Protein 2VZB (pdb70)

CATH classification: 1.20.1260.10

InterPro domains:
  IPR008331 Ferritin/DPS domain [PF00210] (19-163)
  IPR009040 Ferritin-like diiron domain [PS50905] (12-164)
  IPR009078 Ferritin-like superfamily [SSF47240] (13-162)
  IPR012347 Ferritin-like [G3DSA:1.20.1260.10] (1-170)
  IPR014490 DNA-binding protein from starved cells-like [PIRSF018063] (1-164)
  IPR033921 DPS-like protein, ferritin-like diiron-binding domain [cd01052] (12-157)

Solvent-accessible surface area: 30027 Å² total; per-residue (Å²): 0,123,41,1,9,141,32,0,114,75,75,20,84,6,169,34,0,26,94,33,4,18,11,0,0,0,13,5,1,4,21,1,0,7,3,8,0,0,3,23,9,9,106,55,44,61,104,68,85,0,43,22,32,0,88,104,3,0,73,57,3,24,119,1,0,56,67,1,0,63,2,0,37,24,2,79,12,70,1,3,37,23,0,95,88,1,52,136,63,12,111,18,183,23,47,33,5,117,47,50,63,2,47,34,3,0,72,30,3,31,64,19,3,145,18,16,23,78,14,4,75,78,1,11,112,66,0,96,30,88,0,10,9,1,4,47,30,3,94,89,0,21,62,49,1,87,96,0,53,91,32,0,80,62,28,34,77,60,5,60,176,81,124,131,75,152,141,242,57,155,117,42,10,139,111,17,116,75,114,18,82,6,168,35,0,26,97,28,3,17,11,0,0,0,12,4,1,5,19,1,0,6,2,8,0,0,5,22,10,9,47,2,8,20,24,26,38,0,42,22,31,0,89,103,3,1,75,56,2,27,121,1,0,53,66,0,0,64,15,0,60,78,2,90,11,70,0,3,37,23,0,96,90,0,51,136,61,13,108,17,180,24,48,34,5,117,44,43,34,2,49,34,3,0,72,31,2,32,63,18,3,154,19,16,25,77,15,4,75,74,1,12,112,66,0,100,42,90,1,159,72,0,5,80,31,2,103,87,1,20,61,47,1,90,98,0,56,90,33,0,82,45,6,36,48,2,2,60,77,3,63,132,62,9,159,57,157,119,42,10,138,111,18,115,73,112,21,83,8,167,34,0,25,97,28,3,18,10,0,6,0,13,5,85,10,19,45,112,6,2,118,28,0,5,115,35,9,48,1,8,18,20,24,36,0,42,22,31,0,88,103,3,0,87,57,2,77,119,1,2,78,68,1,20,74,13,0,99,79,2,91,11,97,28,22,148,46,72,156,90,44,121,138,62,12,112,18,180,66,49,62,27,115,42,78,34,2,47,33,2,0,73,32,4,22,63,22,4,101,18,15,0,54,15,4,5,77,1,0,70,66,0,64,44,89,1,156,72,0,4,82,32,2,19,88,0,1,36,47,1,1,80,0,2,14,33,0,18,41,7,35,43,2,1,58,78,4,58,132,58,8,158,56,159,116,43,10,136,111,16,114,74,115,19,82,7,169,35,0,26,95,30,4,18,11,0,8,0,10,3,85,10,20,45,112,6,3,120,30,1,4,114,36,9,44,2,8,19,20,23,36,0,44,22,31,0,87,106,3,1,88,56,2,79,116,1,2,81,66,0,20,74,14,0,98,79,2,91,11,95,28,22,150,46,72,156,88,43,120,140,62,12,100,15,181,65,48,62,27,117,42,76,33,2,46,35,2,0,72,31,4,7,48,19,4,138,26,13,25,92,14,4,79,64,1,12,111,67,0,98,44,90,1,160,72,1,5,81,30,3,104,90,0,21,62,48,0,87,100,0,49,89,30,0,81,44,6,36,48,2,2,59,78,4,60,131,61,8,158

Organism: Bacteroides fragilis (strain ATCC 25285 / DSM 2151 / CCUG 4856 / JCM 11019 / LMG 10263 / NCTC 9343 / Onslow / VPI 2553 / EN-2) (NCBI:txid272559)

Secondary structure (DSSP, 8-state):
-HHHHHHHHTTS-HHHHHHHHHHHHHHHHHHHHHHHHHHHH-BSTTHHHHHHHHHHHHHHHHHHHHHHHHHHHHTT------GGGHHHH-SSPP----S-BHHHHHHHHHHHHHHHHHHHHHHHHHHTTT-HHHHHHHHHHHHHHHHHHHHHHHHHHHHHHHHHHT--/-HHHHHHHHTTS-HHHHHHHHHHHHHHHHHHHHHHHHHHHH-BSTTHHHHHHHHHHHHHHHHHHHHHHHHHHHHTT------GGGHHHH-SSPP----S-BHHHHHHHHHHHHHHHHHHHHHHHHHHTTT-HHHHHHHHHHHHHHHHHHHHHHHHHHHHHHHHHHT-/-HHHHHHHHTTS-HHHHHHHHHHHHHHHHHHHHHHHHHHHH-BSTTHHHHHHHHHHHHHHHHHHHHHHHHHHHHTT------GGGHHHH-SS------S-BHHHHHHHHHHHHHHHHHHHHHHHHHHTTT-HHHHHHHHHHHHHHHHHHHHHHHHHHHHHHHHHHT-/-HHHHHHHHTTS-HHHHHHHHHHHHHHHHHHHHHHHHHHHH-BSTTHHHHHHHHHHHHHHHHHHHHHHHHHHHHTT------GGGHHHH-SSPP----S-BHHHHHHHHHHHHHHHHHHHHHHHHHHTTT-HHHHHHHHHHHHHHHHHHHHHHHHHHHHHHHHHHT-

Structure (mmCIF, N/CA/C/O backbone):
data_2VZB
#
_entry.id   2VZB
#
_cell.length_a   129.695
_cell.length_b   129.695
_cell.length_c   129.695
_cell.angle_alpha   90.00
_cell.angle_beta   90.00
_cell.angle_gamma   90.00
#
_symmetry.space_group_name_H-M   'P 21 3'
#
loop_
_entity.id
_entity.type
_entity.pdbx_description
1 polymer 'PUTATIVE BACTERIOFERRITIN-RELATED PROTEIN'
2 non-polymer 'MAGNESIUM ION'
3 non-polymer BENZAMIDINE
4 non-polymer 'FE (III) ION'
5 water water
#
loop_
_atom_site.group_PDB
_atom_site.id
_atom_site.type_symbol
_atom_site.label_atom_id
_atom_site.label_alt_id
_atom_site.label_comp_id
_atom_site.label_asym_id
_atom_site.label_entity_id
_atom_site.label_seq_id
_atom_site.pdbx_PDB_ins_code
_atom_site.Cartn_x
_atom_site.Cartn_y
_atom_site.Cartn_z
_atom_site.occupancy
_atom_site.B_iso_or_equiv
_atom_site.auth_seq_id
_atom_site.auth_comp_id
_atom_site.auth_asym_id
_atom_site.auth_atom_id
_atom_site.pdbx_PDB_model_num
ATOM 1 N N . ALA A 1 2 ? -25.851 90.631 4.042 1.00 58.57 2 ALA A N 1
ATOM 2 C CA . ALA A 1 2 ? -25.824 91.072 2.629 1.00 58.96 2 ALA A CA 1
ATOM 3 C C . ALA A 1 2 ? -27.077 91.902 2.341 1.00 58.91 2 ALA A C 1
ATOM 4 O O . ALA A 1 2 ? -28.136 91.350 2.085 1.00 58.53 2 ALA A O 1
ATOM 6 N N . LYS A 1 3 ? -26.926 93.225 2.390 1.00 59.13 3 LYS A N 1
ATOM 7 C CA . LYS A 1 3 ? -28.049 94.199 2.336 1.00 59.44 3 LYS A CA 1
ATOM 8 C C . LYS A 1 3 ? -28.898 94.105 1.069 1.00 59.28 3 LYS A C 1
ATOM 9 O O . LYS A 1 3 ? -30.118 94.078 1.129 1.00 58.45 3 LYS A O 1
ATOM 15 N N . GLU A 1 4 ? -28.233 94.051 -0.076 1.00 59.56 4 GLU A N 1
ATOM 16 C CA . GLU A 1 4 ? -28.934 93.978 -1.356 1.00 59.94 4 GLU A CA 1
ATOM 17 C C . GLU A 1 4 ? -29.672 92.667 -1.527 1.00 59.87 4 GLU A C 1
ATOM 18 O O . GLU A 1 4 ? -30.776 92.637 -2.052 1.00 60.01 4 GLU A O 1
ATOM 24 N N . SER A 1 5 ? -29.062 91.586 -1.065 1.00 59.68 5 SER A N 1
ATOM 25 C CA . SER A 1 5 ? -29.694 90.270 -1.096 1.00 59.64 5 SER A CA 1
ATOM 26 C C . SER A 1 5 ? -30.950 90.202 -0.214 1.00 59.46 5 SER A C 1
ATOM 27 O O . SER A 1 5 ? -31.973 89.638 -0.609 1.00 59.27 5 SER A O 1
ATOM 30 N N . VAL A 1 6 ? -30.846 90.770 0.982 1.00 59.40 6 VAL A N 1
ATOM 31 C CA . VAL A 1 6 ? -31.963 90.822 1.941 1.00 59.69 6 VAL A CA 1
ATOM 32 C C . VAL A 1 6 ? -33.122 91.667 1.400 1.00 59.72 6 VAL A C 1
ATOM 33 O O . VAL A 1 6 ? -34.280 91.262 1.481 1.00 59.34 6 VAL A O 1
ATOM 37 N N . LYS A 1 7 ? -32.770 92.827 0.844 1.00 60.17 7 LYS A N 1
ATOM 38 C CA . LYS A 1 7 ? -33.716 93.742 0.185 1.00 60.47 7 LYS A CA 1
ATOM 39 C C . LYS A 1 7 ? -34.587 92.958 -0.798 1.00 60.22 7 LYS A C 1
ATOM 40 O O . LYS A 1 7 ? -35.813 93.040 -0.748 1.00 59.96 7 LYS A O 1
ATOM 46 N N . ILE A 1 8 ? -33.931 92.172 -1.645 1.00 60.09 8 ILE A N 1
ATOM 47 C CA . ILE A 1 8 ? -34.600 91.310 -2.626 1.00 60.21 8 ILE A CA 1
ATOM 48 C C . ILE A 1 8 ? -35.460 90.246 -1.943 1.00 60.19 8 ILE A C 1
ATOM 49 O O . ILE A 1 8 ? -36.593 90.005 -2.361 1.00 60.41 8 ILE A O 1
ATOM 54 N N . LEU A 1 9 ? -34.922 89.620 -0.897 1.00 59.94 9 LEU A N 1
ATOM 55 C CA . LEU A 1 9 ? -35.626 88.521 -0.198 1.00 59.74 9 LEU A CA 1
ATOM 56 C C . LEU A 1 9 ? -36.833 88.999 0.613 1.00 59.41 9 LEU A C 1
ATOM 57 O O . LEU A 1 9 ? -37.819 88.280 0.737 1.00 59.02 9 LEU A O 1
ATOM 62 N N . GLN A 1 10 ? -36.741 90.209 1.163 1.00 59.28 10 GLN A N 1
ATOM 63 C CA . GLN A 1 10 ? -37.860 90.822 1.902 1.00 59.37 10 GLN A CA 1
ATOM 64 C C . GLN A 1 10 ? -39.134 90.983 1.040 1.00 59.12 10 GLN A C 1
ATOM 65 O O . GLN A 1 10 ? -40.221 91.037 1.569 1.00 59.02 10 GLN A O 1
ATOM 71 N N . GLY A 1 11 ? -38.983 91.052 -0.280 1.00 58.83 11 GLY A N 1
ATOM 72 C CA . GLY A 1 11 ? -40.126 91.022 -1.205 1.00 58.77 11 GLY A CA 1
ATOM 73 C C . GLY A 1 11 ? -40.815 89.671 -1.348 1.00 58.77 11 GLY A C 1
ATOM 74 O O . GLY A 1 11 ? -41.976 89.604 -1.772 1.00 58.99 11 GLY A O 1
ATOM 75 N N . LYS A 1 12 ? -40.114 88.599 -0.972 1.00 58.23 12 LYS A N 1
ATOM 76 C CA . LYS A 1 12 ? -40.598 87.227 -1.165 1.00 57.79 12 LYS A CA 1
ATOM 77 C C . LYS A 1 12 ? -41.070 86.532 0.121 1.00 57.21 12 LYS A C 1
ATOM 78 O O . LYS A 1 12 ? -41.964 85.677 0.080 1.00 57.33 12 LYS A O 1
ATOM 84 N N . LEU A 1 13 ? -40.471 86.883 1.258 1.00 56.26 13 LEU A N 1
ATOM 85 C CA . LEU A 1 13 ? -40.845 86.260 2.538 1.00 55.35 13 LEU A CA 1
ATOM 86 C C . LEU A 1 13 ? -40.516 87.138 3.740 1.00 54.59 13 LEU A C 1
ATOM 87 O O . LEU A 1 13 ? -39.812 88.155 3.622 1.00 54.19 13 LEU A O 1
ATOM 92 N N . ASP A 1 14 ? -41.031 86.720 4.893 1.00 53.70 14 ASP A N 1
ATOM 93 C CA . ASP A 1 14 ? -40.767 87.390 6.165 1.00 53.22 14 ASP A CA 1
ATOM 94 C C . ASP A 1 14 ? -39.389 86.984 6.703 1.00 52.60 14 ASP A C 1
ATOM 95 O O . ASP A 1 14 ? -39.237 85.992 7.411 1.00 52.22 14 ASP A O 1
ATOM 100 N N . VAL A 1 15 ? -38.396 87.791 6.364 1.00 52.20 15 VAL A N 1
ATOM 101 C CA . VAL A 1 15 ? -36.997 87.556 6.740 1.00 51.89 15 VAL A CA 1
ATOM 102 C C . VAL A 1 15 ? -36.777 87.635 8.250 1.00 51.77 15 VAL A C 1
ATOM 103 O O . VAL A 1 15 ? -35.984 86.873 8.815 1.00 51.89 15 VAL A O 1
ATOM 107 N N . LYS A 1 16 ? -37.470 88.573 8.890 1.00 51.35 16 LYS A N 1
ATOM 108 C CA . LYS A 1 16 ? -37.412 88.739 10.347 1.00 50.97 16 LYS A CA 1
ATOM 109 C C . LYS A 1 16 ? -37.811 87.444 11.066 1.00 49.54 16 LYS A C 1
ATOM 110 O O . LYS A 1 16 ? -37.148 86.991 11.978 1.00 49.47 16 LYS A O 1
ATOM 116 N N . SER A 1 17 ? -38.905 86.856 10.620 1.00 48.16 17 SER A N 1
ATOM 117 C CA . SER A 1 17 ? -39.354 85.579 11.147 1.00 47.31 17 SER A CA 1
ATOM 118 C C . SER A 1 17 ? -38.342 84.451 10.857 1.00 46.49 17 SER A C 1
ATOM 119 O O . SER A 1 17 ? -38.081 83.612 11.718 1.00 46.55 17 SER A O 1
ATOM 122 N N . LEU A 1 18 ? -37.803 84.434 9.638 1.00 45.22 18 LEU A N 1
ATOM 123 C CA . LEU A 1 18 ? -36.793 83.460 9.238 1.00 44.38 18 LEU A CA 1
ATOM 124 C C . LEU A 1 18 ? -35.629 83.511 10.206 1.00 43.53 18 LEU A C 1
ATOM 125 O O . LEU A 1 18 ? -35.212 82.475 10.718 1.00 42.95 18 LEU A O 1
ATOM 130 N N . ILE A 1 19 ? -35.136 84.718 10.484 1.00 42.82 19 ILE A N 1
ATOM 131 C CA . ILE A 1 19 ? -34.003 84.896 11.411 1.00 42.60 19 ILE A CA 1
ATOM 132 C C . ILE A 1 19 ? -34.318 84.294 12.781 1.00 42.58 19 ILE A C 1
ATOM 133 O O . ILE A 1 19 ? -33.497 83.574 13.347 1.00 42.26 19 ILE A O 1
ATOM 138 N N . ASP A 1 20 ? -35.521 84.574 13.299 1.00 42.34 20 ASP A N 1
ATOM 139 C CA . ASP A 1 20 ? -35.947 84.004 14.588 1.00 42.18 20 ASP A CA 1
ATOM 140 C C . ASP A 1 20 ? -35.933 82.470 14.573 1.00 41.12 20 ASP A C 1
ATOM 141 O O . ASP A 1 20 ? -35.506 81.840 15.521 1.00 40.85 20 ASP A O 1
ATOM 146 N N . GLN A 1 21 ? -36.457 81.886 13.508 1.00 40.30 21 GLN A N 1
ATOM 147 C CA . GLN A 1 21 ? -36.414 80.431 13.333 1.00 40.12 21 GLN A CA 1
ATOM 148 C C . GLN A 1 21 ? -34.975 79.883 13.300 1.00 39.51 21 GLN A C 1
ATOM 149 O O . GLN A 1 21 ? -34.690 78.839 13.883 1.00 39.53 21 GLN A O 1
ATOM 155 N N . LEU A 1 22 ? -34.097 80.597 12.598 1.00 38.69 22 LEU A N 1
ATOM 156 C CA . LEU A 1 22 ? -32.682 80.250 12.507 1.00 38.30 22 LEU A CA 1
ATOM 157 C C . LEU A 1 22 ? -31.979 80.336 13.875 1.00 37.70 22 LEU A C 1
ATOM 158 O O . LEU A 1 22 ? -31.152 79.488 14.214 1.00 37.44 22 LEU A O 1
ATOM 163 N N . ASN A 1 23 ? -32.306 81.359 14.657 1.00 37.27 23 ASN A N 1
ATOM 164 C CA . ASN A 1 23 ? -31.723 81.489 16.006 1.00 37.19 23 ASN A CA 1
ATOM 165 C C . ASN A 1 23 ? -32.228 80.445 17.005 1.00 36.81 23 ASN A C 1
ATOM 166 O O . ASN A 1 23 ? -31.530 80.084 17.942 1.00 36.61 23 ASN A O 1
ATOM 171 N N . ALA A 1 24 ? -33.456 79.985 16.801 1.00 36.75 24 ALA A N 1
ATOM 172 C CA . ALA A 1 24 ? -34.003 78.865 17.562 1.00 36.91 24 ALA A CA 1
ATOM 173 C C . ALA A 1 24 ? -33.264 77.598 17.120 1.00 36.85 24 ALA A C 1
ATOM 174 O O . ALA A 1 24 ? -32.775 76.823 17.949 1.00 37.68 24 ALA A O 1
ATOM 176 N N . ALA A 1 25 ? -33.130 77.417 15.811 1.00 36.69 25 ALA A N 1
ATOM 177 C CA . ALA A 1 25 ? -32.315 76.300 15.261 1.00 36.46 25 ALA A CA 1
ATOM 178 C C . ALA A 1 25 ? -30.867 76.309 15.796 1.00 36.23 25 ALA A C 1
ATOM 179 O O . ALA A 1 25 ? -30.337 75.279 16.220 1.00 35.96 25 ALA A O 1
ATOM 181 N N . LEU A 1 26 ? -30.251 77.483 15.784 1.00 36.08 26 LEU A N 1
ATOM 182 C CA . LEU A 1 26 ? -28.865 77.650 16.246 1.00 36.37 26 LEU A CA 1
ATOM 183 C C . LEU A 1 26 ? -28.715 77.211 17.703 1.00 36.27 26 LEU A C 1
ATOM 184 O O . LEU A 1 26 ? -27.832 76.421 18.068 1.00 36.14 26 LEU A O 1
ATOM 189 N N . SER A 1 27 ? -29.611 77.727 18.528 1.00 36.46 27 SER A N 1
ATOM 190 C CA . SER A 1 27 ? -29.683 77.347 19.945 1.00 36.18 27 SER A CA 1
ATOM 191 C C . SER A 1 27 ? -29.791 75.834 20.079 1.00 35.86 27 SER A C 1
ATOM 192 O O . SER A 1 27 ? -29.099 75.216 20.863 1.00 35.62 27 SER A O 1
ATOM 195 N N . GLU A 1 28 ? -30.683 75.248 19.303 1.00 36.09 28 GLU A N 1
ATOM 196 C CA . GLU A 1 28 ? -30.894 73.794 19.321 1.00 36.54 28 GLU A CA 1
ATOM 197 C C . GLU A 1 28 ? -29.653 72.994 18.917 1.00 36.36 28 GLU A C 1
ATOM 198 O O . GLU A 1 28 ? -29.379 71.942 19.494 1.00 36.59 28 GLU A O 1
ATOM 204 N N . GLU A 1 29 ? -28.924 73.493 17.917 1.00 36.21 29 GLU A N 1
ATOM 205 C CA . GLU A 1 29 ? -27.692 72.838 17.442 1.00 35.91 29 GLU A CA 1
ATOM 206 C C . GLU A 1 29 ? -26.649 72.779 18.557 1.00 35.63 29 GLU A C 1
ATOM 207 O O . GLU A 1 29 ? -26.052 71.752 18.795 1.00 35.35 29 GLU A O 1
ATOM 213 N N . TRP A 1 30 ? -26.450 73.890 19.249 1.00 35.89 30 TRP A N 1
ATOM 214 C CA . TRP A 1 30 ? -25.464 73.947 20.322 1.00 35.67 30 TRP A CA 1
ATOM 215 C C . TRP A 1 30 ? -25.809 73.009 21.458 1.00 36.03 30 TRP A C 1
ATOM 216 O O . TRP A 1 30 ? -24.913 72.393 22.066 1.00 36.23 30 TRP A O 1
ATOM 227 N N . LEU A 1 31 ? -27.105 72.886 21.733 1.00 36.03 31 LEU A N 1
ATOM 228 C CA . LEU A 1 31 ? -27.583 71.964 22.786 1.00 35.82 31 LEU A CA 1
ATOM 229 C C . LEU A 1 31 ? -27.414 70.493 22.346 1.00 35.23 31 LEU A C 1
ATOM 230 O O . LEU A 1 31 ? -26.906 69.667 23.102 1.00 34.85 31 LEU A O 1
ATOM 235 N N . ALA A 1 32 ? -27.809 70.205 21.112 1.00 34.72 32 ALA A N 1
ATOM 236 C CA . ALA A 1 32 ? -27.610 68.880 20.506 1.00 34.73 32 ALA A CA 1
ATOM 237 C C . ALA A 1 32 ? -26.129 68.493 20.442 1.00 34.54 32 ALA A C 1
ATOM 238 O O . ALA A 1 32 ? -25.749 67.370 20.762 1.00 34.73 32 ALA A O 1
ATOM 240 N N . TYR A 1 33 ? -25.306 69.459 20.069 1.00 34.63 33 TYR A N 1
ATOM 241 C CA . TYR A 1 33 ? -23.844 69.323 20.041 1.00 34.86 33 TYR A CA 1
ATOM 242 C C . TYR A 1 33 ? -23.297 68.898 21.399 1.00 34.79 33 TYR A C 1
ATOM 243 O O . TYR A 1 33 ? -22.612 67.880 21.518 1.00 34.94 33 TYR A O 1
ATOM 252 N N . TYR A 1 34 ? -23.599 69.673 22.427 1.00 35.06 34 TYR A N 1
ATOM 253 C CA . TYR A 1 34 ? -23.130 69.357 23.771 1.00 35.28 34 TYR A CA 1
ATOM 254 C C . TYR A 1 34 ? -23.672 68.034 24.266 1.00 35.46 34 TYR A C 1
ATOM 255 O O . TYR A 1 34 ? -22.941 67.238 24.880 1.00 35.42 34 TYR A O 1
ATOM 264 N N . GLN A 1 35 ? -24.952 67.800 23.990 1.00 35.49 35 GLN A N 1
ATOM 265 C CA . GLN A 1 35 ? -25.612 66.552 24.412 1.00 35.45 35 GLN A CA 1
ATOM 266 C C . GLN A 1 35 ? -24.857 65.323 23.893 1.00 35.36 35 GLN A C 1
ATOM 267 O O . GLN A 1 35 ? -24.518 64.397 24.646 1.00 35.64 35 GLN A O 1
ATOM 273 N N . TYR A 1 36 ? -24.566 65.326 22.599 1.00 35.02 36 TYR A N 1
ATOM 274 C CA . TYR A 1 36 ? -23.756 64.245 22.003 1.00 34.71 36 TYR A CA 1
ATOM 275 C C . TYR A 1 36 ? -22.347 64.160 22.602 1.00 35.10 36 TYR A C 1
ATOM 276 O O . TYR A 1 36 ? -21.822 63.075 22.865 1.00 34.90 36 TYR A O 1
ATOM 285 N N . TRP A 1 37 ? -21.738 65.328 22.794 1.00 35.78 37 TRP A N 1
ATOM 286 C CA . TRP A 1 37 ? -20.340 65.437 23.243 1.00 35.96 37 TRP A CA 1
ATOM 287 C C . TRP A 1 37 ? -20.148 64.847 24.648 1.00 36.10 37 TRP A C 1
ATOM 288 O O . TRP A 1 37 ? -19.188 64.134 24.918 1.00 35.91 37 TRP A O 1
ATOM 299 N N . VAL A 1 38 ? -21.053 65.188 25.549 1.00 36.47 38 VAL A N 1
ATOM 300 C CA . VAL A 1 38 ? -21.004 64.674 26.921 1.00 36.32 38 VAL A CA 1
ATOM 301 C C . VAL A 1 38 ? -21.508 63.224 26.960 1.00 36.05 38 VAL A C 1
ATOM 302 O O . VAL A 1 38 ? -20.965 62.376 27.682 1.00 36.21 38 VAL A O 1
ATOM 306 N N . GLY A 1 39 ? -22.498 62.921 26.130 1.00 36.16 39 GLY A N 1
ATOM 307 C CA . GLY A 1 39 ? -22.974 61.544 25.971 1.00 36.26 39 GLY A CA 1
ATOM 308 C C . GLY A 1 39 ? -21.848 60.597 25.598 1.00 36.54 39 GLY A C 1
ATOM 309 O O . GLY A 1 39 ? -21.705 59.501 26.144 1.00 36.77 39 GLY A O 1
ATOM 310 N N . ALA A 1 40 ? -21.025 61.043 24.661 1.00 36.40 40 ALA A N 1
ATOM 311 C CA . ALA A 1 40 ? -19.866 60.284 24.232 1.00 36.39 40 ALA A CA 1
ATOM 312 C C . ALA A 1 40 ? -18.930 60.015 25.411 1.00 36.15 40 ALA A C 1
ATOM 313 O O . ALA A 1 40 ? -18.352 58.937 25.533 1.00 35.85 40 ALA A O 1
ATOM 315 N N . LEU A 1 41 ? -18.777 61.016 26.259 1.00 36.10 41 LEU A N 1
ATOM 316 C CA . LEU A 1 41 ? -17.875 60.925 27.408 1.00 36.66 41 LEU A CA 1
ATOM 317 C C . LEU A 1 41 ? -18.339 59.924 28.478 1.00 36.96 41 LEU A C 1
ATOM 318 O O . LEU A 1 41 ? -17.511 59.383 29.207 1.00 37.37 41 LEU A O 1
ATOM 323 N N . VAL A 1 42 ? -19.649 59.683 28.577 1.00 37.42 42 VAL A N 1
ATOM 324 C CA . VAL A 1 42 ? -20.209 58.869 29.690 1.00 37.59 42 VAL A CA 1
ATOM 325 C C . VAL A 1 42 ? -20.858 57.549 29.275 1.00 37.91 42 VAL A C 1
ATOM 326 O O . VAL A 1 42 ? -21.058 56.682 30.122 1.00 38.32 42 VAL A O 1
ATOM 330 N N . VAL A 1 43 ? -21.138 57.368 27.988 1.00 37.92 43 VAL A N 1
ATOM 331 C CA . VAL A 1 43 ? -21.818 56.146 27.512 1.00 37.91 43 VAL A CA 1
ATOM 332 C C . VAL A 1 43 ? -21.112 54.857 27.937 1.00 38.20 43 VAL A C 1
ATOM 333 O O . VAL A 1 43 ? -19.904 54.771 27.921 1.00 38.77 43 VAL A O 1
ATOM 337 N N . GLU A 1 44 ? -21.902 53.872 28.327 1.00 38.67 44 GLU A N 1
ATOM 338 C CA . GLU A 1 44 ? -21.415 52.565 28.762 1.00 39.10 44 GLU A CA 1
ATOM 339 C C . GLU A 1 44 ? -22.340 51.472 28.263 1.00 38.81 44 GLU A C 1
ATOM 340 O O . GLU A 1 44 ? -23.531 51.707 28.040 1.00 39.03 44 GLU A O 1
ATOM 346 N N . GLY A 1 45 ? -21.806 50.267 28.145 1.00 38.60 45 GLY A N 1
ATOM 347 C CA . GLY A 1 45 ? -22.624 49.095 27.889 1.00 38.71 45 GLY A CA 1
ATOM 348 C C . GLY A 1 45 ? -22.546 48.556 26.474 1.00 38.79 45 GLY A C 1
ATOM 349 O O . GLY A 1 45 ? -21.481 48.565 25.839 1.00 38.41 45 GLY A O 1
ATOM 350 N N . ALA A 1 46 ? -23.690 48.073 26.001 1.00 38.52 46 ALA A N 1
ATOM 351 C CA . ALA A 1 46 ? -23.787 47.373 24.714 1.00 38.78 46 ALA A CA 1
ATOM 352 C C . ALA A 1 46 ? -23.311 48.272 23.569 1.00 38.70 46 ALA A C 1
ATOM 353 O O . ALA A 1 46 ? -23.749 49.418 23.435 1.00 38.56 46 ALA A O 1
ATOM 355 N N . MET A 1 47 ? -22.391 47.728 22.779 1.00 38.74 47 MET A N 1
ATOM 356 C CA . MET A 1 47 ? -21.867 48.389 21.592 1.00 38.41 47 MET A CA 1
ATOM 357 C C . MET A 1 47 ? -21.285 49.755 21.889 1.00 37.78 47 MET A C 1
ATOM 358 O O . MET A 1 47 ? -21.388 50.665 21.080 1.00 38.17 47 MET A O 1
ATOM 363 N N . ARG A 1 48 ? -20.678 49.905 23.056 1.00 36.98 48 ARG A N 1
ATOM 364 C CA . ARG A 1 48 ? -20.280 51.232 23.540 1.00 36.41 48 ARG A CA 1
ATOM 365 C C . ARG A 1 48 ? -19.310 51.939 22.571 1.00 36.03 48 ARG A C 1
ATOM 366 O O . ARG A 1 48 ? -19.514 53.105 22.217 1.00 35.63 48 ARG A O 1
ATOM 374 N N . ALA A 1 49 ? -18.263 51.239 22.149 1.00 35.22 49 ALA A N 1
ATOM 375 C CA . ALA A 1 49 ? -17.236 51.856 21.293 1.00 35.50 49 ALA A CA 1
ATOM 376 C C . ALA A 1 49 ? -17.841 52.438 20.000 1.00 35.08 49 ALA A C 1
ATOM 377 O O . ALA A 1 49 ? -17.581 53.569 19.654 1.00 35.24 49 ALA A O 1
ATOM 379 N N . ASP A 1 50 ? -18.687 51.668 19.332 1.00 35.36 50 ASP A N 1
ATOM 380 C CA . ASP A 1 50 ? -19.444 52.140 18.180 1.00 35.26 50 ASP A CA 1
ATOM 381 C C . ASP A 1 50 ? -20.384 53.300 18.469 1.00 35.17 50 ASP A C 1
ATOM 382 O O . ASP A 1 50 ? -20.438 54.259 17.685 1.00 34.85 50 ASP A O 1
ATOM 387 N N . VAL A 1 51 ? -21.160 53.182 19.551 1.00 34.81 51 VAL A N 1
ATOM 388 C CA . VAL A 1 51 ? -22.134 54.218 19.931 1.00 34.64 51 VAL A CA 1
ATOM 389 C C . VAL A 1 51 ? -21.401 55.495 20.325 1.00 34.40 51 VAL A C 1
ATOM 390 O O . VAL A 1 51 ? -21.814 56.580 19.962 1.00 34.67 51 VAL A O 1
ATOM 394 N N . GLN A 1 52 ? -20.330 55.351 21.094 1.00 34.56 52 GLN A N 1
ATOM 395 C CA . GLN A 1 52 ? -19.497 56.490 21.516 1.00 34.44 52 GLN A CA 1
ATOM 396 C C . GLN A 1 52 ? -18.919 57.211 20.293 1.00 34.70 52 GLN A C 1
ATOM 397 O O . GLN A 1 52 ? -18.924 58.435 20.216 1.00 34.41 52 GLN A O 1
ATOM 403 N N . GLY A 1 53 ? -18.403 56.412 19.364 1.00 34.37 53 GLY A N 1
ATOM 404 C CA . GLY A 1 53 ? -17.912 56.896 18.086 1.00 34.57 53 GLY A CA 1
ATOM 405 C C . GLY A 1 53 ? -18.937 57.712 17.321 1.00 34.69 53 GLY A C 1
ATOM 406 O O . GLY A 1 53 ? -18.611 58.785 16.818 1.00 34.77 53 GLY A O 1
ATOM 407 N N . GLU A 1 54 ? -20.172 57.216 17.228 1.00 35.06 54 GLU A N 1
ATOM 408 C CA . GLU A 1 54 ? -21.246 57.964 16.544 1.00 35.25 54 GLU A CA 1
ATOM 409 C C . GLU A 1 54 ? -21.555 59.246 17.237 1.00 34.72 54 GLU A C 1
ATOM 410 O O . GLU A 1 54 ? -21.799 60.249 16.583 1.00 34.68 54 GLU A O 1
ATOM 416 N N . PHE A 1 55 ? -21.610 59.195 18.566 1.00 34.60 55 PHE A N 1
ATOM 417 C CA . PHE A 1 55 ? -21.882 60.425 19.354 1.00 34.76 55 PHE A CA 1
ATOM 418 C C . PHE A 1 55 ? -20.826 61.496 19.064 1.00 34.09 55 PHE A C 1
ATOM 419 O O . PHE A 1 55 ? -21.144 62.672 18.914 1.00 33.70 55 PHE A O 1
ATOM 427 N N . GLU A 1 56 ? -19.569 61.063 19.027 1.00 33.88 56 GLU A N 1
ATOM 428 C CA . GLU A 1 56 ? -18.449 61.952 18.707 1.00 34.01 56 GLU A CA 1
ATOM 429 C C . GLU A 1 56 ? -18.586 62.527 17.286 1.00 33.64 56 GLU A C 1
ATOM 430 O O . GLU A 1 56 ? -18.411 63.715 17.068 1.00 33.63 56 GLU A O 1
ATOM 436 N N . GLU A 1 57 ? -18.926 61.671 16.337 1.00 33.33 57 GLU A N 1
ATOM 437 C CA . GLU A 1 57 ? -19.100 62.098 14.952 1.00 33.73 57 GLU A CA 1
ATOM 438 C C . GLU A 1 57 ? -20.280 63.057 14.808 1.00 33.61 57 GLU A C 1
ATOM 439 O O . GLU A 1 57 ? -20.184 64.085 14.160 1.00 33.47 57 GLU A O 1
ATOM 445 N N . HIS A 1 58 ? -21.381 62.717 15.456 1.00 33.43 58 HIS A N 1
ATOM 446 C CA . HIS A 1 58 ? -22.591 63.544 15.427 1.00 33.15 58 HIS A CA 1
ATOM 447 C C . HIS A 1 58 ? -22.402 64.889 16.125 1.00 33.16 58 HIS A C 1
ATOM 448 O O . HIS A 1 58 ? -22.872 65.917 15.628 1.00 33.06 58 HIS A O 1
ATOM 455 N N . ALA A 1 59 ? -21.703 64.889 17.250 1.00 32.89 59 ALA A N 1
ATOM 456 C CA . ALA A 1 59 ? -21.305 66.137 17.901 1.00 33.50 59 ALA A CA 1
ATOM 457 C C . ALA A 1 59 ? -20.621 67.082 16.891 1.00 33.94 59 ALA A C 1
ATOM 458 O O . ALA A 1 59 ? -20.968 68.253 16.773 1.00 34.28 59 ALA A O 1
ATOM 460 N N . GLU A 1 60 ? -19.660 66.561 16.149 1.00 34.42 60 GLU A N 1
ATOM 461 C CA . GLU A 1 60 ? -18.955 67.371 15.141 1.00 35.18 60 GLU A CA 1
ATOM 462 C C . GLU A 1 60 ? -19.888 67.822 14.008 1.00 34.37 60 GLU A C 1
ATOM 463 O O . GLU A 1 60 ? -19.816 68.937 13.559 1.00 33.80 60 GLU A O 1
ATOM 469 N N . GLU A 1 61 ? -20.796 66.959 13.593 1.00 34.14 61 GLU A N 1
ATOM 470 C CA . GLU A 1 61 ? -21.759 67.327 12.536 1.00 34.47 61 GLU A CA 1
ATOM 471 C C . GLU A 1 61 ? -22.754 68.419 12.965 1.00 33.88 61 GLU A C 1
ATOM 472 O O . GLU A 1 61 ? -23.043 69.320 12.187 1.00 33.73 61 GLU A O 1
ATOM 478 N N . GLU A 1 62 ? -23.233 68.364 14.202 1.00 33.59 62 GLU A N 1
ATOM 479 C CA . GLU A 1 62 ? -24.114 69.439 14.722 1.00 33.74 62 GLU A CA 1
ATOM 480 C C . GLU A 1 62 ? -23.342 70.733 14.850 1.00 33.55 62 GLU A C 1
ATOM 481 O O . GLU A 1 62 ? -23.862 71.793 14.584 1.00 33.50 62 GLU A O 1
ATOM 487 N N . ARG A 1 63 ? -22.108 70.631 15.320 1.00 34.51 63 ARG A N 1
ATOM 488 C CA . ARG A 1 63 ? -21.201 71.775 15.372 1.00 34.86 63 ARG A CA 1
ATOM 489 C C . ARG A 1 63 ? -21.112 72.501 14.032 1.00 34.35 63 ARG A C 1
ATOM 490 O O . ARG A 1 63 ? -21.161 73.727 14.006 1.00 34.58 63 ARG A O 1
ATOM 498 N N . HIS A 1 64 ? -21.016 71.749 12.931 1.00 33.73 64 HIS A N 1
ATOM 499 C CA A HIS A 1 64 ? -20.945 72.331 11.594 0.50 33.97 64 HIS A CA 1
ATOM 500 C CA B HIS A 1 64 ? -20.946 72.368 11.598 0.50 33.55 64 HIS A CA 1
ATOM 501 C C . HIS A 1 64 ? -22.312 72.931 11.178 1.00 33.74 64 HIS A C 1
ATOM 502 O O . HIS A 1 64 ? -22.383 73.972 10.528 1.00 33.98 64 HIS A O 1
ATOM 515 N N . HIS A 1 65 ? -23.394 72.265 11.561 1.00 33.38 65 HIS A N 1
ATOM 516 C CA . HIS A 1 65 ? -24.748 72.803 11.318 1.00 33.31 65 HIS A CA 1
ATOM 517 C C . HIS A 1 65 ? -24.893 74.195 11.912 1.00 33.28 65 HIS A C 1
ATOM 518 O O . HIS A 1 65 ? -25.390 75.107 11.266 1.00 33.41 65 HIS A O 1
ATOM 525 N N . ALA A 1 66 ? -24.437 74.340 13.153 1.00 33.51 66 ALA A N 1
ATOM 526 C CA . ALA A 1 66 ? -24.430 75.633 13.856 1.00 33.66 66 ALA A CA 1
ATOM 527 C C . ALA A 1 66 ? -23.751 76.739 13.041 1.00 34.25 66 ALA A C 1
ATOM 528 O O . ALA A 1 66 ? -24.260 77.871 12.962 1.00 34.62 66 ALA A O 1
ATOM 530 N N . GLN A 1 67 ? -22.605 76.411 12.448 1.00 34.41 67 GLN A N 1
ATOM 531 C CA . GLN A 1 67 ? -21.838 77.381 11.665 1.00 34.59 67 GLN A CA 1
ATOM 532 C C . GLN A 1 67 ? -22.587 77.764 10.402 1.00 34.53 67 GLN A C 1
ATOM 533 O O . GLN A 1 67 ? -22.642 78.928 10.057 1.00 34.77 67 GLN A O 1
ATOM 539 N N . LEU A 1 68 ? -23.151 76.777 9.714 1.00 34.75 68 LEU A N 1
ATOM 540 C CA . LEU A 1 68 ? -23.945 77.041 8.498 1.00 35.02 68 LEU A CA 1
ATOM 541 C C . LEU A 1 68 ? -25.082 78.014 8.828 1.00 34.90 68 LEU A C 1
ATOM 542 O O . LEU A 1 68 ? -25.332 78.969 8.118 1.00 34.63 68 LEU A O 1
ATOM 547 N N . ILE A 1 69 ? -25.753 77.762 9.941 1.00 35.24 69 ILE A N 1
ATOM 548 C CA . ILE A 1 69 ? -26.905 78.559 10.351 1.00 35.09 69 ILE A CA 1
ATOM 549 C C . ILE A 1 69 ? -26.457 79.962 10.746 1.00 35.35 69 ILE A C 1
ATOM 550 O O . ILE A 1 69 ? -26.983 80.950 10.261 1.00 35.60 69 ILE A O 1
ATOM 555 N N . ALA A 1 70 ? -25.470 80.041 11.616 1.00 35.50 70 ALA A N 1
ATOM 556 C CA . ALA A 1 70 ? -24.985 81.349 12.092 1.00 35.59 70 ALA A CA 1
ATOM 557 C C . ALA A 1 70 ? -24.487 82.229 10.952 1.00 36.25 70 ALA A C 1
ATOM 558 O O . ALA A 1 70 ? -24.778 83.435 10.920 1.00 36.30 70 ALA A O 1
ATOM 560 N N . ASP A 1 71 ? -23.713 81.638 10.032 1.00 36.45 71 ASP A N 1
ATOM 561 C CA . ASP A 1 71 ? -23.198 82.383 8.887 1.00 36.94 71 ASP A CA 1
ATOM 562 C C . ASP A 1 71 ? -24.359 82.965 8.068 1.00 36.74 71 ASP A C 1
ATOM 563 O O . ASP A 1 71 ? -24.281 84.102 7.586 1.00 36.35 71 ASP A O 1
ATOM 568 N N . ARG A 1 72 ? -25.407 82.172 7.899 1.00 36.75 72 ARG A N 1
ATOM 569 C CA . ARG A 1 72 ? -26.573 82.592 7.095 1.00 37.13 72 ARG A CA 1
ATOM 570 C C . ARG A 1 72 ? -27.399 83.701 7.789 1.00 37.23 72 ARG A C 1
ATOM 571 O O . ARG A 1 72 ? -27.912 84.628 7.157 1.00 36.64 72 ARG A O 1
ATOM 579 N N . ILE A 1 73 ? -27.504 83.604 9.103 1.00 37.30 73 ILE A N 1
ATOM 580 C CA . ILE A 1 73 ? -28.114 84.680 9.904 1.00 37.62 73 ILE A CA 1
ATOM 581 C C . ILE A 1 73 ? -27.403 86.026 9.620 1.00 38.26 73 ILE A C 1
ATOM 582 O O . ILE A 1 73 ? -28.034 87.056 9.336 1.00 38.31 73 ILE A O 1
ATOM 587 N N . ILE A 1 74 ? -26.078 86.000 9.677 1.00 38.56 74 ILE A N 1
ATOM 588 C CA . ILE A 1 74 ? -25.285 87.189 9.364 1.00 38.86 74 ILE A CA 1
ATOM 589 C C . ILE A 1 74 ? -25.589 87.703 7.946 1.00 39.49 74 ILE A C 1
ATOM 590 O O . ILE A 1 74 ? -25.732 88.903 7.727 1.00 39.94 74 ILE A O 1
ATOM 595 N N . GLU A 1 75 ? -25.724 86.791 6.992 1.00 40.12 75 GLU A N 1
ATOM 596 C CA . GLU A 1 75 ? -26.048 87.167 5.604 1.00 40.52 75 GLU A CA 1
ATOM 597 C C . GLU A 1 75 ? -27.455 87.748 5.448 1.00 40.75 75 GLU A C 1
ATOM 598 O O . GLU A 1 75 ? -27.716 88.521 4.537 1.00 40.89 75 GLU A O 1
ATOM 604 N N . LEU A 1 76 ? -28.346 87.368 6.347 1.00 41.26 76 LEU A N 1
ATOM 605 C CA . LEU A 1 76 ? -29.707 87.887 6.374 1.00 41.72 76 LEU A CA 1
ATOM 606 C C . LEU A 1 76 ? -29.808 89.157 7.239 1.00 42.29 76 LEU A C 1
ATOM 607 O O . LEU A 1 76 ? -30.894 89.578 7.608 1.00 42.61 76 LEU A O 1
ATOM 612 N N . GLU A 1 77 ? -28.659 89.757 7.548 1.00 42.83 77 GLU A N 1
ATOM 613 C CA . GLU A 1 77 ? -28.572 90.964 8.382 1.00 43.39 77 GLU A CA 1
ATOM 614 C C . GLU A 1 77 ? -29.122 90.774 9.805 1.00 43.37 77 GLU A C 1
ATOM 615 O O . GLU A 1 77 ? -29.575 91.730 10.434 1.00 43.25 77 GLU A O 1
ATOM 621 N N . GLY A 1 78 ? -29.072 89.535 10.296 1.00 43.23 78 GLY A N 1
ATOM 622 C CA . GLY A 1 78 ? -29.495 89.209 11.651 1.00 42.92 78 GLY A CA 1
ATOM 623 C C . GLY A 1 78 ? -28.298 89.140 12.588 1.00 43.07 78 GLY A C 1
ATOM 624 O O . GLY A 1 78 ? -27.141 89.266 12.161 1.00 42.86 78 GLY A O 1
ATOM 625 N N . VAL A 1 79 ? -28.589 88.959 13.876 1.00 42.93 79 VAL A N 1
ATOM 626 C CA . VAL A 1 79 ? -27.560 88.750 14.891 1.00 43.04 79 VAL A CA 1
ATOM 627 C C . VAL A 1 79 ? -27.787 87.378 15.519 1.00 43.43 79 VAL A C 1
ATOM 628 O O . VAL A 1 79 ? -28.887 87.093 16.000 1.00 43.32 79 VAL A O 1
ATOM 632 N N . PRO A 1 80 ? -26.762 86.505 15.488 1.00 43.91 80 PRO A N 1
ATOM 633 C CA . PRO A 1 80 ? -26.964 85.214 16.143 1.00 43.87 80 PRO A CA 1
ATOM 634 C C . PRO A 1 80 ? -27.008 85.383 17.658 1.00 43.73 80 PRO A C 1
ATOM 635 O O . PRO A 1 80 ? -26.452 86.344 18.189 1.00 43.46 80 PRO A O 1
ATOM 639 N N . VAL A 1 81 ? -27.648 84.432 18.329 1.00 43.70 81 VAL A N 1
ATOM 640 C CA . VAL A 1 81 ? -27.749 84.460 19.774 1.00 44.06 81 VAL A CA 1
ATOM 641 C C . VAL A 1 81 ? -26.359 84.626 20.392 1.00 44.28 81 VAL A C 1
ATOM 642 O O . VAL A 1 81 ? -25.438 83.852 20.126 1.00 44.15 81 VAL A O 1
ATOM 646 N N . LEU A 1 82 ? -26.235 85.652 21.221 1.00 44.48 82 LEU A N 1
ATOM 647 C CA . LEU A 1 82 ? -24.950 86.113 21.734 1.00 44.81 82 LEU A CA 1
ATOM 648 C C . LEU A 1 82 ? -24.576 85.538 23.082 1.00 45.25 82 LEU A C 1
ATOM 649 O O . LEU A 1 82 ? -23.475 85.764 23.564 1.00 45.45 82 LEU A O 1
ATOM 654 N N . ASP A 1 83 ? -25.500 84.811 23.694 1.00 45.99 83 ASP A N 1
ATOM 655 C CA . ASP A 1 83 ? -25.344 84.352 25.075 1.00 46.35 83 ASP A CA 1
ATOM 656 C C . ASP A 1 83 ? -25.960 82.961 25.223 1.00 46.22 83 ASP A C 1
ATOM 657 O O . ASP A 1 83 ? -27.140 82.773 24.939 1.00 46.15 83 ASP A O 1
ATOM 662 N N . PRO A 1 84 ? -25.159 81.975 25.646 1.00 46.33 84 PRO A N 1
ATOM 663 C CA . PRO A 1 84 ? -25.685 80.631 25.800 1.00 46.71 84 PRO A CA 1
ATOM 664 C C . PRO A 1 84 ? -26.878 80.505 26.749 1.00 47.11 84 PRO A C 1
ATOM 665 O O . PRO A 1 84 ? -27.707 79.614 26.565 1.00 46.64 84 PRO A O 1
ATOM 669 N N . LYS A 1 85 ? -26.948 81.376 27.755 1.00 47.97 85 LYS A N 1
ATOM 670 C CA . LYS A 1 85 ? -28.108 81.439 28.673 1.00 48.83 85 LYS A CA 1
ATOM 671 C C . LYS A 1 85 ? -29.440 81.553 27.907 1.00 48.94 85 LYS A C 1
ATOM 672 O O . LYS A 1 85 ? -30.452 81.005 28.324 1.00 49.36 85 LYS A O 1
ATOM 678 N N . LYS A 1 86 ? -29.430 82.249 26.776 1.00 48.91 86 LYS A N 1
ATOM 679 C CA . LYS A 1 86 ? -30.623 82.353 25.926 1.00 49.04 86 LYS A CA 1
ATOM 680 C C . LYS A 1 86 ? -30.967 81.105 25.108 1.00 48.50 86 LYS A C 1
ATOM 681 O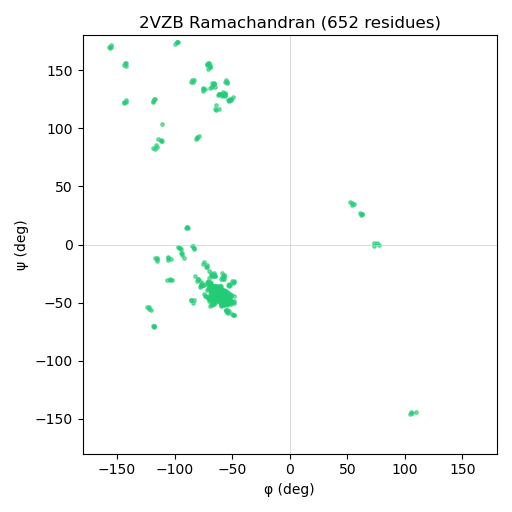 O . LYS A 1 86 ? -32.059 81.026 24.562 1.00 48.23 86 LYS A O 1
ATOM 687 N N . TRP A 1 87 ? -30.042 80.152 24.974 1.00 48.21 87 TRP A N 1
ATOM 688 C CA . TRP A 1 87 ? -30.320 78.954 24.154 1.00 47.85 87 TRP A CA 1
ATOM 689 C C . TRP A 1 87 ? -31.617 78.291 24.622 1.00 48.14 87 TRP A C 1
ATOM 690 O O . TRP A 1 87 ? -32.488 77.929 23.829 1.00 48.12 87 TRP A O 1
ATOM 701 N N . PHE A 1 88 ? -31.717 78.150 25.934 1.00 48.68 88 PHE A N 1
ATOM 702 C CA . PHE A 1 88 ? -32.791 77.396 26.573 1.00 49.49 88 PHE A CA 1
ATOM 703 C C . PHE A 1 88 ? -34.150 78.048 26.335 1.00 49.96 88 PHE A C 1
ATOM 704 O O . PHE A 1 88 ? -35.134 77.357 26.128 1.00 50.32 88 PHE A O 1
ATOM 712 N N . GLU A 1 89 ? -34.186 79.371 26.333 1.00 50.48 89 GLU A N 1
ATOM 713 C CA . GLU A 1 89 ? -35.417 80.117 26.013 1.00 51.39 89 GLU A CA 1
ATOM 714 C C . GLU A 1 89 ? -35.838 79.921 24.571 1.00 51.13 89 GLU A C 1
ATOM 715 O O . GLU A 1 89 ? -37.006 79.690 24.273 1.00 51.14 89 GLU A O 1
ATOM 721 N N . LEU A 1 90 ? -34.865 80.039 23.676 1.00 51.00 90 LEU A N 1
ATOM 722 C CA . LEU A 1 90 ? -35.123 80.015 22.230 1.00 50.85 90 LEU A CA 1
ATOM 723 C C . LEU A 1 90 ? -35.410 78.631 21.686 1.00 50.64 90 LEU A C 1
ATOM 724 O O . LEU A 1 90 ? -36.208 78.487 20.768 1.00 50.17 90 LEU A O 1
ATOM 729 N N . ALA A 1 91 ? -34.753 77.625 22.254 1.00 51.06 91 ALA A N 1
ATOM 730 C CA . ALA A 1 91 ? -34.857 76.256 21.759 1.00 51.48 91 ALA A CA 1
ATOM 731 C C . ALA A 1 91 ? -36.257 75.703 21.980 1.00 51.90 91 ALA A C 1
ATOM 732 O O . ALA A 1 91 ? -36.828 75.886 23.047 1.00 52.01 91 ALA A O 1
ATOM 734 N N . ARG A 1 92 ? -36.792 75.033 20.965 1.00 52.54 92 ARG A N 1
ATOM 735 C CA . ARG A 1 92 ? -38.004 74.227 21.094 1.00 53.05 92 ARG A CA 1
ATOM 736 C C . ARG A 1 92 ? -37.632 72.834 21.584 1.00 53.67 92 ARG A C 1
ATOM 737 O O . ARG A 1 92 ? -38.265 72.295 22.500 1.00 53.80 92 ARG A O 1
ATOM 745 N N . CYS A 1 93 ? -36.618 72.245 20.948 1.00 54.22 93 CYS A N 1
ATOM 746 C CA . CYS A 1 93 ? -36.001 71.014 21.442 1.00 54.54 93 CYS A CA 1
ATOM 747 C C . CYS A 1 93 ? -35.358 71.322 22.784 1.00 55.14 93 CYS A C 1
ATOM 748 O O . CYS A 1 93 ? -34.479 72.178 22.884 1.00 55.71 93 CYS A O 1
ATOM 751 N N . LYS A 1 94 ? -35.806 70.635 23.823 1.00 55.65 94 LYS A N 1
ATOM 752 C CA . LYS A 1 94 ? -35.246 70.839 25.150 1.00 56.02 94 LYS A CA 1
ATOM 753 C C . LYS A 1 94 ? -34.007 69.965 25.350 1.00 55.47 94 LYS A C 1
ATOM 754 O O . LYS A 1 94 ? -33.975 68.825 24.916 1.00 55.41 94 LYS A O 1
ATOM 760 N N . TYR A 1 95 ? -32.987 70.531 25.997 1.00 54.78 95 TYR A N 1
ATOM 761 C CA . TYR A 1 95 ? -31.782 69.785 26.333 1.00 54.32 95 TYR A CA 1
ATOM 762 C C . TYR A 1 95 ? -32.199 68.606 27.181 1.00 54.04 95 TYR A C 1
ATOM 763 O O . TYR A 1 95 ? -32.929 68.755 28.150 1.00 53.81 95 TYR A O 1
ATOM 772 N N . ASP A 1 96 ? -31.702 67.441 26.795 1.00 54.01 96 ASP A N 1
ATOM 773 C CA . ASP A 1 96 ? -32.027 66.164 27.418 1.00 53.59 96 ASP A CA 1
ATOM 774 C C . ASP A 1 96 ? -30.780 65.624 28.133 1.00 53.04 96 ASP A C 1
ATOM 775 O O . ASP A 1 96 ? -29.991 64.876 27.559 1.00 53.27 96 ASP A O 1
ATOM 780 N N . SER A 1 97 ? -30.620 66.006 29.389 1.00 52.34 97 SER A N 1
ATOM 781 C CA . SER A 1 97 ? -29.412 65.684 30.152 1.00 52.16 97 SER A CA 1
ATOM 782 C C . SER A 1 97 ? -29.263 64.181 30.394 1.00 51.81 97 SER A C 1
ATOM 783 O O . SER A 1 97 ? -30.255 63.493 30.632 1.00 52.00 97 SER A O 1
ATOM 786 N N . PRO A 1 98 ? -28.028 63.653 30.279 1.00 51.28 98 PRO A N 1
ATOM 787 C CA . PRO A 1 98 ? -27.780 62.272 30.679 1.00 50.58 98 PRO A CA 1
ATOM 788 C C . PRO A 1 98 ? -28.076 62.045 32.161 1.00 50.10 98 PRO A C 1
ATOM 789 O O . PRO A 1 98 ? -27.650 62.820 33.031 1.00 50.35 98 PRO A O 1
ATOM 793 N N . THR A 1 99 ? -28.854 61.006 32.424 1.00 49.25 99 THR A N 1
ATOM 794 C CA . THR A 1 99 ? -29.078 60.521 33.783 1.00 48.53 99 THR A CA 1
ATOM 795 C C . THR A 1 99 ? -28.519 59.083 33.809 1.00 47.58 99 THR A C 1
ATOM 796 O O . THR A 1 99 ? -27.448 58.820 34.366 1.00 47.50 99 THR A O 1
ATOM 800 N N . ALA A 1 100 ? -29.219 58.180 33.139 1.00 46.30 100 ALA A N 1
ATOM 801 C CA . ALA A 1 100 ? -28.703 56.838 32.897 1.00 45.53 100 ALA A CA 1
ATOM 802 C C . ALA A 1 100 ? -27.601 56.907 31.805 1.00 44.78 100 ALA A C 1
ATOM 803 O O . ALA A 1 100 ? -27.766 57.564 30.764 1.00 44.30 100 ALA A O 1
ATOM 805 N N . PHE A 1 101 ? -26.485 56.236 32.060 1.00 43.67 101 PHE A N 1
ATOM 806 C CA . PHE A 1 101 ? -25.323 56.253 31.156 1.00 42.90 101 PHE A CA 1
ATOM 807 C C . PHE A 1 101 ? -25.256 55.064 30.177 1.00 42.35 101 PHE A C 1
ATOM 808 O O . PHE A 1 101 ? -24.358 54.998 29.334 1.00 41.62 101 PHE A O 1
ATOM 816 N N . ASP A 1 102 ? -26.203 54.136 30.288 1.00 41.88 102 ASP A N 1
ATOM 817 C CA . ASP A 1 102 ? -26.237 52.977 29.401 1.00 41.50 102 ASP A CA 1
ATOM 818 C C . ASP A 1 102 ? -26.611 53.438 28.003 1.00 41.18 102 ASP A C 1
ATOM 819 O O . ASP A 1 102 ? -27.300 54.459 27.819 1.00 40.82 102 ASP A O 1
ATOM 824 N N . SER A 1 103 ? -26.158 52.672 27.025 1.00 40.72 103 SER A N 1
ATOM 825 C CA . SER A 1 103 ? -26.235 53.101 25.651 1.00 41.05 103 SER A CA 1
ATOM 826 C C . SER A 1 103 ? -27.671 53.244 25.126 1.00 40.64 103 SER A C 1
ATOM 827 O O . SER A 1 103 ? -27.949 54.181 24.390 1.00 40.25 103 SER A O 1
ATOM 830 N N . VAL A 1 104 ? -28.577 52.342 25.520 1.00 40.84 104 VAL A N 1
ATOM 831 C CA . VAL A 1 104 ? -30.002 52.411 25.111 1.00 40.20 104 VAL A CA 1
ATOM 832 C C . VAL A 1 104 ? -30.637 53.712 25.604 1.00 40.19 104 VAL A C 1
ATOM 833 O O . VAL A 1 104 ? -31.316 54.410 24.856 1.00 40.15 104 VAL A O 1
ATOM 837 N N . SER A 1 105 ? -30.400 54.048 26.860 1.00 40.19 105 SER A N 1
ATOM 838 C CA . SER A 1 105 ? -30.936 55.296 27.416 1.00 40.55 105 SER A CA 1
ATOM 839 C C . SER A 1 105 ? -30.451 56.511 26.598 1.00 40.66 105 SER A C 1
ATOM 840 O O . SER A 1 105 ? -31.246 57.363 26.174 1.00 41.17 105 SER A O 1
ATOM 843 N N . LEU A 1 106 ? -29.145 56.589 26.398 1.00 40.15 106 LEU A N 1
ATOM 844 C CA . LEU A 1 106 ? -28.547 57.717 25.675 1.00 40.01 106 LEU A CA 1
ATOM 845 C C . LEU A 1 106 ? -28.990 57.745 24.210 1.00 39.45 106 LEU A C 1
ATOM 846 O O . LEU A 1 106 ? -29.309 58.802 23.673 1.00 39.07 106 LEU A O 1
ATOM 851 N N . LEU A 1 107 ? -29.050 56.571 23.591 1.00 39.17 107 LEU A N 1
ATOM 852 C CA . LEU A 1 107 ? -29.566 56.438 22.216 1.00 39.38 107 LEU A CA 1
ATOM 853 C C . LEU A 1 107 ? -30.992 56.982 22.081 1.00 39.59 107 LEU A C 1
ATOM 854 O O . LEU A 1 107 ? -31.313 57.708 21.122 1.00 39.80 107 LEU A O 1
ATOM 859 N N . ASN A 1 108 ? -31.851 56.635 23.034 1.00 39.88 108 ASN A N 1
ATOM 860 C CA . ASN A 1 108 ? -33.252 57.083 22.995 1.00 39.92 108 ASN A CA 1
ATOM 861 C C . ASN A 1 108 ? -33.371 58.591 23.144 1.00 39.60 108 ASN A C 1
ATOM 862 O O . ASN A 1 108 ? -34.175 59.231 22.476 1.00 39.42 108 ASN A O 1
ATOM 867 N N . GLN A 1 109 ? -32.587 59.147 24.058 1.00 39.79 109 GLN A N 1
ATOM 868 C CA . GLN A 1 109 ? -32.565 60.599 24.262 1.00 40.01 109 GLN A CA 1
ATOM 869 C C . GLN A 1 109 ? -32.166 61.325 22.978 1.00 39.80 109 GLN A C 1
ATOM 870 O O . GLN A 1 109 ? -32.827 62.283 22.544 1.00 39.59 109 GLN A O 1
ATOM 876 N N . ASN A 1 110 ? -31.101 60.840 22.348 1.00 39.52 110 ASN A N 1
ATOM 877 C CA . ASN A 1 110 ? -30.579 61.494 21.140 1.00 38.97 110 ASN A CA 1
ATOM 878 C C . ASN A 1 110 ? -31.510 61.302 19.934 1.00 38.81 110 ASN A C 1
ATOM 879 O O . ASN A 1 110 ? -31.661 62.209 19.120 1.00 38.18 110 ASN A O 1
ATOM 884 N N . VAL A 1 111 ? -32.190 60.158 19.861 1.00 39.19 111 VAL A N 1
ATOM 885 C CA . VAL A 1 111 ? -33.217 59.963 18.828 1.00 39.64 111 VAL A CA 1
ATOM 886 C C . VAL A 1 111 ? -34.358 60.999 18.915 1.00 40.09 111 VAL A C 1
ATOM 887 O O . VAL A 1 111 ? -34.843 61.459 17.881 1.00 40.20 111 VAL A O 1
ATOM 891 N N . SER A 1 112 ? -34.785 61.370 20.128 1.00 40.19 112 SER A N 1
ATOM 892 C CA . SER A 1 112 ? -35.796 62.420 20.295 1.00 40.47 112 SER A CA 1
ATOM 893 C C . SER A 1 112 ? -35.300 63.758 19.826 1.00 39.70 112 SER A C 1
ATOM 894 O O . SER A 1 112 ? -36.016 64.522 19.196 1.00 39.26 112 SER A O 1
ATOM 897 N N . SER A 1 113 ? -34.082 64.076 20.224 1.00 40.18 113 SER A N 1
ATOM 898 C CA . SER A 1 113 ? -33.481 65.327 19.825 1.00 40.38 113 SER A CA 1
ATOM 899 C C . SER A 1 113 ? -33.416 65.406 18.309 1.00 39.95 113 SER A C 1
ATOM 900 O O . SER A 1 113 ? -33.712 66.447 17.744 1.00 39.49 113 SER A O 1
ATOM 903 N N . GLU A 1 114 ? -33.044 64.290 17.674 1.00 40.00 114 GLU A N 1
ATOM 904 C CA . GLU A 1 114 ? -33.012 64.186 16.212 1.00 40.19 114 GLU A CA 1
ATOM 905 C C . GLU A 1 114 ? -34.354 64.435 15.553 1.00 40.58 114 GLU A C 1
ATOM 906 O O . GLU A 1 114 ? -34.435 65.185 14.594 1.00 39.27 114 GLU A O 1
ATOM 912 N N . ARG A 1 115 ? -35.388 63.755 16.040 1.00 42.18 115 ARG A N 1
ATOM 913 C CA . ARG A 1 115 ? -36.737 63.874 15.464 1.00 43.19 115 ARG A CA 1
ATOM 914 C C . ARG A 1 115 ? -37.198 65.335 15.524 1.00 43.22 115 ARG A C 1
ATOM 915 O O . ARG A 1 115 ? -37.806 65.849 14.580 1.00 43.11 115 ARG A O 1
ATOM 923 N N . CYS A 1 116 ? -36.876 65.992 16.634 1.00 43.22 116 CYS A N 1
ATOM 924 C CA . CYS A 1 116 ? -37.165 67.410 16.833 1.00 43.38 116 CYS A CA 1
ATOM 925 C C . CYS A 1 116 ? -36.379 68.307 15.850 1.00 42.48 116 CYS A C 1
ATOM 926 O O . CYS A 1 116 ? -36.901 69.304 15.334 1.00 42.26 116 CYS A O 1
ATOM 929 N N . ALA A 1 117 ? -35.129 67.934 15.582 1.00 41.36 117 ALA A N 1
ATOM 930 C CA . ALA A 1 117 ? -34.301 68.614 14.573 1.00 40.44 117 ALA A CA 1
ATOM 931 C C . ALA A 1 117 ? -34.873 68.445 13.164 1.00 39.54 117 ALA A C 1
ATOM 932 O O . ALA A 1 117 ? -34.931 69.386 12.387 1.00 39.15 117 ALA A O 1
ATOM 934 N N . ILE A 1 118 ? -35.319 67.252 12.838 1.00 39.35 118 ILE A N 1
ATOM 935 C CA . ILE A 1 118 ? -35.881 67.010 11.531 1.00 39.45 118 ILE A CA 1
ATOM 936 C C . ILE A 1 118 ? -37.059 67.945 11.318 1.00 39.90 118 ILE A C 1
ATOM 937 O O . ILE A 1 118 ? -37.204 68.547 10.272 1.00 39.56 118 ILE A O 1
ATOM 942 N N . LEU A 1 119 ? -37.903 68.059 12.339 1.00 40.94 119 LEU A N 1
ATOM 943 C CA . LEU A 1 119 ? -39.102 68.903 12.274 1.00 40.89 119 LEU A CA 1
ATOM 944 C C . LEU A 1 119 ? -38.727 70.363 12.032 1.00 40.16 119 LEU A C 1
ATOM 945 O O . LEU A 1 119 ? -39.343 71.029 11.212 1.00 40.46 119 LEU A O 1
ATOM 950 N N . ARG A 1 120 ? -37.717 70.839 12.751 1.00 39.59 120 ARG A N 1
ATOM 951 C CA . ARG A 1 120 ? -37.188 72.200 12.584 1.00 39.48 120 ARG A CA 1
ATOM 952 C C . ARG A 1 120 ? -36.790 72.527 11.154 1.00 39.21 120 ARG A C 1
ATOM 953 O O . ARG A 1 120 ? -37.128 73.593 10.651 1.00 38.77 120 ARG A O 1
ATOM 961 N N . TYR A 1 121 ? -36.051 71.624 10.517 1.00 39.00 121 TYR A N 1
ATOM 962 C CA . TYR A 1 121 ? -35.493 71.905 9.186 1.00 39.25 121 TYR A CA 1
ATOM 963 C C . TYR A 1 121 ? -36.521 71.710 8.094 1.00 39.80 121 TYR A C 1
ATOM 964 O O . TYR A 1 121 ? -36.493 72.418 7.079 1.00 39.46 121 TYR A O 1
ATOM 973 N N . GLN A 1 122 ? -37.445 70.787 8.303 1.00 40.71 122 GLN A N 1
ATOM 974 C CA . GLN A 1 122 ? -38.612 70.706 7.413 1.00 42.37 122 GLN A CA 1
ATOM 975 C C . GLN A 1 122 ? -39.412 72.009 7.437 1.00 42.37 122 GLN A C 1
ATOM 976 O O . GLN A 1 122 ? -39.808 72.526 6.386 1.00 42.33 122 GLN A O 1
ATOM 982 N N . GLU A 1 123 ? -39.623 72.555 8.632 1.00 42.44 123 GLU A N 1
ATOM 983 C CA . GLU A 1 123 ? -40.298 73.850 8.753 1.00 42.85 123 GLU A CA 1
ATOM 984 C C . GLU A 1 123 ? -39.576 74.947 7.977 1.00 42.19 123 GLU A C 1
ATOM 985 O O . GLU A 1 123 ? -40.185 75.670 7.203 1.00 42.18 123 GLU A O 1
ATOM 991 N N . ILE A 1 124 ? -38.275 75.064 8.210 1.00 41.56 124 ILE A N 1
ATOM 992 C CA . ILE A 1 124 ? -37.469 76.119 7.588 1.00 40.99 124 ILE A CA 1
ATOM 993 C C . ILE A 1 124 ? -37.422 75.922 6.085 1.00 40.67 124 ILE A C 1
ATOM 994 O O . ILE A 1 124 ? -37.571 76.882 5.327 1.00 40.29 124 ILE A O 1
ATOM 999 N N . ALA A 1 125 ? -37.253 74.671 5.657 1.00 40.49 125 ALA A N 1
ATOM 1000 C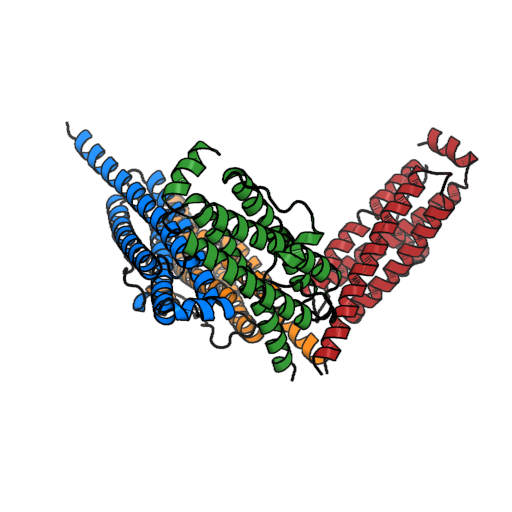 CA . ALA A 1 125 ? -37.298 74.329 4.223 1.00 40.64 125 ALA A CA 1
ATOM 1001 C C . ALA A 1 125 ? -38.652 74.744 3.601 1.00 40.60 125 ALA A C 1
ATOM 1002 O O . ALA A 1 125 ? -38.706 75.409 2.569 1.00 40.24 125 ALA A O 1
ATOM 1004 N N . ASN A 1 126 ? -39.734 74.345 4.252 1.00 41.01 126 ASN A N 1
ATOM 1005 C CA . ASN A 1 126 ? -41.097 74.717 3.822 1.00 41.42 126 ASN A CA 1
ATOM 1006 C C . ASN A 1 126 ? -41.297 76.233 3.776 1.00 41.30 126 ASN A C 1
ATOM 1007 O O . ASN A 1 126 ? -41.852 76.772 2.826 1.00 41.40 126 ASN A O 1
ATOM 1012 N N . PHE A 1 127 ? -40.822 76.903 4.812 1.00 41.55 127 PHE A N 1
ATOM 1013 C CA . PHE A 1 127 ? -40.924 78.363 4.912 1.00 41.67 127 PHE A CA 1
ATOM 1014 C C . PHE A 1 127 ? -40.200 79.095 3.765 1.00 41.76 127 PHE A C 1
ATOM 1015 O O . PHE A 1 127 ? -40.687 80.129 3.246 1.00 41.56 127 PHE A O 1
ATOM 1023 N N . THR A 1 128 ? -39.058 78.545 3.352 1.00 41.33 128 THR A N 1
ATOM 1024 C CA . THR A 1 128 ? -38.160 79.205 2.386 1.00 41.14 128 THR A CA 1
ATOM 1025 C C . THR A 1 128 ? -38.225 78.638 0.961 1.00 41.30 128 THR A C 1
ATOM 1026 O O . THR A 1 128 ? -37.718 79.238 0.023 1.00 41.26 128 THR A O 1
ATOM 1030 N N . ASN A 1 129 ? -38.853 77.489 0.802 1.00 41.60 129 ASN A N 1
ATOM 1031 C CA . ASN A 1 129 ? -38.923 76.835 -0.496 1.00 42.13 129 ASN A CA 1
ATOM 1032 C C . ASN A 1 129 ? -39.415 77.792 -1.595 1.00 42.72 129 ASN A C 1
ATOM 1033 O O . ASN A 1 129 ? -40.459 78.421 -1.462 1.00 42.86 129 ASN A O 1
ATOM 1038 N N . GLY A 1 130 ? -38.618 77.925 -2.655 1.00 42.92 130 GLY A N 1
ATOM 1039 C CA . GLY A 1 130 ? -38.969 78.749 -3.800 1.00 42.82 130 GLY A CA 1
ATOM 1040 C C . GLY A 1 130 ? -38.830 80.235 -3.563 1.00 43.02 130 GLY A C 1
ATOM 1041 O O . GLY A 1 130 ? -39.108 81.028 -4.461 1.00 43.52 130 GLY A O 1
ATOM 1042 N N . LYS A 1 131 ? -38.384 80.622 -2.376 1.00 42.88 131 LYS A N 1
ATOM 1043 C CA . LYS A 1 131 ? -38.358 82.038 -1.989 1.00 42.99 131 LYS A CA 1
ATOM 1044 C C . LYS A 1 131 ? -36.979 82.508 -1.578 1.00 42.69 131 LYS A C 1
ATOM 1045 O O . LYS A 1 131 ? -36.486 83.519 -2.082 1.00 43.01 131 LYS A O 1
ATOM 1051 N N . ASP A 1 132 ? -36.387 81.788 -0.626 1.00 41.78 132 ASP A N 1
ATOM 1052 C CA . ASP A 1 132 ? -34.992 81.998 -0.230 1.00 41.12 132 ASP A CA 1
ATOM 1053 C C . ASP A 1 132 ? -34.241 80.714 -0.558 1.00 40.42 132 ASP A C 1
ATOM 1054 O O . ASP A 1 132 ? -34.080 79.836 0.293 1.00 40.15 132 ASP A O 1
ATOM 1059 N N . TYR A 1 133 ? -33.851 80.593 -1.820 1.00 39.49 133 TYR A N 1
ATOM 1060 C CA . TYR A 1 133 ? -33.203 79.381 -2.354 1.00 39.10 133 TYR A CA 1
ATOM 1061 C C . TYR A 1 133 ? -31.993 78.961 -1.519 1.00 38.68 133 TYR A C 1
ATOM 1062 O O . TYR A 1 133 ? -31.835 77.787 -1.194 1.00 38.38 133 TYR A O 1
ATOM 1071 N N . THR A 1 134 ? -31.172 79.947 -1.154 1.00 38.06 134 THR A N 1
ATOM 1072 C CA . THR A 1 134 ? -29.947 79.716 -0.409 1.00 37.77 134 THR A CA 1
ATOM 1073 C C . THR A 1 134 ? -30.214 79.139 0.989 1.00 37.61 134 THR A C 1
ATOM 1074 O O . THR A 1 134 ? -29.593 78.149 1.368 1.00 36.98 134 THR A O 1
ATOM 1078 N N . THR A 1 135 ? -31.125 79.767 1.743 1.00 37.46 135 THR A N 1
ATOM 1079 C CA . THR A 1 135 ? -31.484 79.275 3.088 1.00 37.20 135 THR A CA 1
ATOM 1080 C C . THR A 1 135 ? -32.185 77.937 3.007 1.00 37.01 135 THR A C 1
ATOM 1081 O O . THR A 1 135 ? -31.971 77.058 3.832 1.00 36.74 135 THR A O 1
ATOM 1085 N N . CYS A 1 136 ? -33.013 77.778 1.991 1.00 37.02 136 CYS A N 1
ATOM 1086 C CA . CYS A 1 136 ? -33.712 76.529 1.801 1.00 37.00 136 CYS A CA 1
ATOM 1087 C C . CYS A 1 136 ? -32.733 75.356 1.650 1.00 37.18 136 CYS A C 1
ATOM 1088 O O . CYS A 1 136 ? -32.899 74.323 2.306 1.00 37.49 136 CYS A O 1
ATOM 1091 N N . ASP A 1 137 ? -31.719 75.527 0.798 1.00 37.06 137 ASP A N 1
ATOM 1092 C CA . ASP A 1 137 ? -30.721 74.482 0.540 1.00 37.34 137 ASP A CA 1
ATOM 1093 C C . ASP A 1 137 ? -29.913 74.155 1.785 1.00 36.95 137 ASP A C 1
ATOM 1094 O O . ASP A 1 137 ? -29.550 73.012 1.993 1.00 37.27 137 ASP A O 1
ATOM 1099 N N . ILE A 1 138 ? -29.627 75.167 2.598 1.00 36.35 138 ILE A N 1
ATOM 1100 C CA . ILE A 1 138 ? -29.002 74.960 3.899 1.00 36.49 138 ILE A CA 1
ATOM 1101 C C . ILE A 1 138 ? -29.864 74.095 4.809 1.00 36.48 138 ILE A C 1
ATOM 1102 O O . ILE A 1 138 ? -29.376 73.130 5.427 1.00 36.49 138 ILE A O 1
ATOM 1107 N N . ALA A 1 139 ? -31.148 74.414 4.890 1.00 36.30 139 ALA A N 1
ATOM 1108 C CA . ALA A 1 139 ? -32.065 73.629 5.731 1.00 36.04 139 ALA A CA 1
ATOM 1109 C C . ALA A 1 139 ? -32.165 72.179 5.227 1.00 35.73 139 ALA A C 1
ATOM 1110 O O . ALA A 1 139 ? -32.131 71.222 6.002 1.00 35.19 139 ALA A O 1
ATOM 1112 N N . LYS A 1 140 ? -32.279 72.027 3.917 1.00 35.88 140 LYS A N 1
ATOM 1113 C CA . LYS A 1 140 ? -32.351 70.692 3.294 1.00 36.22 140 LYS A CA 1
ATOM 1114 C C . LYS A 1 140 ? -31.081 69.874 3.525 1.00 35.68 140 LYS A C 1
ATOM 1115 O O . LYS A 1 140 ? -31.142 68.685 3.790 1.00 35.79 140 LYS A O 1
ATOM 1121 N N . HIS A 1 141 ? -29.943 70.533 3.438 1.00 35.30 141 HIS A N 1
ATOM 1122 C CA . HIS A 1 141 ? -28.658 69.890 3.721 1.00 35.38 141 HIS A CA 1
ATOM 1123 C C . HIS A 1 141 ? -28.595 69.347 5.170 1.00 34.57 141 HIS A C 1
ATOM 1124 O O . HIS A 1 141 ? -28.280 68.182 5.403 1.00 34.20 141 HIS A O 1
ATOM 1131 N N . ILE A 1 142 ? -28.894 70.222 6.124 1.00 34.02 142 ILE A N 1
ATOM 1132 C CA . ILE A 1 142 ? -28.917 69.858 7.543 1.00 33.56 142 ILE A CA 1
ATOM 1133 C C . ILE A 1 142 ? -29.954 68.758 7.768 1.00 33.70 142 ILE A C 1
ATOM 1134 O O . ILE A 1 142 ? -29.663 67.742 8.368 1.00 33.95 142 ILE A O 1
ATOM 1139 N N . LEU A 1 143 ? -31.153 68.951 7.225 1.00 33.80 143 LEU A N 1
ATOM 1140 C CA . LEU A 1 143 ? -32.228 67.968 7.306 1.00 33.26 143 LEU A CA 1
ATOM 1141 C C . LEU A 1 143 ? -31.774 66.579 6.914 1.00 32.97 143 LEU A C 1
ATOM 1142 O O . LEU A 1 143 ? -32.084 65.617 7.623 1.00 32.30 143 LEU A O 1
ATOM 1147 N N . ALA A 1 144 ? -31.099 66.471 5.767 1.00 32.79 144 ALA A N 1
ATOM 1148 C CA . ALA A 1 144 ? -30.622 65.160 5.256 1.00 33.03 144 ALA A CA 1
ATOM 1149 C C . ALA A 1 144 ? -29.685 64.495 6.260 1.00 33.12 144 ALA A C 1
ATOM 1150 O O . ALA A 1 144 ? -29.764 63.280 6.468 1.00 33.63 144 ALA A O 1
ATOM 1152 N N . GLU A 1 145 ? -28.828 65.289 6.889 1.00 33.02 145 GLU A N 1
ATOM 1153 C CA . GLU A 1 145 ? -27.944 64.787 7.939 1.00 34.07 145 GLU A CA 1
ATOM 1154 C C . GLU A 1 145 ? -28.699 64.341 9.195 1.00 34.11 145 GLU A C 1
ATOM 1155 O O . GLU A 1 145 ? -28.353 63.325 9.801 1.00 34.08 145 GLU A O 1
ATOM 1161 N N . GLU A 1 146 ? -29.723 65.091 9.586 1.00 34.40 146 GLU A N 1
ATOM 1162 C CA . GLU A 1 146 ? -30.504 64.739 10.799 1.00 34.68 146 GLU A CA 1
ATOM 1163 C C . GLU A 1 146 ? -31.253 63.421 10.603 1.00 35.07 146 GLU A C 1
ATOM 1164 O O . GLU A 1 146 ? -31.329 62.606 11.524 1.00 34.74 146 GLU A O 1
ATOM 1170 N N . GLU A 1 147 ? -31.782 63.212 9.401 1.00 35.47 147 GLU A N 1
ATOM 1171 C CA . GLU A 1 147 ? -32.423 61.944 9.051 1.00 36.00 147 GLU A CA 1
ATOM 1172 C C . GLU A 1 147 ? -31.430 60.777 9.113 1.00 36.46 147 GLU A C 1
ATOM 1173 O O . GLU A 1 147 ? -31.786 59.667 9.525 1.00 36.33 147 GLU A O 1
ATOM 1179 N N . GLU A 1 148 ? -30.197 61.023 8.671 1.00 36.84 148 GLU A N 1
ATOM 1180 C CA . GLU A 1 148 ? -29.132 59.998 8.746 1.00 37.05 148 GLU A CA 1
ATOM 1181 C C . GLU A 1 148 ? -28.778 59.707 10.201 1.00 36.66 148 GLU A C 1
ATOM 1182 O O . GLU A 1 148 ? -28.598 58.554 10.577 1.00 36.33 148 GLU A O 1
ATOM 1188 N N . HIS A 1 149 ? -28.649 60.764 11.003 1.00 36.79 149 HIS A N 1
ATOM 1189 C CA . HIS A 1 149 ? -28.392 60.623 12.440 1.00 36.94 149 HIS A CA 1
ATOM 1190 C C . HIS A 1 149 ? -29.448 59.758 13.105 1.00 37.37 149 HIS A C 1
ATOM 1191 O O . HIS A 1 149 ? -29.123 58.879 13.902 1.00 36.91 149 HIS A O 1
ATOM 1198 N N . GLU A 1 150 ? -30.711 60.047 12.808 1.00 37.72 150 GLU A N 1
ATOM 1199 C CA . GLU A 1 150 ? -31.820 59.246 13.348 1.00 38.41 150 GLU A CA 1
ATOM 1200 C C . GLU A 1 150 ? -31.635 57.785 12.998 1.00 38.06 150 GLU A C 1
ATOM 1201 O O . GLU A 1 150 ? -31.695 56.923 13.880 1.00 37.71 150 GLU A O 1
ATOM 1207 N N . GLN A 1 151 ? -31.408 57.526 11.714 1.00 38.19 151 GLN A N 1
ATOM 1208 C CA . GLN A 1 151 ? -31.184 56.156 11.209 1.00 38.40 151 GLN A CA 1
ATOM 1209 C C . GLN A 1 151 ? -30.033 55.461 11.907 1.00 38.48 151 GLN A C 1
ATOM 1210 O O . GLN A 1 151 ? -30.138 54.297 12.260 1.00 38.70 151 GLN A O 1
ATOM 1216 N N . ASP A 1 152 ? -28.922 56.175 12.070 1.00 38.56 152 ASP A N 1
ATOM 1217 C CA . ASP A 1 152 ? -27.725 55.622 12.716 1.00 38.55 152 ASP A CA 1
ATOM 1218 C C . ASP A 1 152 ? -28.047 55.150 14.138 1.00 38.60 152 ASP A C 1
ATOM 1219 O O . ASP A 1 152 ? -27.602 54.095 14.579 1.00 37.84 152 ASP A O 1
ATOM 1224 N N . LEU A 1 153 ? -28.796 55.977 14.856 1.00 38.82 153 LEU A N 1
ATOM 1225 C CA . LEU A 1 153 ? -29.094 55.711 16.258 1.00 39.48 153 LEU A CA 1
ATOM 1226 C C . LEU A 1 153 ? -30.112 54.565 16.372 1.00 39.70 153 LEU A C 1
ATOM 1227 O O . LEU A 1 153 ? -29.957 53.653 17.152 1.00 39.17 153 LEU A O 1
ATOM 1232 N N . GLN A 1 154 ? -31.135 54.625 15.546 1.00 40.57 154 GLN A N 1
ATOM 1233 C CA . GLN A 1 154 ? -32.139 53.580 15.505 1.00 41.05 154 GLN A CA 1
ATOM 1234 C C . GLN A 1 154 ? -31.512 52.202 15.234 1.00 41.35 154 GLN A C 1
ATOM 1235 O O . GLN A 1 154 ? -31.909 51.191 15.833 1.00 41.38 154 GLN A O 1
ATOM 1241 N N . ASP A 1 155 ? -30.533 52.165 14.337 1.00 41.36 155 ASP A N 1
ATOM 1242 C CA . ASP A 1 155 ? -29.860 50.915 14.006 1.00 40.89 155 ASP A CA 1
ATOM 1243 C C . ASP A 1 155 ? -29.277 50.280 15.255 1.00 40.56 155 ASP A C 1
ATOM 1244 O O . ASP A 1 155 ? -29.425 49.085 15.443 1.00 40.25 155 ASP A O 1
ATOM 1249 N N . TYR A 1 156 ? -28.610 51.063 16.103 1.00 40.20 156 TYR A N 1
ATOM 1250 C CA . TYR A 1 156 ? -28.043 50.506 17.338 1.00 40.17 156 TYR A CA 1
ATOM 1251 C C . TYR A 1 156 ? -29.132 49.971 18.278 1.00 40.19 156 TYR A C 1
ATOM 1252 O O . TYR A 1 156 ? -28.979 48.897 18.858 1.00 40.01 156 TYR A O 1
ATOM 1261 N N . LEU A 1 157 ? -30.205 50.737 18.444 1.00 40.34 157 LEU A N 1
ATOM 1262 C CA . LEU A 1 157 ? -31.362 50.304 19.251 1.00 40.82 157 LEU A CA 1
ATOM 1263 C C . LEU A 1 157 ? -31.877 48.976 18.724 1.00 41.06 157 LEU A C 1
ATOM 1264 O O . LEU A 1 157 ? -32.064 48.043 19.472 1.00 40.81 157 LEU A O 1
ATOM 1269 N N . THR A 1 158 ? -32.063 48.904 17.415 1.00 41.74 158 THR A N 1
ATOM 1270 C CA . THR A 1 158 ? -32.496 47.680 16.760 1.00 42.30 158 THR A CA 1
ATOM 1271 C C . THR A 1 158 ? -31.539 46.517 17.022 1.00 43.19 158 THR A C 1
ATOM 1272 O O . THR A 1 158 ? -31.967 45.408 17.314 1.00 43.61 158 THR A O 1
ATOM 1276 N N . ASP A 1 159 ? -30.241 46.779 16.921 1.00 43.71 159 ASP A N 1
ATOM 1277 C CA . ASP A 1 159 ? -29.245 45.724 17.076 1.00 44.07 159 ASP A CA 1
ATOM 1278 C C . ASP A 1 159 ? -29.215 45.174 18.496 1.00 44.32 159 ASP A C 1
ATOM 1279 O O . ASP A 1 159 ? -29.047 43.969 18.698 1.00 43.40 159 ASP A O 1
ATOM 1284 N N . ILE A 1 160 ? -29.289 46.083 19.459 1.00 45.24 160 ILE A N 1
ATOM 1285 C CA . ILE A 1 160 ? -29.212 45.723 20.877 1.00 46.40 160 ILE A CA 1
ATOM 1286 C C . ILE A 1 160 ? -30.465 44.929 21.294 1.00 47.38 160 ILE A C 1
ATOM 1287 O O . ILE A 1 160 ? -30.349 43.885 21.905 1.00 46.83 160 ILE A O 1
ATOM 1292 N N . ALA A 1 161 ? -31.640 45.434 20.929 1.00 48.92 161 ALA A N 1
ATOM 1293 C CA . ALA A 1 161 ? -32.911 44.715 21.100 1.00 50.67 161 ALA A CA 1
ATOM 1294 C C . ALA A 1 161 ? -32.839 43.317 20.501 1.00 52.00 161 ALA A C 1
ATOM 1295 O O . ALA A 1 161 ? -33.229 42.342 21.135 1.00 52.46 161 ALA A O 1
ATOM 1297 N N . ARG A 1 162 ? -32.319 43.229 19.286 1.00 53.80 162 ARG A N 1
ATOM 1298 C CA . ARG A 1 162 ? -32.174 41.944 18.585 1.00 55.18 162 ARG A CA 1
ATOM 1299 C C . ARG A 1 162 ? -31.175 40.985 19.245 1.00 56.35 162 ARG A C 1
ATOM 1300 O O . ARG A 1 162 ? -31.421 39.776 19.302 1.00 56.49 162 ARG A O 1
ATOM 1308 N N . MET A 1 163 ? -30.062 41.520 19.736 1.00 57.72 163 MET A N 1
ATOM 1309 C CA . MET A 1 163 ? -29.099 40.725 20.514 1.00 59.03 163 MET A CA 1
ATOM 1310 C C . MET A 1 163 ? -29.753 40.110 21.741 1.00 60.01 163 MET A C 1
ATOM 1311 O O . MET A 1 163 ? -29.537 38.940 22.053 1.00 59.94 163 MET A O 1
ATOM 1316 N N . LYS A 1 164 ? -30.502 40.954 22.450 1.00 61.26 164 LYS A N 1
ATOM 1317 C CA . LYS A 1 164 ? -31.172 40.596 23.697 1.00 62.41 164 LYS A CA 1
ATOM 1318 C C . LYS A 1 164 ? -32.051 39.357 23.459 1.00 63.27 164 LYS A C 1
ATOM 1319 O O . LYS A 1 164 ? -31.855 38.320 24.092 1.00 63.72 164 LYS A O 1
ATOM 1325 N N . GLU A 1 165 ? -32.984 39.466 22.514 1.00 64.02 165 GLU A N 1
ATOM 1326 C CA . GLU A 1 165 ? -33.818 38.330 22.099 1.00 64.76 165 GLU A CA 1
ATOM 1327 C C . GLU A 1 165 ? -32.954 37.108 21.839 1.00 64.93 165 GLU A C 1
ATOM 1328 O O . GLU A 1 165 ? -33.096 36.070 22.477 1.00 65.13 165 GLU A O 1
ATOM 1334 N N . SER A 1 166 ? -32.050 37.273 20.885 1.00 65.27 166 SER A N 1
ATOM 1335 C CA . SER A 1 166 ? -31.168 36.212 20.393 1.00 65.54 166 SER A CA 1
ATOM 1336 C C . SER A 1 166 ? -30.451 35.433 21.510 1.00 65.70 166 SER A C 1
ATOM 1337 O O . SER A 1 166 ? -30.194 34.233 21.375 1.00 65.97 166 SER A O 1
ATOM 1340 N N . PHE A 1 167 ? -30.140 36.119 22.605 1.00 65.84 167 PHE A N 1
ATOM 1341 C CA . PHE A 1 167 ? -29.381 35.521 23.719 1.00 66.09 167 PHE A CA 1
ATOM 1342 C C . PHE A 1 167 ? -30.254 34.725 24.705 1.00 66.61 167 PHE A C 1
ATOM 1343 O O . PHE A 1 167 ? -29.733 34.115 25.647 1.00 67.02 167 PHE A O 1
ATOM 1351 N N . LEU A 1 168 ? -31.569 34.727 24.486 1.00 66.95 168 LEU A N 1
ATOM 1352 C CA . LEU A 1 168 ? -32.511 33.983 25.334 1.00 67.11 168 LEU A CA 1
ATOM 1353 C C . LEU A 1 168 ? -33.066 32.827 24.500 1.00 67.74 168 LEU A C 1
ATOM 1354 O O . LEU A 1 168 ? -33.893 33.040 23.602 1.00 67.97 168 LEU A O 1
ATOM 1359 N N . LYS A 1 169 ? -32.555 31.623 24.773 1.00 68.91 169 LYS A N 1
ATOM 1360 C CA . LYS A 1 169 ? -32.722 30.445 23.905 1.00 69.37 169 LYS A CA 1
ATOM 1361 C C . LYS A 1 169 ? -31.509 29.540 24.120 1.00 69.63 169 LYS A C 1
ATOM 1362 O O . LYS A 1 169 ? -30.377 30.026 24.244 1.00 69.50 169 LYS A O 1
ATOM 1368 N N . ALA B 1 2 ? -9.677 55.685 35.400 1.00 58.74 2 ALA B N 1
ATOM 1369 C CA . ALA B 1 2 ? -8.606 54.666 35.578 1.00 59.13 2 ALA B CA 1
ATOM 1370 C C . ALA B 1 2 ? -8.427 54.386 37.077 1.00 59.13 2 ALA B C 1
ATOM 1371 O O . ALA B 1 2 ? -7.729 55.123 37.776 1.00 58.89 2 ALA B O 1
ATOM 1373 N N . LYS B 1 3 ? -9.069 53.315 37.549 1.00 59.38 3 LYS B N 1
ATOM 1374 C CA . LYS B 1 3 ? -9.218 53.013 38.999 1.00 59.58 3 LYS B CA 1
ATOM 1375 C C . LYS B 1 3 ? -7.897 52.853 39.734 1.00 59.42 3 LYS B C 1
ATOM 1376 O O . LYS B 1 3 ? -7.700 53.412 40.811 1.00 59.03 3 LYS B O 1
ATOM 1382 N N . GLU B 1 4 ? -6.997 52.079 39.153 1.00 59.64 4 GLU B N 1
ATOM 1383 C CA . GLU B 1 4 ? -5.694 51.840 39.781 1.00 60.06 4 GLU B CA 1
ATOM 1384 C C . GLU B 1 4 ? -4.837 53.112 39.829 1.00 60.07 4 GLU B C 1
ATOM 1385 O O . GLU B 1 4 ? -4.123 53.358 40.809 1.00 60.10 4 GLU B O 1
ATOM 1391 N N . SER B 1 5 ? -4.918 53.907 38.763 1.00 59.83 5 SER B N 1
ATOM 1392 C CA . SER B 1 5 ? -4.203 55.172 38.700 1.00 59.73 5 SER B CA 1
ATOM 1393 C C . SER B 1 5 ? -4.707 56.127 39.788 1.00 59.60 5 SER B C 1
ATOM 1394 O O . SER B 1 5 ? -3.918 56.768 40.470 1.00 59.53 5 SER B O 1
ATOM 1397 N N . VAL B 1 6 ? -6.025 56.212 39.928 1.00 59.54 6 VAL B N 1
ATOM 1398 C CA . VAL B 1 6 ? -6.668 57.108 40.914 1.00 59.74 6 VAL B CA 1
ATOM 1399 C C . VAL B 1 6 ? -6.338 56.686 42.350 1.00 59.82 6 VAL B C 1
ATOM 1400 O O . VAL B 1 6 ? -6.096 57.515 43.229 1.00 59.49 6 VAL B O 1
ATOM 1404 N N . LYS B 1 7 ? -6.356 55.379 42.566 1.00 60.23 7 LYS B N 1
ATOM 1405 C CA . LYS B 1 7 ? -5.968 54.773 43.842 1.00 60.53 7 LYS B CA 1
ATOM 1406 C C . LYS B 1 7 ? -4.580 55.278 44.285 1.00 60.40 7 LYS B C 1
ATOM 1407 O O . LYS B 1 7 ? -4.397 55.735 45.420 1.00 60.08 7 LYS B O 1
ATOM 1413 N N . ILE B 1 8 ? -3.630 55.205 43.354 1.00 60.29 8 ILE B N 1
ATOM 1414 C CA . ILE B 1 8 ? -2.269 55.715 43.564 1.00 60.26 8 ILE B CA 1
ATOM 1415 C C . ILE B 1 8 ? -2.277 57.226 43.829 1.00 60.21 8 ILE B C 1
ATOM 1416 O O . ILE B 1 8 ? -1.636 57.692 44.773 1.00 60.56 8 ILE B O 1
ATOM 1421 N N . LEU B 1 9 ? -3.025 57.974 43.017 1.00 60.02 9 LEU B N 1
ATOM 1422 C CA . LEU B 1 9 ? -3.050 59.454 43.101 1.00 59.83 9 LEU B CA 1
ATOM 1423 C C . LEU B 1 9 ? -3.712 59.960 44.380 1.00 59.55 9 LEU B C 1
ATOM 1424 O O . LEU B 1 9 ? -3.297 60.986 44.935 1.00 59.24 9 LEU B O 1
ATOM 1429 N N . GLN B 1 10 ? -4.731 59.239 44.847 1.00 59.41 10 GLN B N 1
ATOM 1430 C CA . GLN B 1 10 ? -5.426 59.592 46.111 1.00 59.48 10 GLN B CA 1
ATOM 1431 C C . GLN B 1 10 ? -4.475 59.665 47.325 1.00 59.21 10 GLN B C 1
ATOM 1432 O O . GLN B 1 10 ? -4.718 60.402 48.268 1.00 59.19 10 GLN B O 1
ATOM 1438 N N . GLY B 1 11 ? -3.382 58.912 47.269 1.00 59.07 11 GLY B N 1
ATOM 1439 C CA . GLY B 1 11 ? -2.326 58.987 48.281 1.00 58.87 11 GLY B CA 1
ATOM 1440 C C . GLY B 1 11 ? -1.519 60.276 48.258 1.00 58.84 11 GLY B C 1
ATOM 1441 O O . GLY B 1 11 ? -0.933 60.659 49.271 1.00 59.15 11 GLY B O 1
ATOM 1442 N N . LYS B 1 12 ? -1.501 60.953 47.111 1.00 58.40 12 LYS B N 1
ATOM 1443 C CA . LYS B 1 12 ? -0.641 62.132 46.892 1.00 57.90 12 LYS B CA 1
ATOM 1444 C C . LYS B 1 12 ? -1.398 63.473 46.953 1.00 57.31 12 LYS B C 1
ATOM 1445 O O . LYS B 1 12 ? -0.827 64.504 47.335 1.00 57.54 12 LYS B O 1
ATOM 1451 N N . LEU B 1 13 ? -2.671 63.472 46.570 1.00 56.24 13 LEU B N 1
ATOM 1452 C CA . LEU B 1 13 ? -3.465 64.711 46.580 1.00 55.40 13 LEU B CA 1
ATOM 1453 C C . LEU B 1 13 ? -4.975 64.446 46.697 1.00 54.58 13 LEU B C 1
ATOM 1454 O O . LEU B 1 13 ? -5.443 63.308 46.591 1.00 54.20 13 LEU B O 1
ATOM 1459 N N . ASP B 1 14 ? -5.713 65.527 46.915 1.00 53.69 14 ASP B N 1
ATOM 1460 C CA . ASP B 1 14 ? -7.174 65.490 46.976 1.00 53.27 14 ASP B CA 1
ATOM 1461 C C . ASP B 1 14 ? -7.773 65.472 45.560 1.00 52.73 14 ASP B C 1
ATOM 1462 O O . ASP B 1 14 ? -8.035 66.521 44.967 1.00 52.31 14 ASP B O 1
ATOM 1467 N N . VAL B 1 15 ? -8.000 64.262 45.057 1.00 52.24 15 VAL B N 1
ATOM 1468 C CA . VAL B 1 15 ? -8.526 64.028 43.703 1.00 51.95 15 VAL B CA 1
ATOM 1469 C C . VAL B 1 15 ? -9.931 64.606 43.511 1.00 51.68 15 VAL B C 1
ATOM 1470 O O . VAL B 1 15 ? -10.256 65.164 42.468 1.00 51.76 15 VAL B O 1
ATOM 1474 N N . LYS B 1 16 ? -10.749 64.465 44.537 1.00 51.32 16 LYS B N 1
ATOM 1475 C CA . LYS B 1 16 ? -12.118 64.975 44.538 1.00 50.96 16 LYS B CA 1
ATOM 1476 C C . LYS B 1 16 ? -12.136 66.477 44.280 1.00 49.76 16 LYS B C 1
ATOM 1477 O O . LYS B 1 16 ? -12.910 66.972 43.450 1.00 49.71 16 LYS B O 1
ATOM 1483 N N . SER B 1 17 ? -11.278 67.193 44.999 1.00 48.30 17 SER B N 1
ATOM 1484 C CA . SER B 1 17 ? -11.107 68.630 44.779 1.00 47.38 17 SER B CA 1
ATOM 1485 C C . SER B 1 17 ? -10.579 68.929 43.369 1.00 46.47 17 SER B C 1
ATOM 1486 O O . SER B 1 17 ? -11.064 69.840 42.716 1.00 46.53 17 SER B O 1
ATOM 1489 N N . LEU B 1 18 ? -9.589 68.154 42.925 1.00 45.23 18 LEU B N 1
ATOM 1490 C CA . LEU B 1 18 ? -9.047 68.282 41.562 1.00 44.62 18 LEU B CA 1
ATOM 1491 C C . LEU B 1 18 ? -10.183 68.191 40.528 1.00 43.46 18 LEU B C 1
ATOM 1492 O O . LEU B 1 18 ? -10.321 69.049 39.680 1.00 43.18 18 LEU B O 1
ATOM 1497 N N . ILE B 1 19 ? -11.017 67.177 40.647 1.00 42.87 19 ILE B N 1
ATOM 1498 C CA . ILE B 1 19 ? -12.158 67.003 39.725 1.00 42.72 19 ILE B CA 1
ATOM 1499 C C . ILE B 1 19 ? -13.084 68.229 39.690 1.00 42.54 19 ILE B C 1
ATOM 1500 O O . ILE B 1 19 ? -13.484 68.682 38.618 1.00 42.32 19 ILE B O 1
ATOM 1505 N N . ASP B 1 20 ? -13.400 68.779 40.861 1.00 42.30 20 ASP B N 1
ATOM 1506 C CA . ASP B 1 20 ? -14.201 70.012 40.936 1.00 42.12 20 ASP B CA 1
ATOM 1507 C C . ASP B 1 20 ? -13.545 71.182 40.192 1.00 41.16 20 ASP B C 1
ATOM 1508 O O . ASP B 1 20 ? -14.213 71.944 39.502 1.00 40.53 20 ASP B O 1
ATOM 1513 N N . GLN B 1 21 ? -12.241 71.339 40.385 1.00 40.44 21 GLN B N 1
ATOM 1514 C CA . GLN B 1 21 ? -11.476 72.388 39.690 1.00 40.19 21 GLN B CA 1
ATOM 1515 C C . GLN B 1 21 ? -11.519 72.174 38.179 1.00 39.55 21 GLN B C 1
ATOM 1516 O O . GLN B 1 21 ? -11.725 73.119 37.402 1.00 39.67 21 GLN B O 1
ATOM 1522 N N . LEU B 1 22 ? -11.347 70.922 37.776 1.00 38.77 22 LEU B N 1
ATOM 1523 C CA . LEU B 1 22 ? -11.405 70.551 36.356 1.00 38.41 22 LEU B CA 1
ATOM 1524 C C . LEU B 1 22 ? -12.776 70.835 35.752 1.00 37.85 22 LEU B C 1
ATOM 1525 O O . LEU B 1 22 ? -12.861 71.338 34.628 1.00 37.67 22 LEU B O 1
ATOM 1530 N N . ASN B 1 23 ? -13.841 70.540 36.498 1.00 37.34 23 ASN B N 1
ATOM 1531 C CA . ASN B 1 23 ? -15.216 70.821 36.012 1.00 37.22 23 ASN B CA 1
ATOM 1532 C C . ASN B 1 23 ? -15.560 72.307 35.933 1.00 36.89 23 ASN B C 1
ATOM 1533 O O . ASN B 1 23 ? -16.333 72.723 35.072 1.00 36.60 23 ASN B O 1
ATOM 1538 N N . ALA B 1 24 ? -14.996 73.087 36.853 1.00 36.69 24 ALA B N 1
ATOM 1539 C CA . ALA B 1 24 ? -15.050 74.546 36.776 1.00 36.84 24 ALA B CA 1
ATOM 1540 C C . ALA B 1 24 ? -14.267 75.024 35.520 1.00 36.75 24 ALA B C 1
ATOM 1541 O O . ALA B 1 24 ? -14.753 75.854 34.754 1.00 37.45 24 ALA B O 1
ATOM 1543 N N . ALA B 1 25 ? -13.067 74.490 35.322 1.00 36.51 25 ALA B N 1
ATOM 1544 C CA . ALA B 1 25 ? -12.276 74.759 34.098 1.00 36.51 25 ALA B CA 1
ATOM 1545 C C . ALA B 1 25 ? -13.039 74.380 32.820 1.00 36.24 25 ALA B C 1
ATOM 1546 O O . ALA B 1 25 ? -13.079 75.142 31.873 1.00 35.91 25 ALA B O 1
ATOM 1548 N N . LEU B 1 26 ? -13.674 73.214 32.835 1.00 36.24 26 LEU B N 1
ATOM 1549 C CA . LEU B 1 26 ? -14.430 72.720 31.675 1.00 36.33 26 LEU B CA 1
ATOM 1550 C C . LEU B 1 26 ? -15.554 73.690 31.305 1.00 36.43 26 LEU B C 1
ATOM 1551 O O . LEU B 1 26 ? -15.721 74.097 30.141 1.00 36.29 26 LEU B O 1
ATOM 1556 N N . SER B 1 27 ? -16.302 74.081 32.324 1.00 36.39 27 SER B N 1
ATOM 1557 C CA . SER B 1 27 ? -17.376 75.046 32.182 1.00 36.02 27 SER B CA 1
ATOM 1558 C C . SER B 1 27 ? -16.872 76.330 31.550 1.00 35.81 27 SER B C 1
ATOM 1559 O O . SER B 1 27 ? -17.466 76.868 30.630 1.00 35.21 27 SER B O 1
ATOM 1562 N N . GLU B 1 28 ? -15.751 76.802 32.065 1.00 36.09 28 GLU B N 1
ATOM 1563 C CA . GLU B 1 28 ? -15.109 78.010 31.591 1.00 36.37 28 GLU B CA 1
ATOM 1564 C C . GLU B 1 28 ? -14.649 77.911 30.126 1.00 36.38 28 GLU B C 1
ATOM 1565 O O . GLU B 1 28 ? -14.777 78.868 29.355 1.00 36.66 28 GLU B O 1
ATOM 1571 N N . GLU B 1 29 ? -14.094 76.763 29.753 1.00 36.27 29 GLU B N 1
ATOM 1572 C CA . GLU B 1 29 ? -13.675 76.517 28.359 1.00 36.04 29 GLU B CA 1
ATOM 1573 C C . GLU B 1 29 ? -14.853 76.607 27.384 1.00 35.56 29 GLU B C 1
ATOM 1574 O O . GLU B 1 29 ? -14.745 77.228 26.344 1.00 35.50 29 GLU B O 1
ATOM 1580 N N . TRP B 1 30 ? -15.971 75.990 27.724 1.00 35.64 30 TRP B N 1
ATOM 1581 C CA . TRP B 1 30 ? -17.163 76.050 26.866 1.00 35.69 30 TRP B CA 1
ATOM 1582 C C . TRP B 1 30 ? -17.704 77.466 26.701 1.00 36.03 30 TRP B C 1
ATOM 1583 O O . TRP B 1 30 ? -18.144 77.850 25.603 1.00 36.83 30 TRP B O 1
ATOM 1594 N N . LEU B 1 31 ? -17.639 78.248 27.769 1.00 35.97 31 LEU B N 1
ATOM 1595 C CA . LEU B 1 31 ? -18.076 79.629 27.724 1.00 35.77 31 LEU B CA 1
ATOM 1596 C C . LEU B 1 31 ? -17.108 80.468 26.879 1.00 35.25 31 LEU B C 1
ATOM 1597 O O . LEU B 1 31 ? -17.527 81.256 26.027 1.00 34.65 31 LEU B O 1
ATOM 1602 N N . ALA B 1 32 ? -15.817 80.293 27.128 1.00 34.71 32 ALA B N 1
ATOM 1603 C CA . ALA B 1 32 ? -14.775 80.991 26.361 1.00 34.69 32 ALA B CA 1
ATOM 1604 C C . ALA B 1 32 ? -14.843 80.624 24.868 1.00 34.63 32 ALA B C 1
ATOM 1605 O O . ALA B 1 32 ? -14.702 81.479 23.999 1.00 34.76 32 ALA B O 1
ATOM 1607 N N . TYR B 1 33 ? -15.078 79.341 24.603 1.00 34.72 33 TYR B N 1
ATOM 1608 C CA . TYR B 1 33 ? -15.295 78.807 23.257 1.00 34.90 33 TYR B CA 1
ATOM 1609 C C . TYR B 1 33 ? -16.423 79.574 22.551 1.00 34.80 33 TYR B C 1
ATOM 1610 O O . TYR B 1 33 ? -16.213 80.197 21.513 1.00 35.09 33 TYR B O 1
ATOM 1619 N N . TYR B 1 34 ? -17.604 79.570 23.136 1.00 35.19 34 TYR B N 1
ATOM 1620 C CA . TYR B 1 34 ? -18.751 80.265 22.542 1.00 35.33 34 TYR B CA 1
ATOM 1621 C C . TYR B 1 34 ? -18.522 81.769 22.399 1.00 35.46 34 TYR B C 1
ATOM 1622 O O . TYR B 1 34 ? -18.901 82.392 21.403 1.00 35.11 34 TYR B O 1
ATOM 1631 N N . GLN B 1 35 ? -17.905 82.344 23.419 1.00 35.57 35 GLN B N 1
ATOM 1632 C CA . GLN B 1 35 ? -17.641 83.766 23.430 1.00 35.53 35 GLN B CA 1
ATOM 1633 C C . GLN B 1 35 ? -16.824 84.168 22.194 1.00 35.36 35 GLN B C 1
ATOM 1634 O O . GLN B 1 35 ? -17.152 85.132 21.485 1.00 35.41 35 GLN B O 1
ATOM 1640 N N . TYR B 1 36 ? -15.756 83.421 21.948 1.00 34.96 36 TYR B N 1
ATOM 1641 C CA . TYR B 1 36 ? -14.924 83.656 20.760 1.00 34.75 36 TYR B CA 1
ATOM 1642 C C . TYR B 1 36 ? -15.713 83.385 19.469 1.00 35.07 36 TYR B C 1
ATOM 1643 O O . TYR B 1 36 ? -15.641 84.128 18.504 1.00 35.27 36 TYR B O 1
ATOM 1652 N N . TRP B 1 37 ? -16.482 82.317 19.475 1.00 35.65 37 TRP B N 1
ATOM 1653 C CA . TRP B 1 37 ? -17.212 81.873 18.295 1.00 35.85 37 TRP B CA 1
ATOM 1654 C C . TRP B 1 37 ? -18.215 82.925 17.817 1.00 36.22 37 TRP B C 1
ATOM 1655 O O . TRP B 1 37 ? -18.322 83.230 16.611 1.00 35.67 37 TRP B O 1
ATOM 1666 N N . VAL B 1 38 ? -18.974 83.463 18.771 1.00 36.48 38 VAL B N 1
ATOM 1667 C CA . VAL B 1 38 ? -20.001 84.448 18.455 1.00 36.23 38 VAL B CA 1
ATOM 1668 C C . VAL B 1 38 ? -19.355 85.796 18.221 1.00 36.06 38 VAL B C 1
ATOM 1669 O O . VAL B 1 38 ? -19.780 86.538 17.351 1.00 35.97 38 VAL B O 1
ATOM 1673 N N . GLY B 1 39 ? -18.301 86.091 18.983 1.00 36.26 39 GLY B N 1
ATOM 1674 C CA . GLY B 1 39 ? -17.487 87.301 18.758 1.00 36.25 39 GLY B CA 1
ATOM 1675 C C . GLY B 1 39 ? -16.961 87.394 17.331 1.00 36.60 39 GLY B C 1
ATOM 1676 O O . GLY B 1 39 ? -17.015 88.458 16.695 1.00 37.07 39 GLY B O 1
ATOM 1677 N N . ALA B 1 40 ? -16.466 86.268 16.825 1.00 36.44 40 ALA B N 1
ATOM 1678 C CA . ALA B 1 40 ? -16.007 86.166 15.446 1.00 36.42 40 ALA B CA 1
ATOM 1679 C C . ALA B 1 40 ? -17.152 86.503 14.491 1.00 36.11 40 ALA B C 1
ATOM 1680 O O . ALA B 1 40 ? -16.963 87.188 13.496 1.00 36.25 40 ALA B O 1
ATOM 1682 N N . LEU B 1 41 ? -18.338 86.025 14.801 1.00 35.99 41 LEU B N 1
ATOM 1683 C CA . LEU B 1 41 ? -19.511 86.264 13.945 1.00 36.78 41 LEU B CA 1
ATOM 1684 C C . LEU B 1 41 ? -19.972 87.735 13.856 1.00 36.72 41 LEU B C 1
ATOM 1685 O O . LEU B 1 41 ? -20.580 88.132 12.886 1.00 37.17 41 LEU B O 1
ATOM 1690 N N . VAL B 1 42 ? -19.684 88.529 14.875 1.00 37.33 42 VAL B N 1
ATOM 1691 C CA . VAL B 1 42 ? -20.189 89.909 14.957 1.00 37.66 42 VAL B CA 1
ATOM 1692 C C . VAL B 1 42 ? -19.123 91.021 14.940 1.00 37.93 42 VAL B C 1
ATOM 1693 O O . VAL B 1 42 ? -19.468 92.193 14.806 1.00 38.35 42 VAL B O 1
ATOM 1697 N N . VAL B 1 43 ? -17.848 90.672 15.095 1.00 37.85 43 VAL B N 1
ATOM 1698 C CA . VAL B 1 43 ? -16.796 91.693 15.145 1.00 37.88 43 VAL B CA 1
ATOM 1699 C C . VAL B 1 43 ? -16.794 92.597 13.898 1.00 38.26 43 VAL B C 1
ATOM 1700 O O . VAL B 1 43 ? -17.004 92.153 12.786 1.00 38.60 43 VAL B O 1
ATOM 1704 N N . GLU B 1 44 ? -16.564 93.884 14.131 1.00 38.90 44 GLU B N 1
ATOM 1705 C CA . GLU B 1 44 ? -16.488 94.909 13.082 1.00 39.16 44 GLU B CA 1
ATOM 1706 C C . GLU B 1 44 ? -15.410 95.918 13.434 1.00 38.87 44 GLU B C 1
ATOM 1707 O O . GLU B 1 44 ? -15.100 96.135 14.613 1.00 38.75 44 GLU B O 1
ATOM 1713 N N . GLY B 1 45 ? -14.872 96.543 12.398 1.00 38.75 45 GLY B N 1
ATOM 1714 C CA . GLY B 1 45 ? -13.983 97.688 12.554 1.00 38.75 45 GLY B CA 1
ATOM 1715 C C . GLY B 1 45 ? -12.532 97.441 12.221 1.00 38.72 45 GLY B C 1
ATOM 1716 O O . GLY B 1 45 ? -12.197 96.681 11.307 1.00 38.22 45 GLY B O 1
ATOM 1717 N N . ALA B 1 46 ? -11.676 98.106 12.996 1.00 38.62 46 ALA B N 1
ATOM 1718 C CA . ALA B 1 46 ? -10.232 98.080 12.797 1.00 38.70 46 ALA B CA 1
ATOM 1719 C C . ALA B 1 46 ? -9.696 96.652 12.825 1.00 38.73 46 ALA B C 1
ATOM 1720 O O . ALA B 1 46 ? -10.007 95.886 13.735 1.00 38.89 46 ALA B O 1
ATOM 1722 N N . MET B 1 47 ? -8.914 96.316 11.797 1.00 38.59 47 MET B N 1
ATOM 1723 C CA . MET B 1 47 ? -8.271 95.028 11.675 1.00 38.23 47 MET B CA 1
ATOM 1724 C C . MET B 1 47 ? -9.244 93.862 11.831 1.00 37.69 47 MET B C 1
ATOM 1725 O O . MET B 1 47 ? -8.877 92.818 12.398 1.00 37.85 47 MET B O 1
ATOM 1730 N N . ARG B 1 48 ? -10.470 94.030 11.327 1.00 36.79 48 ARG B N 1
ATOM 1731 C CA . ARG B 1 48 ? -11.538 93.036 11.554 1.00 36.35 48 ARG B CA 1
ATOM 1732 C C . ARG B 1 48 ? -11.162 91.634 11.049 1.00 35.90 48 ARG B C 1
ATOM 1733 O O . ARG B 1 48 ? -11.311 90.664 11.780 1.00 35.43 48 ARG B O 1
ATOM 1741 N N . ALA B 1 49 ? -10.685 91.533 9.812 1.00 35.23 49 ALA B N 1
ATOM 1742 C CA . ALA B 1 49 ? -10.400 90.220 9.210 1.00 35.52 49 ALA B CA 1
ATOM 1743 C C . ALA B 1 49 ? -9.387 89.438 10.042 1.00 35.20 49 ALA B C 1
ATOM 1744 O O . ALA B 1 49 ? -9.591 88.274 10.347 1.00 35.23 49 ALA B O 1
ATOM 1746 N N . ASP B 1 50 ? -8.326 90.101 10.453 1.00 35.18 50 ASP B N 1
ATOM 1747 C CA . ASP B 1 50 ? -7.351 89.487 11.371 1.00 35.46 50 ASP B CA 1
ATOM 1748 C C . ASP B 1 50 ? -7.930 89.092 12.732 1.00 35.18 50 ASP B C 1
ATOM 1749 O O . ASP B 1 50 ? -7.645 87.992 13.226 1.00 34.83 50 ASP B O 1
ATOM 1754 N N . VAL B 1 51 ? -8.679 90.012 13.347 1.00 34.76 51 VAL B N 1
ATOM 1755 C CA . VAL B 1 51 ? -9.241 89.799 14.683 1.00 34.46 51 VAL B CA 1
ATOM 1756 C C . VAL B 1 51 ? -10.298 88.694 14.620 1.00 34.38 51 VAL B C 1
ATOM 1757 O O . VAL B 1 51 ? -10.367 87.831 15.490 1.00 34.33 51 VAL B O 1
ATOM 1761 N N . GLN B 1 52 ? -11.122 88.734 13.586 1.00 34.25 52 GLN B N 1
ATOM 1762 C CA . GLN B 1 52 ? -12.107 87.697 13.371 1.00 34.52 52 GLN B CA 1
ATOM 1763 C C . GLN B 1 52 ? -11.448 86.320 13.252 1.00 34.75 52 GLN B C 1
ATOM 1764 O O . GLN B 1 52 ? -11.921 85.350 13.837 1.00 34.50 52 GLN B O 1
ATOM 1770 N N . GLY B 1 53 ? -10.384 86.266 12.457 1.00 34.79 53 GLY B N 1
ATOM 1771 C CA . GLY B 1 53 ? -9.566 85.072 12.267 1.00 34.47 53 GLY B CA 1
ATOM 1772 C C . GLY B 1 53 ? -9.021 84.537 13.563 1.00 34.57 53 GLY B C 1
ATOM 1773 O O . GLY B 1 53 ? -9.084 83.334 13.788 1.00 34.87 53 GLY B O 1
ATOM 1774 N N . GLU B 1 54 ? -8.475 85.405 14.420 1.00 34.77 54 GLU B N 1
ATOM 1775 C CA . GLU B 1 54 ? -7.965 84.949 15.715 1.00 35.16 54 GLU B CA 1
ATOM 1776 C C . GLU B 1 54 ? -9.049 84.387 16.589 1.00 34.90 54 GLU B C 1
ATOM 1777 O O . GLU B 1 54 ? -8.831 83.379 17.269 1.00 35.32 54 GLU B O 1
ATOM 1783 N N . PHE B 1 55 ? -10.190 85.063 16.611 1.00 34.64 55 PHE B N 1
ATOM 1784 C CA . PHE B 1 55 ? -11.334 84.599 17.390 1.00 34.78 55 PHE B CA 1
ATOM 1785 C C . PHE B 1 55 ? -11.750 83.210 16.940 1.00 34.19 55 PHE B C 1
ATOM 1786 O O . PHE B 1 55 ? -12.022 82.339 17.768 1.00 34.12 55 PHE B O 1
ATOM 1794 N N . GLU B 1 56 ? -11.805 83.009 15.631 1.00 33.89 56 GLU B N 1
ATOM 1795 C CA . GLU B 1 56 ? -12.115 81.665 15.066 1.00 34.08 56 GLU B CA 1
ATOM 1796 C C . GLU B 1 56 ? -11.084 80.598 15.499 1.00 33.76 56 GLU B C 1
ATOM 1797 O O . GLU B 1 56 ? -11.442 79.495 15.908 1.00 33.64 56 GLU B O 1
ATOM 1803 N N . GLU B 1 57 ? -9.814 80.954 15.422 1.00 33.30 57 GLU B N 1
ATOM 1804 C CA . GLU B 1 57 ? -8.750 80.046 15.793 1.00 33.62 57 GLU B CA 1
ATOM 1805 C C . GLU B 1 57 ? -8.811 79.721 17.277 1.00 33.79 57 GLU B C 1
ATOM 1806 O O . GLU B 1 57 ? -8.731 78.543 17.678 1.00 33.68 57 GLU B O 1
ATOM 1812 N N . HIS B 1 58 ? -8.982 80.773 18.082 1.00 33.58 58 HIS B N 1
ATOM 1813 C CA . HIS B 1 58 ? -9.063 80.645 19.537 1.00 33.25 58 HIS B CA 1
ATOM 1814 C C . HIS B 1 58 ? -10.282 79.849 19.969 1.00 33.20 58 HIS B C 1
ATOM 1815 O O . HIS B 1 58 ? -10.184 79.008 20.843 1.00 32.99 58 HIS B O 1
ATOM 1822 N N . ALA B 1 59 ? -11.420 80.085 19.335 1.00 33.13 59 ALA B N 1
ATOM 1823 C CA . ALA B 1 59 ? -12.601 79.240 19.559 1.00 33.66 59 ALA B CA 1
ATOM 1824 C C . ALA B 1 59 ? -12.222 77.748 19.453 1.00 34.18 59 ALA B C 1
ATOM 1825 O O . ALA B 1 59 ? -12.572 76.924 20.328 1.00 34.28 59 ALA B O 1
ATOM 1827 N N . GLU B 1 60 ? -11.513 77.403 18.380 1.00 34.40 60 GLU B N 1
ATOM 1828 C CA . GLU B 1 60 ? -11.143 76.015 18.150 1.00 35.03 60 GLU B CA 1
ATOM 1829 C C . GLU B 1 60 ? -10.150 75.513 19.196 1.00 34.51 60 GLU B C 1
ATOM 1830 O O . GLU B 1 60 ? -10.200 74.363 19.588 1.00 34.05 60 GLU B O 1
ATOM 1836 N N . GLU B 1 61 ? -9.249 76.379 19.636 1.00 34.14 61 GLU B N 1
ATOM 1837 C CA . GLU B 1 61 ? -8.273 76.001 20.647 1.00 34.36 61 GLU B CA 1
ATOM 1838 C C . GLU B 1 61 ? -8.902 75.741 22.033 1.00 34.01 61 GLU B C 1
ATOM 1839 O O . GLU B 1 61 ? -8.512 74.786 22.722 1.00 33.60 61 GLU B O 1
ATOM 1845 N N . GLU B 1 62 ? -9.868 76.570 22.428 1.00 33.75 62 GLU B N 1
ATOM 1846 C CA . GLU B 1 62 ? -10.582 76.374 23.708 1.00 33.62 62 GLU B CA 1
ATOM 1847 C C . GLU B 1 62 ? -11.389 75.083 23.651 1.00 33.65 62 GLU B C 1
ATOM 1848 O O . GLU B 1 62 ? -11.433 74.309 24.634 1.00 33.50 62 GLU B O 1
ATOM 1854 N N A ARG B 1 63 ? -12.065 74.856 22.530 0.50 33.28 63 ARG B N 1
ATOM 1855 N N B ARG B 1 63 ? -12.026 74.879 22.499 0.50 33.45 63 ARG B N 1
ATOM 1856 C CA A ARG B 1 63 ? -12.782 73.600 22.326 0.50 33.23 63 ARG B CA 1
ATOM 1857 C CA B ARG B 1 63 ? -12.721 73.639 22.142 0.50 33.47 63 ARG B CA 1
ATOM 1858 C C A ARG B 1 63 ? -11.842 72.419 22.623 0.50 33.29 63 ARG B C 1
ATOM 1859 C C B ARG B 1 63 ? -11.868 72.388 22.403 0.50 33.37 63 ARG B C 1
ATOM 1860 O O A ARG B 1 63 ? -12.163 71.556 23.438 0.50 32.93 63 ARG B O 1
ATOM 1861 O O B ARG B 1 63 ? -12.360 71.398 22.944 0.50 33.22 63 ARG B O 1
ATOM 1876 N N A HIS B 1 64 ? -10.665 72.408 22.006 0.50 33.46 64 HIS B N 1
ATOM 1877 N N B HIS B 1 64 ? -10.593 72.432 22.033 0.50 33.26 64 HIS B N 1
ATOM 1878 C CA A HIS B 1 64 ? -9.700 71.327 22.253 0.50 33.82 64 HIS B CA 1
ATOM 1879 C CA B HIS B 1 64 ? -9.706 71.286 22.284 0.50 33.36 64 HIS B CA 1
ATOM 1880 C C A HIS B 1 64 ? -9.309 71.235 23.736 0.50 33.60 64 HIS B C 1
ATOM 1881 C C B HIS B 1 64 ? -9.294 71.223 23.757 0.50 33.35 64 HIS B C 1
ATOM 1882 O O A HIS B 1 64 ? -9.144 70.131 24.267 0.50 33.93 64 HIS B O 1
ATOM 1883 O O B HIS B 1 64 ? -9.103 70.131 24.304 0.50 33.69 64 HIS B O 1
ATOM 1896 N N . HIS B 1 65 ? -9.156 72.384 24.394 1.00 33.28 65 HIS B N 1
ATOM 1897 C CA . HIS B 1 65 ? -8.875 72.432 25.851 1.00 33.14 65 HIS B CA 1
ATOM 1898 C C . HIS B 1 65 ? -9.933 71.666 26.610 1.00 33.17 65 HIS B C 1
ATOM 1899 O O . HIS B 1 65 ? -9.618 70.841 27.450 1.00 33.32 65 HIS B O 1
ATOM 1906 N N . ALA B 1 66 ? -11.191 71.951 26.281 1.00 33.54 66 ALA B N 1
ATOM 1907 C CA . ALA B 1 66 ? -12.369 71.274 26.871 1.00 33.77 66 ALA B CA 1
ATOM 1908 C C . ALA B 1 66 ? -12.241 69.741 26.794 1.00 34.38 66 ALA B C 1
ATOM 1909 O O . ALA B 1 66 ? -12.509 69.033 27.770 1.00 34.87 66 ALA B O 1
ATOM 1911 N N . GLN B 1 67 ? -11.795 69.243 25.642 1.00 34.42 67 GLN B N 1
ATOM 1912 C CA . GLN B 1 67 ? -11.661 67.797 25.434 1.00 34.56 67 GLN B CA 1
ATOM 1913 C C . GLN B 1 67 ? -10.549 67.219 26.305 1.00 34.69 67 GLN B C 1
ATOM 1914 O O . GLN B 1 67 ? -10.729 66.180 26.939 1.00 35.04 67 GLN B O 1
ATOM 1920 N N . LEU B 1 68 ? -9.405 67.894 26.337 1.00 34.91 68 LEU B N 1
ATOM 1921 C CA . LEU B 1 68 ? -8.294 67.483 27.195 1.00 35.10 68 LEU B CA 1
ATOM 1922 C C . LEU B 1 68 ? -8.735 67.353 28.655 1.00 35.07 68 LEU B C 1
ATOM 1923 O O . LEU B 1 68 ? -8.372 66.393 29.339 1.00 34.59 68 LEU B O 1
ATOM 1928 N N . ILE B 1 69 ? -9.491 68.346 29.114 1.00 35.14 69 ILE B N 1
ATOM 1929 C CA . ILE B 1 69 ? -9.957 68.416 30.505 1.00 34.92 69 ILE B CA 1
ATOM 1930 C C . ILE B 1 69 ? -10.993 67.310 30.757 1.00 35.45 69 ILE B C 1
ATOM 1931 O O . ILE B 1 69 ? -10.862 66.511 31.674 1.00 35.74 69 ILE B O 1
ATOM 1936 N N . ALA B 1 70 ? -12.010 67.253 29.913 1.00 35.58 70 ALA B N 1
ATOM 1937 C CA . ALA B 1 70 ? -13.071 66.259 30.069 1.00 35.66 70 ALA B CA 1
ATOM 1938 C C . ALA B 1 70 ? -12.524 64.846 30.071 1.00 35.92 70 ALA B C 1
ATOM 1939 O O . ALA B 1 70 ? -12.893 64.043 30.909 1.00 36.45 70 ALA B O 1
ATOM 1941 N N . ASP B 1 71 ? -11.646 64.532 29.128 1.00 36.33 71 ASP B N 1
ATOM 1942 C CA . ASP B 1 71 ? -11.037 63.204 29.060 1.00 36.85 71 ASP B CA 1
ATOM 1943 C C . ASP B 1 71 ? -10.302 62.854 30.358 1.00 36.83 71 ASP B C 1
ATOM 1944 O O . ASP B 1 71 ? -10.368 61.728 30.841 1.00 36.59 71 ASP B O 1
ATOM 1949 N N . ARG B 1 72 ? -9.593 63.830 30.907 1.00 36.85 72 ARG B N 1
ATOM 1950 C CA . ARG B 1 72 ? -8.843 63.626 32.144 1.00 37.13 72 ARG B CA 1
ATOM 1951 C C . ARG B 1 72 ? -9.758 63.442 33.376 1.00 37.20 72 ARG B C 1
ATOM 1952 O O . ARG B 1 72 ? -9.453 62.649 34.290 1.00 36.20 72 ARG B O 1
ATOM 1960 N N . ILE B 1 73 ? -10.853 64.194 33.401 1.00 37.06 73 ILE B N 1
ATOM 1961 C CA . ILE B 1 73 ? -11.878 64.017 34.446 1.00 37.51 73 ILE B CA 1
ATOM 1962 C C . ILE B 1 73 ? -12.318 62.555 34.484 1.00 38.16 73 ILE B C 1
ATOM 1963 O O . ILE B 1 73 ? -12.285 61.940 35.545 1.00 38.78 73 ILE B O 1
ATOM 1968 N N . ILE B 1 74 ? -12.682 62.004 33.317 1.00 38.58 74 ILE B N 1
ATOM 1969 C CA . ILE B 1 74 ? -13.071 60.588 33.174 1.00 38.87 74 ILE B CA 1
ATOM 1970 C C . ILE B 1 74 ? -11.974 59.6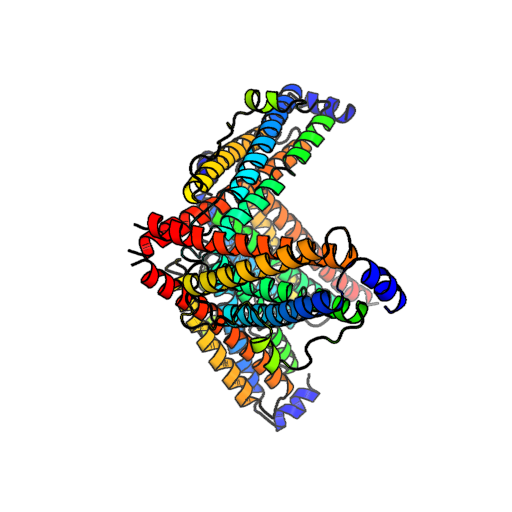48 33.723 1.00 39.62 74 ILE B C 1
ATOM 1971 O O . ILE B 1 74 ? -12.266 58.706 34.456 1.00 40.08 74 ILE B O 1
ATOM 1976 N N . GLU B 1 75 ? -10.717 59.929 33.392 1.00 40.23 75 GLU B N 1
ATOM 1977 C CA . GLU B 1 75 ? -9.585 59.126 33.882 1.00 40.52 75 GLU B CA 1
ATOM 1978 C C . GLU B 1 75 ? -9.389 59.221 35.405 1.00 40.92 75 GLU B C 1
ATOM 1979 O O . GLU B 1 75 ? -8.820 58.318 36.033 1.00 40.86 75 GLU B O 1
ATOM 1985 N N . LEU B 1 76 ? -9.857 60.322 35.988 1.00 41.41 76 LEU B N 1
ATOM 1986 C CA . LEU B 1 76 ? -9.806 60.514 37.439 1.00 41.70 76 LEU B CA 1
ATOM 1987 C C . LEU B 1 76 ? -11.083 59.975 38.106 1.00 42.31 76 LEU B C 1
ATOM 1988 O O . LEU B 1 76 ? -11.350 60.276 39.247 1.00 42.58 76 LEU B O 1
ATOM 1993 N N . GLU B 1 77 ? -11.856 59.188 37.369 1.00 42.75 77 GLU B N 1
ATOM 1994 C CA . GLU B 1 77 ? -13.102 58.592 37.852 1.00 43.44 77 GLU B CA 1
ATOM 1995 C C . GLU B 1 77 ? -14.153 59.639 38.208 1.00 43.33 77 GLU B C 1
ATOM 1996 O O . GLU B 1 77 ? -15.044 59.393 39.013 1.00 43.40 77 GLU B O 1
ATOM 2002 N N . GLY B 1 78 ? -14.062 60.799 37.573 1.00 43.37 78 GLY B N 1
ATOM 2003 C CA . GLY B 1 78 ? -15.062 61.854 37.740 1.00 43.10 78 GLY B CA 1
ATOM 2004 C C . GLY B 1 78 ? -16.101 61.860 36.634 1.00 42.95 78 GLY B C 1
ATOM 2005 O O . GLY B 1 78 ? -16.007 61.110 35.681 1.00 43.14 78 GLY B O 1
ATOM 2006 N N . VAL B 1 79 ? -17.101 62.718 36.777 1.00 42.82 79 VAL B N 1
ATOM 2007 C CA . VAL B 1 79 ? -18.114 62.919 35.748 1.00 43.10 79 VAL B CA 1
ATOM 2008 C C . VAL B 1 79 ? -18.033 64.378 35.289 1.00 43.34 79 VAL B C 1
ATOM 2009 O O . VAL B 1 79 ? -18.101 65.290 36.110 1.00 43.51 79 VAL B O 1
ATOM 2013 N N . PRO B 1 80 ? -17.867 64.615 33.980 1.00 43.80 80 PRO B N 1
ATOM 2014 C CA . PRO B 1 80 ? -17.872 66.003 33.530 1.00 43.76 80 PRO B CA 1
ATOM 2015 C C . PRO B 1 80 ? -19.252 66.587 33.593 1.00 43.68 80 PRO B C 1
ATOM 2016 O O . PRO B 1 80 ? -20.232 65.854 33.545 1.00 43.76 80 PRO B O 1
ATOM 2020 N N . VAL B 1 81 ? -19.324 67.902 33.706 1.00 44.00 81 VAL B N 1
ATOM 2021 C CA . VAL B 1 81 ? -20.612 68.607 33.797 1.00 44.17 81 VAL B CA 1
ATOM 2022 C C . VAL B 1 81 ? -21.514 68.186 32.639 1.00 44.39 81 VAL B C 1
ATOM 2023 O O . VAL B 1 81 ? -21.138 68.273 31.469 1.00 44.43 81 VAL B O 1
ATOM 2027 N N . LEU B 1 82 ? -22.695 67.702 32.995 1.00 44.73 82 LEU B N 1
ATOM 2028 C CA . LEU B 1 82 ? -23.605 67.023 32.070 1.00 45.01 82 LEU B CA 1
ATOM 2029 C C . LEU B 1 82 ? -24.633 67.958 31.441 1.00 45.33 82 LEU B C 1
ATOM 2030 O O . LEU B 1 82 ? -25.364 67.558 30.540 1.00 45.49 82 LEU B O 1
ATOM 2035 N N . ASP B 1 83 ? -24.696 69.187 31.928 1.00 45.98 83 ASP B N 1
ATOM 2036 C CA . ASP B 1 83 ? -25.751 70.121 31.533 1.00 46.38 83 ASP B CA 1
ATOM 2037 C C . ASP B 1 83 ? -25.147 71.516 31.422 1.00 46.28 83 ASP B C 1
ATOM 2038 O O . ASP B 1 83 ? -24.525 71.991 32.374 1.00 46.24 83 ASP B O 1
ATOM 2043 N N . PRO B 1 84 ? -25.297 72.170 30.257 1.00 46.47 84 PRO B N 1
ATOM 2044 C CA . PRO B 1 84 ? -24.764 73.524 30.082 1.00 46.71 84 PRO B CA 1
ATOM 2045 C C . PRO B 1 84 ? -25.319 74.564 31.060 1.00 47.19 84 PRO B C 1
ATOM 2046 O O . PRO B 1 84 ? -24.619 75.534 31.399 1.00 46.44 84 PRO B O 1
ATOM 2050 N N . LYS B 1 85 ? -26.557 74.361 31.514 1.00 47.93 85 LYS B N 1
ATOM 2051 C CA . LYS B 1 85 ? -27.154 75.231 32.548 1.00 48.79 85 LYS B CA 1
ATOM 2052 C C . LYS B 1 85 ? -26.248 75.354 33.783 1.00 48.71 85 LYS B C 1
ATOM 2053 O O . LYS B 1 85 ? -26.185 76.405 34.411 1.00 49.06 85 LYS B O 1
ATOM 2059 N N . LYS B 1 86 ? -25.531 74.289 34.108 1.00 48.72 86 LYS B N 1
ATOM 2060 C CA . LYS B 1 86 ? -24.577 74.314 35.229 1.00 49.10 86 LYS B CA 1
ATOM 2061 C C . LYS B 1 86 ? -23.257 75.058 34.978 1.00 48.60 86 LYS B C 1
ATOM 2062 O O . LYS B 1 86 ? -22.544 75.381 35.939 1.00 48.25 86 LYS B O 1
ATOM 2068 N N . TRP B 1 87 ? -22.913 75.319 33.712 1.00 48.17 87 TRP B N 1
ATOM 2069 C CA . TRP B 1 87 ? -21.647 76.016 33.404 1.00 47.86 87 TRP B CA 1
ATOM 2070 C C . TRP B 1 87 ? -21.543 77.322 34.202 1.00 48.07 87 TRP B C 1
ATOM 2071 O O . TRP B 1 87 ? -20.514 77.640 34.792 1.00 48.02 87 TRP B O 1
ATOM 2082 N N . PHE B 1 88 ? -22.633 78.070 34.203 1.00 48.63 88 PHE B N 1
ATOM 2083 C CA . PHE B 1 88 ? -22.671 79.404 34.819 1.00 49.44 88 PHE B CA 1
ATOM 2084 C C . PHE B 1 88 ? -22.475 79.365 36.334 1.00 49.93 88 PHE B C 1
ATOM 2085 O O . PHE B 1 88 ? -21.808 80.226 36.890 1.00 50.30 88 PHE B O 1
ATOM 2093 N N . GLU B 1 89 ? -22.995 78.328 36.981 1.00 50.50 89 GLU B N 1
ATOM 2094 C CA . GLU B 1 89 ? -22.768 78.117 38.421 1.00 51.38 89 GLU B CA 1
ATOM 2095 C C . GLU B 1 89 ? -21.316 77.787 38.735 1.00 51.06 89 GLU B C 1
ATOM 2096 O O . GLU B 1 89 ? -20.723 78.314 39.682 1.00 50.96 89 GLU B O 1
ATOM 2102 N N . LEU B 1 90 ? -20.762 76.881 37.940 1.00 51.01 90 LEU B N 1
ATOM 2103 C CA . LEU B 1 90 ? -19.418 76.337 38.182 1.00 50.91 90 LEU B CA 1
ATOM 2104 C C . LEU B 1 90 ? -18.292 77.279 37.783 1.00 50.79 90 LEU B C 1
ATOM 2105 O O . LEU B 1 90 ? -17.244 77.321 38.430 1.00 50.55 90 LEU B O 1
ATOM 2110 N N . ALA B 1 91 ? -18.512 78.036 36.721 1.00 51.09 91 ALA B N 1
ATOM 2111 C CA . ALA B 1 91 ? -17.487 78.933 36.192 1.00 51.52 91 ALA B CA 1
ATOM 2112 C C . ALA B 1 91 ? -17.155 80.051 37.183 1.00 51.98 91 ALA B C 1
ATOM 2113 O O . ALA B 1 91 ? -18.055 80.652 37.779 1.00 52.07 91 ALA B O 1
ATOM 2115 N N . ARG B 1 92 ? -15.862 80.313 37.353 1.00 52.59 92 ARG B N 1
ATOM 2116 C CA . ARG B 1 92 ? -15.397 81.510 38.043 1.00 53.08 92 ARG B CA 1
ATOM 2117 C C . ARG B 1 92 ? -15.329 82.653 37.040 1.00 53.55 92 ARG B C 1
ATOM 2118 O O . ARG B 1 92 ? -15.795 83.762 37.308 1.00 53.66 92 ARG B O 1
ATOM 2126 N N . CYS B 1 93 ? -14.731 82.374 35.885 1.00 54.27 93 CYS B N 1
ATOM 2127 C CA . CYS B 1 93 ? -14.761 83.305 34.741 1.00 54.65 93 CYS B CA 1
ATOM 2128 C C . CYS B 1 93 ? -16.200 83.432 34.271 1.00 55.16 93 CYS B C 1
ATOM 2129 O O . CYS B 1 93 ? -16.797 82.446 33.835 1.00 55.83 93 CYS B O 1
ATOM 2132 N N . LYS B 1 94 ? -16.762 84.627 34.376 1.00 55.46 94 LYS B N 1
ATOM 2133 C CA . LYS B 1 94 ? -18.135 84.831 33.953 1.00 55.96 94 LYS B CA 1
ATOM 2134 C C . LYS B 1 94 ? -18.188 85.064 32.432 1.00 55.52 94 LYS B C 1
ATOM 2135 O O . LYS B 1 94 ? -17.308 85.720 31.858 1.00 55.30 94 LYS B O 1
ATOM 2141 N N . TYR B 1 95 ? -19.222 84.513 31.794 1.00 54.78 95 TYR B N 1
ATOM 2142 C CA . TYR B 1 95 ? -19.468 84.765 30.377 1.00 54.31 95 TYR B CA 1
ATOM 2143 C C . TYR B 1 95 ? -19.640 86.261 30.159 1.00 53.96 95 TYR B C 1
ATOM 2144 O O . TYR B 1 95 ? -20.426 86.912 30.839 1.00 53.80 95 TYR B O 1
ATOM 2153 N N . ASP B 1 96 ? -18.891 86.773 29.191 1.00 53.81 96 ASP B N 1
ATOM 2154 C CA . ASP B 1 96 ? -18.830 88.190 28.870 1.00 53.56 96 ASP B CA 1
ATOM 2155 C C . ASP B 1 96 ? -19.476 88.414 27.497 1.00 53.06 96 ASP B C 1
ATOM 2156 O O . ASP B 1 96 ? -18.815 88.362 26.454 1.00 53.13 96 ASP B O 1
ATOM 2161 N N . SER B 1 97 ? -20.779 88.657 27.516 1.00 52.43 97 SER B N 1
ATOM 2162 C CA . SER B 1 97 ? -21.579 88.756 26.292 1.00 52.14 97 SER B CA 1
ATOM 2163 C C . SER B 1 97 ? -21.190 89.970 25.424 1.00 51.78 97 SER B C 1
ATOM 2164 O O . SER B 1 97 ? -20.914 91.070 25.941 1.00 51.92 97 SER B O 1
ATOM 2167 N N . PRO B 1 98 ? -21.130 89.772 24.096 1.00 51.24 98 PRO B N 1
ATOM 2168 C CA . PRO B 1 98 ? -20.963 90.928 23.221 1.00 50.69 98 PRO B CA 1
ATOM 2169 C C . PRO B 1 98 ? -22.123 91.921 23.319 1.00 50.07 98 PRO B C 1
ATOM 2170 O O . PRO B 1 98 ? -23.293 91.540 23.206 1.00 50.14 98 PRO B O 1
ATOM 2174 N N . THR B 1 99 ? -21.771 93.182 23.529 1.00 49.12 99 THR B N 1
ATOM 2175 C CA . THR B 1 99 ? -22.723 94.283 23.467 1.00 48.42 99 THR B CA 1
ATOM 2176 C C . THR B 1 99 ? -22.257 95.194 22.320 1.00 47.44 99 THR B C 1
ATOM 2177 O O . THR B 1 99 ? -22.863 95.235 21.259 1.00 47.21 99 THR B O 1
ATOM 2181 N N . ALA B 1 100 ? -21.143 95.878 22.530 1.00 46.30 100 ALA B N 1
ATOM 2182 C CA . ALA B 1 100 ? -20.469 96.609 21.455 1.00 45.46 100 ALA B CA 1
ATOM 2183 C C . ALA B 1 100 ? -19.724 95.601 20.540 1.00 44.66 100 ALA B C 1
ATOM 2184 O O . ALA B 1 100 ? -19.032 94.711 21.022 1.00 44.06 100 ALA B O 1
ATOM 2186 N N . PHE B 1 101 ? -19.905 95.754 19.231 1.00 43.64 101 PHE B N 1
ATOM 2187 C CA . PHE B 1 101 ? -19.357 94.826 18.224 1.00 42.86 101 PHE B CA 1
ATOM 2188 C C . PHE B 1 101 ? -18.007 95.244 17.635 1.00 42.18 101 PHE B C 1
ATOM 2189 O O . PHE B 1 101 ? -17.414 94.510 16.857 1.00 41.59 101 PHE B O 1
ATOM 2197 N N . ASP B 1 102 ? -17.523 96.413 18.027 1.00 41.85 102 ASP B N 1
ATOM 2198 C CA . ASP B 1 102 ? -16.238 96.913 17.542 1.00 41.55 102 ASP B CA 1
ATOM 2199 C C . ASP B 1 102 ? -15.108 96.078 18.122 1.00 41.18 102 ASP B C 1
ATOM 2200 O O . ASP B 1 102 ? -15.216 95.510 19.227 1.00 40.77 102 ASP B O 1
ATOM 2205 N N . SER B 1 103 ? -14.014 96.030 17.379 1.00 40.82 103 SER B N 1
ATOM 2206 C CA . SER B 1 103 ? -12.968 95.063 17.669 1.00 41.11 103 SER B CA 1
ATOM 2207 C C . SER B 1 103 ? -12.265 95.328 19.011 1.00 40.69 103 SER B C 1
ATOM 2208 O O . SER B 1 103 ? -11.984 94.382 19.749 1.00 39.80 103 SER B O 1
ATOM 2211 N N . VAL B 1 104 ? -12.040 96.604 19.347 1.00 40.74 104 VAL B N 1
ATOM 2212 C CA . VAL B 1 104 ? -11.424 96.960 20.662 1.00 40.34 104 VAL B CA 1
ATOM 2213 C C . VAL B 1 104 ? -12.281 96.429 21.838 1.00 40.28 104 VAL B C 1
ATOM 2214 O O . VAL B 1 104 ? -11.763 95.847 22.803 1.00 40.15 104 VAL B O 1
ATOM 2218 N N . SER B 1 105 ? -13.589 96.617 21.739 1.00 40.29 105 SER B N 1
ATOM 2219 C CA . SER B 1 105 ? -14.500 96.155 22.786 1.00 40.56 105 SER B CA 1
ATOM 2220 C C . SER B 1 105 ? -14.411 94.650 22.956 1.00 40.50 105 SER B C 1
ATOM 2221 O O . SER B 1 105 ? -14.276 94.145 24.074 1.00 40.83 105 SER B O 1
ATOM 2224 N N . LEU B 1 106 ? -14.501 93.941 21.834 1.00 40.31 106 LEU B N 1
ATOM 2225 C CA . LEU B 1 106 ? -14.440 92.466 21.844 1.00 39.92 106 LEU B CA 1
ATOM 2226 C C . LEU B 1 106 ? -13.063 91.938 22.277 1.00 39.37 106 LEU B C 1
ATOM 2227 O O . LEU B 1 106 ? -12.967 90.984 23.043 1.00 39.30 106 LEU B O 1
ATOM 2232 N N . LEU B 1 107 ? -12.014 92.592 21.822 1.00 38.97 107 LEU B N 1
ATOM 2233 C CA . LEU B 1 107 ? -10.652 92.260 22.235 1.00 39.42 107 LEU B CA 1
ATOM 2234 C C . LEU B 1 107 ? -10.472 92.378 23.763 1.00 39.78 107 LEU B C 1
ATOM 2235 O O . LEU B 1 107 ? -9.859 91.509 24.412 1.00 39.65 107 LEU B O 1
ATOM 2240 N N . ASN B 1 108 ? -11.006 93.455 24.331 1.00 40.03 108 ASN B N 1
ATOM 2241 C CA . ASN B 1 108 ? -10.859 93.702 25.783 1.00 39.97 108 ASN B CA 1
ATOM 2242 C C . ASN B 1 108 ? -11.588 92.653 26.590 1.00 39.64 108 ASN B C 1
ATOM 2243 O O . ASN B 1 108 ? -11.045 92.150 27.584 1.00 39.46 108 ASN B O 1
ATOM 2248 N N . GLN B 1 109 ? -12.808 92.330 26.158 1.00 39.60 109 GLN B N 1
ATOM 2249 C CA . GLN B 1 109 ? -13.601 91.281 26.801 1.00 39.93 109 GLN B CA 1
ATOM 2250 C C . GLN B 1 109 ? -12.858 89.957 26.797 1.00 39.68 109 GLN B C 1
ATOM 2251 O O . GLN B 1 109 ? -12.752 89.295 27.824 1.00 39.68 109 GLN B O 1
ATOM 2257 N N . ASN B 1 110 ? -12.316 89.579 25.641 1.00 39.48 110 ASN B N 1
ATOM 2258 C CA . ASN B 1 110 ? -11.628 88.292 25.523 1.00 38.95 110 ASN B CA 1
ATOM 2259 C C . ASN B 1 110 ? -10.306 88.267 26.267 1.00 38.66 110 ASN B C 1
ATOM 2260 O O . ASN B 1 110 ? -9.932 87.245 26.812 1.00 38.39 110 ASN B O 1
ATOM 2265 N N . VAL B 1 111 ? -9.631 89.398 26.347 1.00 39.28 111 VAL B N 1
ATOM 2266 C CA . VAL B 1 111 ? -8.404 89.496 27.165 1.00 39.90 111 VAL B CA 1
ATOM 2267 C C . VAL B 1 111 ? -8.688 89.227 28.651 1.00 40.52 111 VAL B C 1
ATOM 2268 O O . VAL B 1 111 ? -7.885 88.566 29.343 1.00 40.18 111 VAL B O 1
ATOM 2272 N N . SER B 1 112 ? -9.818 89.753 29.134 1.00 41.86 112 SER B N 1
ATOM 2273 C CA . SER B 1 112 ? -10.261 89.480 30.506 1.00 42.99 112 SER B CA 1
ATOM 2274 C C . SER B 1 112 ? -10.432 88.002 30.725 1.00 43.49 112 SER B C 1
ATOM 2275 O O . SER B 1 112 ? -9.961 87.471 31.730 1.00 44.29 112 SER B O 1
ATOM 2278 N N . SER B 1 113 ? -11.131 87.350 29.795 1.00 43.88 113 SER B N 1
ATOM 2279 C CA . SER B 1 113 ? -11.339 85.902 29.870 1.00 43.67 113 SER B CA 1
ATOM 2280 C C . SER B 1 113 ? -10.034 85.122 29.881 1.00 44.09 113 SER B C 1
ATOM 2281 O O . SER B 1 113 ? -9.922 84.131 30.596 1.00 43.92 113 SER B O 1
ATOM 2284 N N . GLU B 1 114 ? -9.047 85.570 29.101 1.00 44.35 114 GLU B N 1
ATOM 2285 C CA . GLU B 1 114 ? -7.749 84.893 29.051 1.00 44.23 114 GLU B CA 1
ATOM 2286 C C . GLU B 1 114 ? -7.014 85.011 30.378 1.00 45.07 114 GLU B C 1
ATOM 2287 O O . GLU B 1 114 ? -6.380 84.052 30.847 1.00 45.21 114 GLU B O 1
ATOM 2293 N N . ARG B 1 115 ? -7.072 86.201 30.972 1.00 45.71 115 ARG B N 1
ATOM 2294 C CA . ARG B 1 115 ? -6.476 86.427 32.286 1.00 46.42 115 ARG B CA 1
ATOM 2295 C C . ARG B 1 115 ? -7.093 85.441 33.276 1.00 46.47 115 ARG B C 1
ATOM 2296 O O . ARG B 1 115 ? -6.392 84.805 34.064 1.00 46.38 115 ARG B O 1
ATOM 2304 N N . CYS B 1 116 ? -8.412 85.301 33.219 1.00 46.38 116 CYS B N 1
ATOM 2305 C CA . CYS B 1 116 ? -9.091 84.392 34.128 1.00 46.44 116 CYS B CA 1
ATOM 2306 C C . CYS B 1 116 ? -8.670 82.928 33.884 1.00 45.11 116 CYS B C 1
ATOM 2307 O O . CYS B 1 116 ? -8.466 82.154 34.820 1.00 44.68 116 CYS B O 1
ATOM 2310 N N . ALA B 1 117 ? -8.523 82.562 32.615 1.00 44.31 117 ALA B N 1
ATOM 2311 C CA . ALA B 1 117 ? -8.082 81.210 32.239 1.00 43.40 117 ALA B CA 1
ATOM 2312 C C . ALA B 1 117 ? -6.651 80.962 32.732 1.00 42.39 117 ALA B C 1
ATOM 2313 O O . ALA B 1 117 ? -6.345 79.916 33.295 1.00 42.13 117 ALA B O 1
ATOM 2315 N N . ILE B 1 118 ? -5.784 81.942 32.542 1.00 41.55 118 ILE B N 1
ATOM 2316 C CA . ILE B 1 118 ? -4.424 81.855 33.059 1.00 41.36 118 ILE B CA 1
ATOM 2317 C C . ILE B 1 118 ? -4.392 81.577 34.572 1.00 41.27 118 ILE B C 1
ATOM 2318 O O . ILE B 1 118 ? -3.572 80.791 35.054 1.00 40.97 118 ILE B O 1
ATOM 2323 N N . LEU B 1 119 ? -5.284 82.224 35.318 1.00 41.18 119 LEU B N 1
ATOM 2324 C CA . LEU B 1 119 ? -5.325 82.031 36.765 1.00 41.16 119 LEU B CA 1
ATOM 2325 C C . LEU B 1 119 ? -5.744 80.616 37.118 1.00 40.35 119 LEU B C 1
ATOM 2326 O O . LEU B 1 119 ? -5.150 79.975 37.977 1.00 40.09 119 LEU B O 1
ATOM 2331 N N . ARG B 1 120 ? -6.740 80.129 36.406 1.00 39.65 120 ARG B N 1
ATOM 2332 C CA . ARG B 1 120 ? -7.210 78.756 36.570 1.00 39.49 120 ARG B CA 1
ATOM 2333 C C . ARG B 1 120 ? -6.124 77.684 36.396 1.00 39.31 120 ARG B C 1
ATOM 2334 O O . ARG B 1 120 ? -6.031 76.748 37.217 1.00 38.77 120 ARG B O 1
ATOM 2342 N N . TYR B 1 121 ? -5.336 77.785 35.324 1.00 38.98 121 TYR B N 1
ATOM 2343 C CA . TYR B 1 121 ? -4.408 76.681 34.984 1.00 39.20 121 TYR B CA 1
ATOM 2344 C C . TYR B 1 121 ? -3.133 76.760 35.798 1.00 39.80 121 TYR B C 1
ATOM 2345 O O . TYR B 1 121 ? -2.501 75.736 36.076 1.00 39.21 121 TYR B O 1
ATOM 2354 N N . GLN B 1 122 ? -2.773 77.966 36.210 1.00 41.03 122 GLN B N 1
ATOM 2355 C CA . GLN B 1 122 ? -1.714 78.117 37.213 1.00 42.47 122 GLN B CA 1
ATOM 2356 C C . GLN B 1 122 ? -2.114 77.445 38.517 1.00 42.39 122 GLN B C 1
ATOM 2357 O O . GLN B 1 122 ? -1.328 76.691 39.102 1.00 42.39 122 GLN B O 1
ATOM 2363 N N . GLU B 1 123 ? -3.348 77.679 38.946 1.00 42.52 123 GLU B N 1
ATOM 2364 C CA . GLU B 1 123 ? -3.861 77.017 40.151 1.00 42.86 123 GLU B CA 1
ATOM 2365 C C . GLU B 1 123 ? -3.777 75.511 40.027 1.00 42.42 123 GLU B C 1
ATOM 2366 O O . GLU B 1 123 ? -3.254 74.831 40.919 1.00 42.56 123 GLU B O 1
ATOM 2372 N N . ILE B 1 124 ? -4.305 74.987 38.924 1.00 41.56 124 ILE B N 1
ATOM 2373 C CA . ILE B 1 124 ? -4.360 73.530 38.743 1.00 41.17 124 ILE B CA 1
ATOM 2374 C C . ILE B 1 124 ? -2.950 72.950 38.634 1.00 40.85 124 ILE B C 1
ATOM 2375 O O . ILE B 1 124 ? -2.648 71.889 39.214 1.00 40.41 124 ILE B O 1
ATOM 2380 N N . ALA B 1 125 ? -2.090 73.653 37.903 1.00 40.52 125 ALA B N 1
ATOM 2381 C CA . ALA B 1 125 ? -0.677 73.261 37.805 1.00 40.67 125 ALA B CA 1
ATOM 2382 C C . ALA B 1 125 ? -0.010 73.245 39.198 1.00 40.61 125 ALA B C 1
ATOM 2383 O O . ALA B 1 125 ? 0.693 72.306 39.564 1.00 40.39 125 ALA B O 1
ATOM 2385 N N . ASN B 1 126 ? -0.237 74.300 39.960 1.00 41.08 126 ASN B N 1
ATOM 2386 C CA . ASN B 1 126 ? 0.278 74.397 41.343 1.00 41.45 126 ASN B CA 1
ATOM 2387 C C . ASN B 1 126 ? -0.252 73.268 42.225 1.00 41.52 126 ASN B C 1
ATOM 2388 O O . ASN B 1 126 ? 0.495 72.616 42.944 1.00 41.60 126 ASN B O 1
ATOM 2393 N N . PHE B 1 127 ? -1.553 73.032 42.116 1.00 41.82 127 PHE B N 1
ATOM 2394 C CA . PHE B 1 127 ? -2.238 71.992 42.887 1.00 41.73 127 PHE B CA 1
ATOM 2395 C C . PHE B 1 127 ? -1.684 70.598 42.609 1.00 41.70 127 PHE B C 1
ATOM 2396 O O . PHE B 1 127 ? -1.623 69.763 43.516 1.00 41.50 127 PHE B O 1
ATOM 2404 N N . THR B 1 128 ? -1.295 70.353 41.356 1.00 41.38 128 THR B N 1
ATOM 2405 C CA . THR B 1 128 ? -0.922 68.997 40.899 1.00 41.27 128 THR B CA 1
ATOM 2406 C C . THR B 1 128 ? 0.582 68.779 40.709 1.00 41.39 128 THR B C 1
ATOM 2407 O O . THR B 1 128 ? 1.030 67.642 40.523 1.00 41.36 128 THR B O 1
ATOM 2411 N N . ASN B 1 129 ? 1.349 69.860 40.738 1.00 41.72 129 ASN B N 1
ATOM 2412 C CA . ASN B 1 129 ? 2.791 69.796 40.492 1.00 42.12 129 ASN B CA 1
ATOM 2413 C C . ASN B 1 129 ? 3.475 68.766 41.393 1.00 42.73 129 ASN B C 1
ATOM 2414 O O . ASN B 1 129 ? 3.363 68.814 42.613 1.00 43.11 129 ASN B O 1
ATOM 2419 N N . GLY B 1 130 ? 4.167 67.821 40.776 1.00 42.87 130 GLY B N 1
ATOM 2420 C CA . GLY B 1 130 ? 4.904 66.801 41.512 1.00 42.92 130 GLY B CA 1
ATOM 2421 C C . GLY B 1 130 ? 4.069 65.673 42.086 1.00 43.01 130 GLY B C 1
ATOM 2422 O O . GLY B 1 130 ? 4.612 64.750 42.682 1.00 43.24 130 GLY B O 1
ATOM 2423 N N . LYS B 1 131 ? 2.761 65.731 41.876 1.00 43.07 131 LYS B N 1
ATOM 2424 C CA . LYS B 1 131 ? 1.806 64.795 42.504 1.00 43.08 131 LYS B CA 1
ATOM 2425 C C . LYS B 1 131 ? 0.961 64.019 41.477 1.00 42.90 131 LYS B C 1
ATOM 2426 O O . LYS B 1 131 ? 0.868 62.789 41.524 1.00 43.21 131 LYS B O 1
ATOM 2432 N N . ASP B 1 132 ? 0.314 64.773 40.588 1.00 42.04 132 ASP B N 1
ATOM 2433 C CA . ASP B 1 132 ? -0.420 64.229 39.446 1.00 41.13 132 ASP B CA 1
ATOM 2434 C C . ASP B 1 132 ? 0.274 64.801 38.195 1.00 40.24 132 ASP B C 1
ATOM 2435 O O . ASP B 1 132 ? -0.121 65.834 37.644 1.00 39.37 132 ASP B O 1
ATOM 2440 N N . TYR B 1 133 ? 1.350 64.123 37.807 1.00 39.43 133 TYR B N 1
ATOM 2441 C CA . TYR B 1 133 ? 2.199 64.534 36.695 1.00 39.07 133 TYR B CA 1
ATOM 2442 C C . TYR B 1 133 ? 1.384 64.760 35.429 1.00 38.59 133 TYR B C 1
ATOM 2443 O O . TYR B 1 133 ? 1.589 65.753 34.737 1.00 38.26 133 TYR B O 1
ATOM 2452 N N . THR B 1 134 ? 0.450 63.836 35.168 1.00 38.18 134 THR B N 1
ATOM 2453 C CA . THR B 1 134 ? -0.352 63.826 33.943 1.00 37.75 134 THR B CA 1
ATOM 2454 C C . THR B 1 134 ? -1.286 65.023 33.868 1.00 37.70 134 THR B C 1
ATOM 2455 O O . THR B 1 134 ? -1.271 65.750 32.872 1.00 37.66 134 THR B O 1
ATOM 2459 N N . THR B 1 135 ? -2.056 65.251 34.930 1.00 37.58 135 THR B N 1
ATOM 2460 C CA . THR B 1 135 ? -2.965 66.405 34.984 1.00 37.29 135 THR B CA 1
ATOM 2461 C C . THR B 1 135 ? -2.199 67.709 35.009 1.00 37.01 135 THR B C 1
ATOM 2462 O O . THR B 1 135 ? -2.646 68.700 34.448 1.00 36.69 135 THR B O 1
ATOM 2466 N N . CYS B 1 136 ? -1.055 67.707 35.677 1.00 37.14 136 CYS B N 1
ATOM 2467 C CA . CYS B 1 136 ? -0.192 68.898 35.722 1.00 37.13 136 CYS B CA 1
ATOM 2468 C C . CYS B 1 136 ? 0.232 69.311 34.318 1.00 37.07 136 CYS B C 1
ATOM 2469 O O . CYS B 1 136 ? 0.125 70.469 33.974 1.00 37.49 136 CYS B O 1
ATOM 2472 N N . ASP B 1 137 ? 0.703 68.354 33.522 1.00 37.25 137 ASP B N 1
ATOM 2473 C CA . ASP B 1 137 ? 1.176 68.619 32.148 1.00 37.46 137 ASP B CA 1
ATOM 2474 C C . ASP B 1 137 ? 0.053 69.107 31.241 1.00 36.97 137 ASP B C 1
ATOM 2475 O O . ASP B 1 137 ? 0.276 69.977 30.406 1.00 37.28 137 ASP B O 1
ATOM 2480 N N . ILE B 1 138 ? -1.139 68.555 31.419 1.00 36.33 138 ILE B N 1
ATOM 2481 C CA . ILE B 1 138 ? -2.341 69.070 30.751 1.00 36.44 138 ILE B CA 1
ATOM 2482 C C . ILE B 1 138 ? -2.581 70.538 31.106 1.00 36.29 138 ILE B C 1
ATOM 2483 O O . ILE B 1 138 ? -2.761 71.369 30.222 1.00 36.13 138 ILE B O 1
ATOM 2488 N N . ALA B 1 139 ? -2.532 70.863 32.393 1.00 36.24 139 ALA B N 1
ATOM 2489 C CA . ALA B 1 139 ? -2.761 72.249 32.831 1.00 36.08 139 ALA B CA 1
ATOM 2490 C C . ALA B 1 139 ? -1.734 73.202 32.245 1.00 35.90 139 ALA B C 1
ATOM 2491 O O . ALA B 1 139 ? -2.078 74.296 31.777 1.00 35.56 139 ALA B O 1
ATOM 2493 N N . LYS B 1 140 ? -0.475 72.781 32.285 1.00 36.03 140 LYS B N 1
ATOM 2494 C CA . LYS B 1 140 ? 0.650 73.574 31.735 1.00 36.22 140 LYS B CA 1
ATOM 2495 C C . LYS B 1 140 ? 0.516 73.798 30.232 1.00 35.66 140 LYS B C 1
ATOM 2496 O O . LYS B 1 140 ? 0.830 74.868 29.727 1.00 35.98 140 LYS B O 1
ATOM 2502 N N . HIS B 1 141 ? 0.099 72.753 29.526 1.00 35.48 141 HIS B N 1
ATOM 2503 C CA . HIS B 1 141 ? -0.135 72.813 28.087 1.00 35.15 141 HIS B CA 1
ATOM 2504 C C . HIS B 1 141 ? -1.199 73.865 27.762 1.00 34.51 141 HIS B C 1
ATOM 2505 O O . HIS B 1 141 ? -1.011 74.748 26.930 1.00 34.42 141 HIS B O 1
ATOM 2512 N N . ILE B 1 142 ? -2.321 73.763 28.434 1.00 33.90 142 ILE B N 1
ATOM 2513 C CA . ILE B 1 142 ? -3.410 74.724 28.243 1.00 33.69 142 ILE B CA 1
ATOM 2514 C C . ILE B 1 142 ? -2.957 76.126 28.644 1.00 33.66 142 ILE B C 1
ATOM 2515 O O . ILE B 1 142 ? -3.209 77.097 27.928 1.00 33.68 142 ILE B O 1
ATOM 2520 N N . LEU B 1 143 ? -2.254 76.216 29.769 1.00 33.58 143 LEU B N 1
ATOM 2521 C CA . LEU B 1 143 ? -1.723 77.508 30.264 1.00 33.17 143 LEU B CA 1
ATOM 2522 C C . LEU B 1 143 ? -0.903 78.222 29.199 1.00 33.11 143 LEU B C 1
ATOM 2523 O O . LEU B 1 143 ? -1.105 79.413 28.959 1.00 32.66 143 LEU B O 1
ATOM 2528 N N . ALA B 1 144 ? 0.038 77.491 28.592 1.00 33.07 144 ALA B N 1
ATOM 2529 C CA . ALA B 1 144 ? 0.924 78.039 27.559 1.00 33.06 144 ALA B CA 1
ATOM 2530 C C . ALA B 1 144 ? 0.108 78.639 26.434 1.00 33.20 144 ALA B C 1
ATOM 2531 O O . ALA B 1 144 ? 0.422 79.737 25.959 1.00 33.52 144 ALA B O 1
ATOM 2533 N N . GLU B 1 145 ? -0.963 77.950 26.041 1.00 33.34 145 GLU B N 1
ATOM 2534 C CA . GLU B 1 145 ? -1.859 78.451 24.981 1.00 34.07 145 GLU B CA 1
ATOM 2535 C C . GLU B 1 145 ? -2.681 79.680 25.396 1.00 34.20 145 GLU B C 1
ATOM 2536 O O . GLU B 1 145 ? -2.929 80.574 24.575 1.00 34.20 145 GLU B O 1
ATOM 2542 N N . GLU B 1 146 ? -3.114 79.726 26.649 1.00 34.37 146 GLU B N 1
ATOM 2543 C CA . GLU B 1 146 ? -3.846 80.900 27.151 1.00 34.76 146 GLU B CA 1
ATOM 2544 C C . GLU B 1 146 ? -2.950 82.158 27.169 1.00 35.15 146 GLU B C 1
ATOM 2545 O O . GLU B 1 146 ? -3.380 83.258 26.819 1.00 34.41 146 GLU B O 1
ATOM 2551 N N . GLU B 1 147 ? -1.692 81.975 27.563 1.00 35.87 147 GLU B N 1
ATOM 2552 C CA . GLU B 1 147 ? -0.718 83.078 27.574 1.00 36.02 147 GLU B CA 1
ATOM 2553 C C . GLU B 1 147 ? -0.479 83.604 26.172 1.00 36.40 147 GLU B C 1
ATOM 2554 O O . GLU B 1 147 ? -0.286 84.806 25.991 1.00 36.06 147 GLU B O 1
ATOM 2560 N N . GLU B 1 148 ? -0.454 82.688 25.196 1.00 36.80 148 GLU B N 1
ATOM 2561 C CA . GLU B 1 148 ? -0.324 83.046 23.783 1.00 36.89 148 GLU B CA 1
ATOM 2562 C C . GLU B 1 148 ? -1.574 83.789 23.293 1.00 36.54 148 GLU B C 1
ATOM 2563 O O . GLU B 1 148 ? -1.481 84.787 22.601 1.00 35.99 148 GLU B O 1
ATOM 2569 N N . HIS B 1 149 ? -2.739 83.282 23.648 1.00 36.56 149 HIS B N 1
ATOM 2570 C CA . HIS B 1 149 ? -3.998 83.971 23.346 1.00 37.01 149 HIS B CA 1
ATOM 2571 C C . HIS B 1 149 ? -3.993 85.417 23.865 1.00 37.29 149 HIS B C 1
ATOM 2572 O O . HIS B 1 149 ? -4.385 86.350 23.161 1.00 36.60 149 HIS B O 1
ATOM 2579 N N . GLU B 1 150 ? -3.581 85.589 25.116 1.00 37.66 150 GLU B N 1
ATOM 2580 C CA . GLU B 1 150 ? -3.511 86.940 25.692 1.00 38.15 150 GLU B CA 1
ATOM 2581 C C . GLU B 1 150 ? -2.613 87.836 24.840 1.00 38.21 150 GLU B C 1
ATOM 2582 O O . GLU B 1 150 ? -2.993 88.955 24.462 1.00 37.59 150 GLU B O 1
ATOM 2588 N N . GLN B 1 151 ? -1.420 87.332 24.546 1.00 38.19 151 GLN B N 1
ATOM 2589 C CA . GLN B 1 151 ? -0.459 88.048 23.729 1.00 38.37 151 GLN B CA 1
ATOM 2590 C C . GLN B 1 151 ? -1.028 88.433 22.380 1.00 38.43 151 GLN B C 1
ATOM 2591 O O . GLN B 1 151 ? -0.833 89.551 21.921 1.00 38.64 151 GLN B O 1
ATOM 2597 N N . ASP B 1 152 ? -1.713 87.487 21.741 1.00 38.64 152 ASP B N 1
ATOM 2598 C CA . ASP B 1 152 ? -2.298 87.693 20.416 1.00 38.56 152 ASP B CA 1
ATOM 2599 C C . ASP B 1 152 ? -3.293 88.852 20.441 1.00 38.74 152 ASP B C 1
ATOM 2600 O O . ASP B 1 152 ? -3.311 89.696 19.535 1.00 38.43 152 ASP B O 1
ATOM 2605 N N . LEU B 1 153 ? -4.130 88.870 21.471 1.00 38.88 153 LEU B N 1
ATOM 2606 C CA . LEU B 1 153 ? -5.181 89.888 21.596 1.00 39.32 153 LEU B CA 1
ATOM 2607 C C . LEU B 1 153 ? -4.594 91.247 21.940 1.00 39.68 153 LEU B C 1
ATOM 2608 O O . LEU B 1 153 ? -4.941 92.263 21.344 1.00 39.30 153 LEU B O 1
ATOM 2613 N N . GLN B 1 154 ? -3.672 91.251 22.888 1.00 40.53 154 GLN B N 1
ATOM 2614 C CA . GLN B 1 154 ? -2.983 92.461 23.289 1.00 40.91 154 GLN B CA 1
ATOM 2615 C C . GLN B 1 154 ? -2.279 93.142 22.113 1.00 41.30 154 GLN B C 1
ATOM 2616 O O . GLN B 1 154 ? -2.287 94.373 22.002 1.00 41.26 154 GLN B O 1
ATOM 2622 N N . ASP B 1 155 ? -1.672 92.342 21.235 1.00 41.41 155 ASP B N 1
ATOM 2623 C CA . ASP B 1 155 ? -1.005 92.883 20.045 1.00 40.86 155 ASP B CA 1
ATOM 2624 C C . ASP B 1 155 ? -1.979 93.685 19.194 1.00 40.57 155 ASP B C 1
ATOM 2625 O O . ASP B 1 155 ? -1.637 94.744 18.714 1.00 40.34 155 ASP B O 1
ATOM 2630 N N . TYR B 1 156 ? -3.188 93.188 18.983 1.00 40.27 156 TYR B N 1
ATOM 2631 C CA . TYR B 1 156 ? -4.168 93.978 18.206 1.00 40.30 156 TYR B CA 1
ATOM 2632 C C . TYR B 1 156 ? -4.534 95.282 18.910 1.00 40.16 156 TYR B C 1
ATOM 2633 O O . TYR B 1 156 ? -4.589 96.335 18.286 1.00 39.86 156 TYR B O 1
ATOM 2642 N N . LEU B 1 157 ? -4.795 95.202 20.212 1.00 40.38 157 LEU B N 1
ATOM 2643 C CA . LEU B 1 157 ? -5.089 96.410 21.007 1.00 40.86 157 LEU B CA 1
ATOM 2644 C C . LEU B 1 157 ? -3.964 97.430 20.852 1.00 41.00 157 LEU B C 1
ATOM 2645 O O . LEU B 1 157 ? -4.207 98.595 20.603 1.00 40.64 157 LEU B O 1
ATOM 2650 N N . THR B 1 158 ? -2.735 96.951 20.973 1.00 41.84 158 THR B N 1
ATOM 2651 C CA . THR B 1 158 ? -1.543 97.776 20.817 1.00 42.32 158 THR B CA 1
ATOM 2652 C C . THR B 1 158 ? -1.489 98.393 19.433 1.00 43.23 158 THR B C 1
ATOM 2653 O O . THR B 1 158 ? -1.173 99.578 19.297 1.00 43.79 158 THR B O 1
ATOM 2657 N N . ASP B 1 159 ? -1.809 97.602 18.409 1.00 43.74 159 ASP B N 1
ATOM 2658 C CA . ASP B 1 159 ? -1.701 98.067 17.023 1.00 44.07 159 ASP B CA 1
ATOM 2659 C C . ASP B 1 159 ? -2.737 99.119 16.692 1.00 44.33 159 ASP B C 1
ATOM 2660 O O . ASP B 1 159 ? -2.455 100.079 15.993 1.00 43.82 159 ASP B O 1
ATOM 2665 N N . ILE B 1 160 ? -3.953 98.895 17.156 1.00 45.27 160 ILE B N 1
ATOM 2666 C CA . ILE B 1 160 ? -5.060 99.825 16.921 1.00 46.35 160 ILE B CA 1
ATOM 2667 C C . ILE B 1 160 ? -4.866 101.173 17.683 1.00 47.49 160 ILE B C 1
ATOM 2668 O O . ILE B 1 160 ? -5.064 102.250 17.122 1.00 46.85 160 ILE B O 1
ATOM 2673 N N . ALA B 1 161 ? -4.472 101.092 18.951 1.00 48.98 161 ALA B N 1
ATOM 2674 C CA . ALA B 1 161 ? -4.066 102.285 19.722 1.00 50.56 161 ALA B CA 1
ATOM 2675 C C . ALA B 1 161 ? -2.967 103.074 18.988 1.00 52.00 161 ALA B C 1
ATOM 2676 O O . ALA B 1 161 ? -3.048 104.295 18.841 1.00 52.25 161 ALA B O 1
ATOM 2678 N N . ARG B 1 162 ? -1.958 102.358 18.514 1.00 53.87 162 ARG B N 1
ATOM 2679 C CA . ARG B 1 162 ? -0.829 102.969 17.803 1.00 55.19 162 ARG B CA 1
ATOM 2680 C C . ARG B 1 162 ? -1.224 103.608 16.461 1.00 56.32 162 ARG B C 1
ATOM 2681 O O . ARG B 1 162 ? -0.723 104.674 16.102 1.00 56.33 162 ARG B O 1
ATOM 2689 N N . MET B 1 163 ? -2.110 102.944 15.725 1.00 57.76 163 MET B N 1
ATOM 2690 C CA . MET B 1 163 ? -2.668 103.507 14.481 1.00 59.00 163 MET B CA 1
ATOM 2691 C C . MET B 1 163 ? -3.356 104.828 14.746 1.00 59.96 163 MET B C 1
ATOM 2692 O O . MET B 1 163 ? -3.198 105.788 14.007 1.00 60.02 163 MET B O 1
ATOM 2697 N N . LYS B 1 164 ? -4.171 104.821 15.793 1.00 61.35 164 LYS B N 1
ATOM 2698 C CA . LYS B 1 164 ? -4.983 105.969 16.199 1.00 62.44 164 LYS B CA 1
ATOM 2699 C C . LYS B 1 164 ? -4.075 107.178 16.411 1.00 63.31 164 LYS B C 1
ATOM 2700 O O . LYS B 1 164 ? -4.267 108.214 15.785 1.00 63.94 164 LYS B O 1
ATOM 2706 N N . GLU B 1 165 ? -3.076 107.030 17.277 1.00 64.09 165 GLU B N 1
ATOM 2707 C CA . GLU B 1 165 ? -2.067 108.081 17.493 1.00 64.83 165 GLU B CA 1
ATOM 2708 C C . GLU B 1 165 ? -1.497 108.553 16.154 1.00 64.99 165 GLU B C 1
ATOM 2709 O O . GLU B 1 165 ? -1.607 109.723 15.771 1.00 65.11 165 GLU B O 1
ATOM 2715 N N . SER B 1 166 ? -0.912 107.593 15.451 1.00 65.24 166 SER B N 1
ATOM 2716 C CA . SER B 1 166 ? -0.222 107.816 14.184 1.00 65.53 166 SER B CA 1
ATOM 2717 C C . SER B 1 166 ? -1.029 108.623 13.153 1.00 65.73 166 SER B C 1
ATOM 2718 O O . SER B 1 166 ? -0.463 109.364 12.354 1.00 66.10 166 SER B O 1
ATOM 2721 N N . PHE B 1 167 ? -2.348 108.483 13.182 1.00 65.88 167 PHE B N 1
ATOM 2722 C CA . PHE B 1 167 ? -3.223 109.149 12.208 1.00 66.08 167 PHE B CA 1
ATOM 2723 C C . PHE B 1 167 ? -3.579 110.591 12.594 1.00 66.62 167 PHE B C 1
ATOM 2724 O O . PHE B 1 167 ? -4.293 111.266 11.845 1.00 67.01 167 PHE B O 1
ATOM 2732 N N . LEU B 1 168 ? -3.096 111.051 13.753 1.00 66.98 168 LEU B N 1
ATOM 2733 C CA . LEU B 1 168 ? -3.353 112.431 14.230 1.00 67.03 168 LEU B CA 1
ATOM 2734 C C . LEU B 1 168 ? -2.063 113.257 14.229 1.00 67.35 168 LEU B C 1
ATOM 2735 O O . LEU B 1 168 ? -1.096 112.929 14.913 1.00 67.76 168 LEU B O 1
ATOM 2740 N N . ALA C 1 2 ? -27.015 67.382 -24.759 1.00 58.47 2 ALA C N 1
ATOM 2741 C CA . ALA C 1 2 ? -27.676 66.082 -24.465 1.00 59.04 2 ALA C CA 1
ATOM 2742 C C . ALA C 1 2 ? -29.081 66.074 -25.085 1.00 59.07 2 ALA C C 1
ATOM 2743 O O . ALA C 1 2 ? -30.035 66.593 -24.490 1.00 58.77 2 ALA C O 1
ATOM 2745 N N . LYS C 1 3 ? -29.188 65.476 -26.274 1.00 59.28 3 LYS C N 1
ATOM 2746 C CA . LYS C 1 3 ? -30.415 65.548 -27.118 1.00 59.52 3 LYS C CA 1
ATOM 2747 C C . LYS C 1 3 ? -31.669 64.983 -26.447 1.00 59.33 3 LYS C C 1
ATOM 2748 O O . LYS C 1 3 ? -32.731 65.593 -26.473 1.00 58.84 3 LYS C O 1
ATOM 2754 N N . GLU C 1 4 ? -31.545 63.811 -25.854 1.00 59.56 4 GLU C N 1
ATOM 2755 C CA . GLU C 1 4 ? -32.697 63.186 -25.203 1.00 60.03 4 GLU C CA 1
ATOM 2756 C C . GLU C 1 4 ? -33.162 63.973 -23.981 1.00 59.93 4 GLU C C 1
ATOM 2757 O O . GLU C 1 4 ? -34.361 64.110 -23.735 1.00 60.02 4 GLU C O 1
ATOM 2763 N N . SER C 1 5 ? -32.205 64.492 -23.228 1.00 59.76 5 SER C N 1
ATOM 2764 C CA . SER C 1 5 ? -32.502 65.300 -22.048 1.00 59.69 5 SER C CA 1
ATOM 2765 C C . SER C 1 5 ? -33.240 66.590 -22.439 1.00 59.57 5 SER C C 1
ATOM 2766 O O . SER C 1 5 ? -34.223 66.972 -21.800 1.00 59.43 5 SER C O 1
ATOM 2769 N N . VAL C 1 6 ? -32.753 67.245 -23.487 1.00 59.38 6 VAL C N 1
ATOM 2770 C CA . VAL C 1 6 ? -33.358 68.485 -23.998 1.00 59.61 6 VAL C CA 1
ATOM 2771 C C . VAL C 1 6 ? -34.788 68.264 -24.515 1.00 59.74 6 VAL C C 1
ATOM 2772 O O . VAL C 1 6 ? -35.697 69.060 -24.257 1.00 59.29 6 VAL C O 1
ATOM 2776 N N . LYS C 1 7 ? -34.950 67.174 -25.253 1.00 60.16 7 LYS C N 1
ATOM 2777 C CA . LYS C 1 7 ? -36.251 66.725 -25.757 1.00 60.46 7 LYS C CA 1
ATOM 2778 C C . LYS C 1 7 ? -37.275 66.675 -24.612 1.00 60.32 7 LYS C C 1
ATOM 2779 O O . LYS C 1 7 ? -38.382 67.212 -24.721 1.00 60.03 7 LYS C O 1
ATOM 2785 N N . ILE C 1 8 ? -36.872 66.045 -23.512 1.00 60.23 8 ILE C N 1
ATOM 2786 C CA . ILE C 1 8 ? -37.695 65.960 -22.293 1.00 60.20 8 ILE C CA 1
ATOM 2787 C C . ILE C 1 8 ? -37.945 67.341 -21.669 1.00 60.21 8 ILE C C 1
ATOM 2788 O O . ILE C 1 8 ? -39.060 67.654 -21.245 1.00 60.45 8 ILE C O 1
ATOM 2793 N N . LEU C 1 9 ? -36.908 68.170 -21.634 1.00 60.05 9 LEU C N 1
ATOM 2794 C CA . LEU C 1 9 ? -37.009 69.505 -21.014 1.00 59.81 9 LEU C CA 1
ATOM 2795 C C . LEU C 1 9 ? -37.854 70.478 -21.835 1.00 59.44 9 LEU C C 1
ATOM 2796 O O . LEU C 1 9 ? -38.558 71.318 -21.279 1.00 59.18 9 LEU C O 1
ATOM 2801 N N . GLN C 1 10 ? -37.783 70.360 -23.153 1.00 59.32 10 GLN C N 1
ATOM 2802 C CA . GLN C 1 10 ? -38.585 71.214 -24.054 1.00 59.48 10 GLN C CA 1
ATOM 2803 C C . GLN C 1 10 ? -40.097 71.112 -23.783 1.00 59.19 10 GLN C C 1
ATOM 2804 O O . GLN C 1 10 ? -40.843 72.065 -24.035 1.00 59.05 10 GLN C O 1
ATOM 2810 N N . GLY C 1 11 ? -40.530 69.972 -23.248 1.00 58.96 11 GLY C N 1
ATOM 2811 C CA . GLY C 1 11 ? -41.925 69.799 -22.799 1.00 58.82 11 GLY C CA 1
ATOM 2812 C C . GLY C 1 11 ? -42.311 70.623 -21.573 1.00 58.77 11 GLY C C 1
ATOM 2813 O O . GLY C 1 11 ? -43.489 70.944 -21.376 1.00 58.88 11 GLY C O 1
ATOM 2814 N N . LYS C 1 12 ? -41.314 70.976 -20.763 1.00 58.31 12 LYS C N 1
ATOM 2815 C CA . LYS C 1 12 ? -41.530 71.613 -19.454 1.00 57.84 12 LYS C CA 1
ATOM 2816 C C . LYS C 1 12 ? -41.246 73.110 -19.436 1.00 57.20 12 LYS C C 1
ATOM 2817 O O . LYS C 1 12 ? -41.847 73.836 -18.638 1.00 57.44 12 LYS C O 1
ATOM 2823 N N . LEU C 1 13 ? -40.326 73.575 -20.288 1.00 56.29 13 LEU C N 1
ATOM 2824 C CA . LEU C 1 13 ? -39.989 75.016 -20.351 1.00 55.35 13 LEU C CA 1
ATOM 2825 C C . LEU C 1 13 ? -39.380 75.428 -21.678 1.00 54.53 13 LEU C C 1
ATOM 2826 O O . LEU C 1 13 ? -39.046 74.590 -22.508 1.00 54.16 13 LEU C O 1
ATOM 2831 N N . ASP C 1 14 ? -39.256 76.742 -21.851 1.00 53.71 14 ASP C N 1
ATOM 2832 C CA . ASP C 1 14 ? -38.650 77.336 -23.050 1.00 53.33 14 ASP C CA 1
ATOM 2833 C C . ASP C 1 14 ? -37.119 77.294 -22.958 1.00 52.79 14 ASP C C 1
ATOM 2834 O O . ASP C 1 14 ? -36.483 78.205 -22.412 1.00 52.34 14 ASP C O 1
ATOM 2839 N N . VAL C 1 15 ? -36.555 76.221 -23.511 1.00 52.33 15 VAL C N 1
ATOM 2840 C CA . VAL C 1 15 ? -35.108 75.946 -23.459 1.00 51.96 15 VAL C CA 1
ATOM 2841 C C . VAL C 1 15 ? -34.305 77.003 -24.203 1.00 51.77 15 VAL C C 1
ATOM 2842 O O . VAL C 1 15 ? -33.248 77.447 -23.742 1.00 51.98 15 VAL C O 1
ATOM 2846 N N . LYS C 1 16 ? -34.832 77.417 -25.344 1.00 51.34 16 LYS C N 1
ATOM 2847 C CA . LYS C 1 16 ? -34.199 78.438 -26.164 1.00 50.97 16 LYS C CA 1
ATOM 2848 C C . LYS C 1 16 ? -33.964 79.700 -25.351 1.00 49.68 16 LYS C C 1
ATOM 2849 O O . LYS C 1 16 ? -32.870 80.272 -25.378 1.00 49.48 16 LYS C O 1
ATOM 2855 N N . SER C 1 17 ? -35.007 80.126 -24.635 1.00 48.30 17 SER C N 1
ATOM 2856 C CA . SER C 1 17 ? -34.931 81.298 -23.760 1.00 47.32 17 SER C CA 1
ATOM 2857 C C . SER C 1 17 ? -33.933 81.094 -22.614 1.00 46.50 17 SER C C 1
ATOM 2858 O O . SER C 1 17 ? -33.178 82.012 -22.264 1.00 46.46 17 SER C O 1
ATOM 2861 N N . LEU C 1 18 ? -33.966 79.901 -22.023 1.00 45.15 18 LEU C N 1
ATOM 2862 C CA . LEU C 1 18 ? -33.019 79.513 -20.971 1.00 44.46 18 LEU C CA 1
ATOM 2863 C C . LEU C 1 18 ? -31.579 79.672 -21.464 1.00 43.55 18 LEU C C 1
ATOM 2864 O O . LEU C 1 18 ? -30.774 80.317 -20.815 1.00 43.20 18 LEU C O 1
ATOM 2869 N N . ILE C 1 19 ? -31.283 79.139 -22.639 1.00 42.77 19 ILE C N 1
ATOM 2870 C CA . ILE C 1 19 ? -29.943 79.286 -23.230 1.00 42.72 19 ILE C CA 1
ATOM 2871 C C . ILE C 1 19 ? -29.513 80.772 -23.378 1.00 42.51 19 ILE C C 1
ATOM 2872 O O . ILE C 1 19 ? -28.379 81.135 -23.046 1.00 42.19 19 ILE C O 1
ATOM 2877 N N . ASP C 1 20 ? -30.419 81.618 -23.867 1.00 42.27 20 ASP C N 1
ATOM 2878 C CA . ASP C 1 20 ? -30.147 83.072 -23.969 1.00 42.18 20 ASP C CA 1
ATOM 2879 C C . ASP C 1 20 ? -29.829 83.702 -22.626 1.00 41.06 20 ASP C C 1
ATOM 2880 O O . ASP C 1 20 ? -28.939 84.533 -22.528 1.00 40.61 20 ASP C O 1
ATOM 2885 N N . GLN C 1 21 ? -30.605 83.344 -21.613 1.00 40.32 21 GLN C N 1
ATOM 2886 C CA . GLN C 1 21 ? -30.345 83.802 -20.234 1.00 40.21 21 GLN C CA 1
ATOM 2887 C C . GLN C 1 21 ? -28.964 83.327 -19.729 1.00 39.51 21 GLN C C 1
ATOM 2888 O O . GLN C 1 21 ? -28.215 84.096 -19.130 1.00 39.31 21 GLN C O 1
ATOM 2894 N N . LEU C 1 22 ? -28.652 82.063 -20.006 1.00 38.62 22 LEU C N 1
ATOM 2895 C CA . LEU C 1 22 ? -27.352 81.472 -19.629 1.00 38.37 22 LEU C CA 1
ATOM 2896 C C . LEU C 1 22 ? -26.179 82.177 -20.318 1.00 37.75 22 LEU C C 1
ATOM 2897 O O . LEU C 1 22 ? -25.159 82.452 -19.687 1.00 37.47 22 LEU C O 1
ATOM 2902 N N . ASN C 1 23 ? -26.344 82.507 -21.598 1.00 37.43 23 ASN C N 1
ATOM 2903 C CA . ASN C 1 23 ? -25.284 83.251 -22.346 1.00 37.14 23 ASN C CA 1
ATOM 2904 C C . ASN C 1 23 ? -25.111 84.699 -21.884 1.00 36.77 23 ASN C C 1
ATOM 2905 O O . ASN C 1 23 ? -23.995 85.242 -21.888 1.00 36.52 23 ASN C O 1
ATOM 2910 N N . ALA C 1 24 ? -26.203 85.313 -21.448 1.00 36.59 24 ALA C N 1
ATOM 2911 C CA . ALA C 1 24 ? -26.128 86.624 -20.788 1.00 36.78 24 ALA C CA 1
ATOM 2912 C C . ALA C 1 24 ? -25.368 86.488 -19.474 1.00 36.79 24 ALA C C 1
ATOM 2913 O O . ALA C 1 24 ? -24.475 87.291 -19.190 1.00 37.42 24 ALA C O 1
ATOM 2915 N N . ALA C 1 25 ? -25.736 85.475 -18.686 1.00 36.65 25 ALA C N 1
ATOM 2916 C CA . ALA C 1 25 ? -25.019 85.125 -17.435 1.00 36.50 25 ALA C CA 1
ATOM 2917 C C . ALA C 1 25 ? -23.538 84.861 -17.698 1.00 36.12 25 ALA C C 1
ATOM 2918 O O . ALA C 1 25 ? -22.677 85.369 -17.006 1.00 36.10 25 ALA C O 1
ATOM 2920 N N . LEU C 1 26 ? -23.258 84.079 -18.722 1.00 35.97 26 LEU C N 1
ATOM 2921 C CA . LEU C 1 26 ? -21.880 83.725 -19.076 1.00 36.22 26 LEU C CA 1
ATOM 2922 C C . LEU C 1 26 ? -21.033 84.956 -19.375 1.00 36.37 26 LEU C C 1
ATOM 2923 O O . LEU C 1 26 ? -19.915 85.104 -18.876 1.00 36.35 26 LEU C O 1
ATOM 2928 N N . SER C 1 27 ? -21.592 85.843 -20.188 1.00 36.41 27 SER C N 1
ATOM 2929 C CA . SER C 1 27 ? -20.973 87.122 -20.519 1.00 35.98 27 SER C CA 1
ATOM 2930 C C . SER C 1 27 ? -20.697 87.931 -19.251 1.00 35.98 27 SER C C 1
ATOM 2931 O O . SER C 1 27 ? -19.611 88.508 -19.065 1.00 34.94 27 SER C O 1
ATOM 2934 N N . GLU C 1 28 ? -21.691 87.952 -18.369 1.00 36.11 28 GLU C N 1
ATOM 2935 C CA . GLU C 1 28 ? -21.581 88.674 -17.089 1.00 36.41 28 GLU C CA 1
ATOM 2936 C C . GLU C 1 28 ? -20.487 88.099 -16.176 1.00 36.35 28 GLU C C 1
ATOM 2937 O O . GLU C 1 28 ? -19.800 88.841 -15.474 1.00 36.48 28 GLU C O 1
ATOM 2943 N N . GLU C 1 29 ? -20.361 86.777 -16.162 1.00 36.11 29 GLU C N 1
ATOM 2944 C CA . GLU C 1 29 ? -19.334 86.110 -15.344 1.00 36.06 29 GLU C CA 1
ATOM 2945 C C . GLU C 1 29 ? -17.919 86.485 -15.787 1.00 35.55 29 GLU C C 1
ATOM 2946 O O . GLU C 1 29 ? -17.065 86.832 -14.967 1.00 35.08 29 GLU C O 1
ATOM 2952 N N . TRP C 1 30 ? -17.693 86.450 -17.086 1.00 35.46 30 TRP C N 1
ATOM 2953 C CA . TRP C 1 30 ? -16.390 86.852 -17.634 1.00 35.67 30 TRP C CA 1
ATOM 2954 C C . TRP C 1 30 ? -16.039 88.294 -17.324 1.00 35.66 30 TRP C C 1
ATOM 2955 O O . TRP C 1 30 ? -14.898 88.597 -16.993 1.00 36.24 30 TRP C O 1
ATOM 2966 N N . LEU C 1 31 ? -17.027 89.174 -17.378 1.00 35.79 31 LEU C N 1
ATOM 2967 C CA . LEU C 1 31 ? -16.809 90.589 -17.062 1.00 35.67 31 LEU C CA 1
ATOM 2968 C C . LEU C 1 31 ? -16.528 90.787 -15.571 1.00 35.21 31 LEU C C 1
ATOM 2969 O O . LEU C 1 31 ? -15.621 91.537 -15.193 1.00 34.25 31 LEU C O 1
ATOM 2974 N N . ALA C 1 32 ? -17.332 90.123 -14.736 1.00 34.70 32 ALA C N 1
ATOM 2975 C CA . ALA C 1 32 ? -17.148 90.157 -13.263 1.00 34.69 32 ALA C CA 1
ATOM 2976 C C . ALA C 1 32 ? -15.776 89.556 -12.855 1.00 34.40 32 ALA C C 1
ATOM 2977 O O . ALA C 1 32 ? -15.064 90.102 -12.014 1.00 34.29 32 ALA C O 1
ATOM 2979 N N . TYR C 1 33 ? -15.420 88.457 -13.509 1.00 34.51 33 TYR C N 1
ATOM 2980 C CA . TYR C 1 33 ? -14.110 87.814 -13.386 1.00 34.74 33 TYR C CA 1
ATOM 2981 C C . TYR C 1 33 ? -12.978 88.814 -13.631 1.00 34.75 33 TYR C C 1
ATOM 2982 O O . TYR C 1 33 ? -12.116 89.015 -12.766 1.00 34.79 33 TYR C O 1
ATOM 2991 N N . TYR C 1 34 ? -12.986 89.450 -14.798 1.00 35.05 34 TYR C N 1
ATOM 2992 C CA . TYR C 1 34 ? -11.935 90.423 -15.142 1.00 35.28 34 TYR C CA 1
ATOM 2993 C C . TYR C 1 34 ? -11.922 91.624 -14.232 1.00 35.47 34 TYR C C 1
ATOM 2994 O O . TYR C 1 34 ? -10.866 92.113 -13.832 1.00 35.28 34 TYR C O 1
ATOM 3003 N N . GLN C 1 35 ? -13.115 92.097 -13.909 1.00 35.54 35 GLN C N 1
ATOM 3004 C CA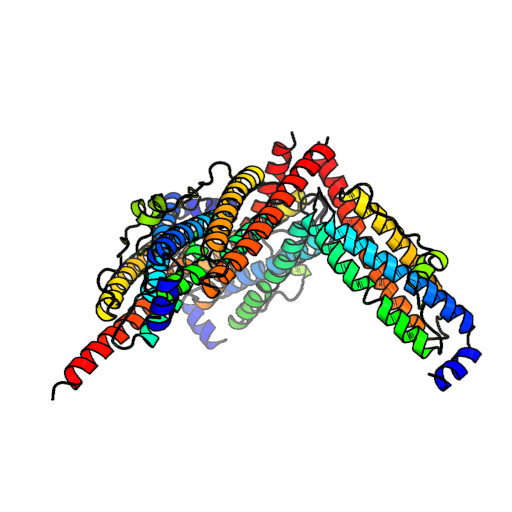 . GLN C 1 35 ? -13.267 93.250 -13.050 1.00 35.38 35 GLN C CA 1
ATOM 3005 C C . GLN C 1 35 ? -12.573 93.011 -11.717 1.00 35.20 35 GLN C C 1
ATOM 3006 O O . GLN C 1 35 ? -11.828 93.866 -11.235 1.00 35.16 35 GLN C O 1
ATOM 3012 N N . TYR C 1 36 ? -12.837 91.855 -11.113 1.00 34.88 36 TYR C N 1
ATOM 3013 C CA . TYR C 1 36 ? -12.147 91.467 -9.856 1.00 34.70 36 TYR C CA 1
ATOM 3014 C C . TYR C 1 36 ? -10.651 91.299 -10.039 1.00 34.92 36 TYR C C 1
ATOM 3015 O O . TYR C 1 36 ? -9.851 91.728 -9.197 1.00 34.86 36 TYR C O 1
ATOM 3024 N N . TRP C 1 37 ? -10.291 90.636 -11.135 1.00 35.50 37 TRP C N 1
ATOM 3025 C CA . TRP C 1 37 ? -8.892 90.317 -11.438 1.00 35.93 37 TRP C CA 1
ATOM 3026 C C . TRP C 1 37 ? -8.014 91.578 -11.538 1.00 36.14 37 TRP C C 1
ATOM 3027 O O . TRP C 1 37 ? -6.946 91.653 -10.929 1.00 35.50 37 TRP C O 1
ATOM 3038 N N . VAL C 1 38 ? -8.491 92.563 -12.296 1.00 36.28 38 VAL C N 1
ATOM 3039 C CA . VAL C 1 38 ? -7.759 93.805 -12.493 1.00 36.23 38 VAL C CA 1
ATOM 3040 C C . VAL C 1 38 ? -7.880 94.704 -11.251 1.00 36.16 38 VAL C C 1
ATOM 3041 O O . VAL C 1 38 ? -6.937 95.430 -10.890 1.00 35.84 38 VAL C O 1
ATOM 3045 N N . GLY C 1 39 ? -9.036 94.632 -10.587 1.00 36.22 39 GLY C N 1
ATOM 3046 C CA . GLY C 1 39 ? -9.245 95.336 -9.312 1.00 36.22 39 GLY C CA 1
ATOM 3047 C C . GLY C 1 39 ? -8.218 94.909 -8.270 1.00 36.46 39 GLY C C 1
ATOM 3048 O O . GLY C 1 39 ? -7.685 95.716 -7.496 1.00 36.55 39 GLY C O 1
ATOM 3049 N N . ALA C 1 40 ? -7.951 93.617 -8.246 1.00 36.26 40 ALA C N 1
ATOM 3050 C CA . ALA C 1 40 ? -6.953 93.068 -7.345 1.00 36.36 40 ALA C CA 1
ATOM 3051 C C . ALA C 1 40 ? -5.604 93.683 -7.645 1.00 36.07 40 ALA C C 1
ATOM 3052 O O . ALA C 1 40 ? -4.854 94.027 -6.751 1.00 35.96 40 ALA C O 1
ATOM 3054 N N . LEU C 1 41 ? -5.309 93.799 -8.928 1.00 36.20 41 LEU C N 1
ATOM 3055 C CA . LEU C 1 41 ? -4.024 94.328 -9.389 1.00 36.75 41 LEU C CA 1
ATOM 3056 C C . LEU C 1 41 ? -3.773 95.811 -9.042 1.00 36.85 41 LEU C C 1
ATOM 3057 O O . LEU C 1 41 ? -2.620 96.219 -8.936 1.00 37.38 41 LEU C O 1
ATOM 3062 N N . VAL C 1 42 ? -4.835 96.605 -8.885 1.00 37.07 42 VAL C N 1
ATOM 3063 C CA . VAL C 1 42 ? -4.710 98.055 -8.664 1.00 37.42 42 VAL C CA 1
ATOM 3064 C C . VAL C 1 42 ? -5.200 98.591 -7.305 1.00 37.88 42 VAL C C 1
ATOM 3065 O O . VAL C 1 42 ? -4.889 99.722 -6.948 1.00 38.11 42 VAL C O 1
ATOM 3069 N N . VAL C 1 43 ? -5.928 97.789 -6.537 1.00 37.62 43 VAL C N 1
ATOM 3070 C CA . VAL C 1 43 ? -6.450 98.256 -5.259 1.00 37.72 43 VAL C CA 1
ATOM 3071 C C . VAL C 1 43 ? -5.368 98.815 -4.320 1.00 38.18 43 VAL C C 1
ATOM 3072 O O . VAL C 1 43 ? -4.276 98.275 -4.212 1.00 38.44 43 VAL C O 1
ATOM 3076 N N . GLU C 1 44 ? -5.714 99.903 -3.632 1.00 38.44 44 GLU C N 1
ATOM 3077 C CA . GLU C 1 44 ? -4.836 100.546 -2.672 1.00 39.02 44 GLU C CA 1
ATOM 3078 C C . GLU C 1 44 ? -5.616 101.069 -1.491 1.00 38.64 44 GLU C C 1
ATOM 3079 O O . GLU C 1 44 ? -6.793 101.405 -1.616 1.00 38.74 44 GLU C O 1
ATOM 3085 N N . GLY C 1 45 ? -4.930 101.214 -0.364 1.00 38.50 45 GLY C N 1
ATOM 3086 C CA . GLY C 1 45 ? -5.508 101.872 0.806 1.00 38.67 45 GLY C CA 1
ATOM 3087 C C . GLY C 1 45 ? -5.936 100.949 1.934 1.00 38.65 45 GLY C C 1
ATOM 3088 O O . GLY C 1 45 ? -5.316 99.920 2.191 1.00 38.31 45 GLY C O 1
ATOM 3089 N N . ALA C 1 46 ? -7.015 101.346 2.598 1.00 38.65 46 ALA C N 1
ATOM 3090 C CA . ALA C 1 46 ? -7.507 100.697 3.812 1.00 38.68 46 ALA C CA 1
ATOM 3091 C C . ALA C 1 46 ? -7.764 99.225 3.568 1.00 38.52 46 ALA C C 1
ATOM 3092 O O . ALA C 1 46 ? -8.461 98.858 2.621 1.00 38.50 46 ALA C O 1
ATOM 3094 N N . MET C 1 47 ? -7.182 98.398 4.438 1.00 38.61 47 MET C N 1
ATOM 3095 C CA . MET C 1 47 ? -7.358 96.946 4.407 1.00 38.31 47 MET C CA 1
ATOM 3096 C C . MET C 1 47 ? -7.022 96.355 3.059 1.00 37.60 47 MET C C 1
ATOM 3097 O O . MET C 1 47 ? -7.692 95.410 2.626 1.00 37.94 47 MET C O 1
ATOM 3102 N N . ARG C 1 48 ? -6.010 96.909 2.393 1.00 36.54 48 ARG C N 1
ATOM 3103 C CA . ARG C 1 48 ? -5.722 96.545 0.995 1.00 36.42 48 ARG C CA 1
ATOM 3104 C C . ARG C 1 48 ? -5.419 95.059 0.822 1.00 35.78 48 ARG C C 1
ATOM 3105 O O . ARG C 1 48 ? -5.999 94.420 -0.038 1.00 34.88 48 ARG C O 1
ATOM 3113 N N . ALA C 1 49 ? -4.517 94.530 1.648 1.00 35.23 49 ALA C N 1
ATOM 3114 C CA . ALA C 1 49 ? -4.094 93.118 1.515 1.00 35.52 49 ALA C CA 1
ATOM 3115 C C . ALA C 1 49 ? -5.281 92.165 1.617 1.00 35.12 49 ALA C C 1
ATOM 3116 O O . ALA C 1 49 ? -5.392 91.246 0.825 1.00 35.44 49 ALA C O 1
ATOM 3118 N N . ASP C 1 50 ? -6.165 92.392 2.585 1.00 35.00 50 ASP C N 1
ATOM 3119 C CA . ASP C 1 50 ? -7.414 91.619 2.699 1.00 35.48 50 ASP C CA 1
ATOM 3120 C C . ASP C 1 50 ? -8.370 91.788 1.505 1.00 35.03 50 ASP C C 1
ATOM 3121 O O . ASP C 1 50 ? -8.939 90.825 1.021 1.00 34.86 50 ASP C O 1
ATOM 3126 N N . VAL C 1 51 ? -8.568 93.031 1.079 1.00 34.73 51 VAL C N 1
ATOM 3127 C CA . VAL C 1 51 ? -9.494 93.327 -0.022 1.00 34.52 51 VAL C CA 1
ATOM 3128 C C . VAL C 1 51 ? -8.940 92.767 -1.343 1.00 34.35 51 VAL C C 1
ATOM 3129 O O . VAL C 1 51 ? -9.674 92.197 -2.153 1.00 34.17 51 VAL C O 1
ATOM 3133 N N . GLN C 1 52 ? -7.636 92.921 -1.538 1.00 34.35 52 GLN C N 1
ATOM 3134 C CA . GLN C 1 52 ? -6.963 92.373 -2.713 1.00 34.55 52 GLN C CA 1
ATOM 3135 C C . GLN C 1 52 ? -7.133 90.852 -2.769 1.00 34.59 52 GLN C C 1
ATOM 3136 O O . GLN C 1 52 ? -7.469 90.292 -3.803 1.00 34.02 52 GLN C O 1
ATOM 3142 N N . GLY C 1 53 ? -6.880 90.222 -1.626 1.00 34.49 53 GLY C N 1
ATOM 3143 C CA . GLY C 1 53 ? -7.087 88.787 -1.443 1.00 34.56 53 GLY C CA 1
ATOM 3144 C C . GLY C 1 53 ? -8.477 88.322 -1.795 1.00 34.40 53 GLY C C 1
ATOM 3145 O O . GLY C 1 53 ? -8.617 87.336 -2.504 1.00 34.61 53 GLY C O 1
ATOM 3146 N N . GLU C 1 54 ? -9.503 89.018 -1.313 1.00 34.66 54 GLU C N 1
ATOM 3147 C CA . GLU C 1 54 ? -10.901 88.675 -1.681 1.00 35.22 54 GLU C CA 1
ATOM 3148 C C . GLU C 1 54 ? -11.166 88.815 -3.149 1.00 34.56 54 GLU C C 1
ATOM 3149 O O . GLU C 1 54 ? -11.843 87.977 -3.712 1.00 34.71 54 GLU C O 1
ATOM 3155 N N . PHE C 1 55 ? -10.673 89.900 -3.739 1.00 34.35 55 PHE C N 1
ATOM 3156 C CA . PHE C 1 55 ? -10.816 90.122 -5.191 1.00 34.61 55 PHE C CA 1
ATOM 3157 C C . PHE C 1 55 ? -10.203 88.975 -5.993 1.00 33.91 55 PHE C C 1
ATOM 3158 O O . PHE C 1 55 ? -10.784 88.501 -6.942 1.00 33.53 55 PHE C O 1
ATOM 3166 N N . GLU C 1 56 ? -9.024 88.539 -5.582 1.00 33.91 56 GLU C N 1
ATOM 3167 C CA . GLU C 1 56 ? -8.354 87.385 -6.203 1.00 33.89 56 GLU C CA 1
ATOM 3168 C C . GLU C 1 56 ? -9.184 86.110 -6.067 1.00 33.64 56 GLU C C 1
ATOM 3169 O O . GLU C 1 56 ? -9.400 85.396 -7.056 1.00 33.47 56 GLU C O 1
ATOM 3175 N N . GLU C 1 57 ? -9.699 85.875 -4.862 1.00 33.40 57 GLU C N 1
ATOM 3176 C CA . GLU C 1 57 ? -10.514 84.694 -4.591 1.00 33.66 57 GLU C CA 1
ATOM 3177 C C . GLU C 1 57 ? -11.805 84.726 -5.418 1.00 33.66 57 GLU C C 1
ATOM 3178 O O . GLU C 1 57 ? -12.165 83.733 -6.079 1.00 33.26 57 GLU C O 1
ATOM 3184 N N . HIS C 1 58 ? -12.455 85.890 -5.407 1.00 33.10 58 HIS C N 1
ATOM 3185 C CA . HIS C 1 58 ? -13.718 86.101 -6.129 1.00 33.12 58 HIS C CA 1
ATOM 3186 C C . HIS C 1 58 ? -13.567 86.003 -7.631 1.00 33.00 58 HIS C C 1
ATOM 3187 O O . HIS C 1 58 ? -14.427 85.441 -8.309 1.00 32.59 58 HIS C O 1
ATOM 3194 N N . ALA C 1 59 ? -12.471 86.537 -8.151 1.00 32.98 59 ALA C N 1
ATOM 3195 C CA . ALA C 1 59 ? -12.114 86.321 -9.568 1.00 33.58 59 ALA C CA 1
ATOM 3196 C C . ALA C 1 59 ? -12.130 84.826 -9.903 1.00 33.88 59 ALA C C 1
ATOM 3197 O O . ALA C 1 59 ? -12.739 84.402 -10.886 1.00 33.97 59 ALA C O 1
ATOM 3199 N N . GLU C 1 60 ? -11.472 84.026 -9.072 1.00 34.32 60 GLU C N 1
ATOM 3200 C CA . GLU C 1 60 ? -11.411 82.576 -9.318 1.00 35.02 60 GLU C CA 1
ATOM 3201 C C . GLU C 1 60 ? -12.792 81.920 -9.220 1.00 34.47 60 GLU C C 1
ATOM 3202 O O . GLU C 1 60 ? -13.115 81.032 -10.013 1.00 33.70 60 GLU C O 1
ATOM 3208 N N . GLU C 1 61 ? -13.610 82.394 -8.283 1.00 34.10 61 GLU C N 1
ATOM 3209 C CA . GLU C 1 61 ? -14.967 81.861 -8.118 1.00 34.41 61 GLU C CA 1
ATOM 3210 C C . GLU C 1 61 ? -15.891 82.181 -9.293 1.00 33.83 61 GLU C C 1
ATOM 3211 O O . GLU C 1 61 ? -16.649 81.310 -9.738 1.00 33.22 61 GLU C O 1
ATOM 3217 N N . GLU C 1 62 ? -15.813 83.409 -9.815 1.00 33.62 62 GLU C N 1
ATOM 3218 C CA . GLU C 1 62 ? -16.614 83.772 -11.012 1.00 33.59 62 GLU C CA 1
ATOM 3219 C C . GLU C 1 62 ? -16.172 82.936 -12.235 1.00 33.33 62 GLU C C 1
ATOM 3220 O O . GLU C 1 62 ? -16.987 82.532 -13.068 1.00 33.14 62 GLU C O 1
ATOM 3226 N N A ARG C 1 63 ? -14.873 82.698 -12.342 0.50 32.83 63 ARG C N 1
ATOM 3227 N N B ARG C 1 63 ? -14.869 82.701 -12.324 0.50 33.14 63 ARG C N 1
ATOM 3228 C CA A ARG C 1 63 ? -14.332 81.905 -13.445 0.50 32.46 63 ARG C CA 1
ATOM 3229 C CA B ARG C 1 63 ? -14.283 81.909 -13.403 0.50 32.93 63 ARG C CA 1
ATOM 3230 C C A ARG C 1 63 ? -14.946 80.505 -13.410 0.50 32.60 63 ARG C C 1
ATOM 3231 C C B ARG C 1 63 ? -14.900 80.509 -13.403 0.50 32.85 63 ARG C C 1
ATOM 3232 O O A ARG C 1 63 ? -15.355 79.978 -14.437 0.50 32.05 63 ARG C O 1
ATOM 3233 O O B ARG C 1 63 ? -15.247 79.977 -14.453 0.50 32.36 63 ARG C O 1
ATOM 3248 N N . HIS C 1 64 ? -15.044 79.920 -12.216 1.00 33.09 64 HIS C N 1
ATOM 3249 C CA A HIS C 1 64 ? -15.675 78.613 -12.062 0.50 33.55 64 HIS C CA 1
ATOM 3250 C CA B HIS C 1 64 ? -15.678 78.604 -12.102 0.50 33.15 64 HIS C CA 1
ATOM 3251 C C . HIS C 1 64 ? -17.172 78.662 -12.425 1.00 32.75 64 HIS C C 1
ATOM 3252 O O . HIS C 1 64 ? -17.697 77.734 -13.036 1.00 31.11 64 HIS C O 1
ATOM 3265 N N . HIS C 1 65 ? -17.839 79.758 -12.036 1.00 32.92 65 HIS C N 1
ATOM 3266 C CA . HIS C 1 65 ? -19.257 79.980 -12.405 1.00 33.01 65 HIS C CA 1
ATOM 3267 C C . HIS C 1 65 ? -19.438 79.884 -13.905 1.00 33.04 65 HIS C C 1
ATOM 3268 O O . HIS C 1 65 ? -20.310 79.159 -14.383 1.00 32.82 65 HIS C O 1
ATOM 3275 N N . ALA C 1 66 ? -18.579 80.622 -14.622 1.00 33.32 66 ALA C N 1
ATOM 3276 C CA . ALA C 1 66 ? -18.512 80.632 -16.092 1.00 33.51 66 ALA C CA 1
ATOM 3277 C C . ALA C 1 66 ? -18.488 79.225 -16.692 1.00 33.98 66 ALA C C 1
ATOM 3278 O O . ALA C 1 66 ? -19.181 78.944 -17.677 1.00 33.91 66 ALA C O 1
ATOM 3280 N N . GLN C 1 67 ? -17.682 78.355 -16.086 1.00 34.26 67 GLN C N 1
ATOM 3281 C CA . GLN C 1 67 ? -17.526 76.970 -16.554 1.00 34.55 67 GLN C CA 1
ATOM 3282 C C . GLN C 1 67 ? -18.796 76.154 -16.315 1.00 34.55 67 GLN C C 1
ATOM 3283 O O . GLN C 1 67 ? -19.252 75.429 -17.194 1.00 34.87 67 GLN C O 1
ATOM 3289 N N . LEU C 1 68 ? -19.363 76.291 -15.122 1.00 34.85 68 LEU C N 1
ATOM 3290 C CA . LEU C 1 68 ? -20.630 75.626 -14.790 1.00 35.06 68 LEU C CA 1
ATOM 3291 C C . LEU C 1 68 ? -21.713 76.014 -15.816 1.00 34.92 68 LEU C C 1
ATOM 3292 O O . LEU C 1 68 ? -22.438 75.160 -16.338 1.00 34.58 68 LEU C O 1
ATOM 3297 N N . ILE C 1 69 ? -21.789 77.305 -16.111 1.00 34.97 69 ILE C N 1
ATOM 3298 C CA . ILE C 1 69 ? -22.808 77.835 -17.025 1.00 35.11 69 ILE C CA 1
ATOM 3299 C C . ILE C 1 69 ? -22.569 77.342 -18.460 1.00 35.60 69 ILE C C 1
ATOM 3300 O O . ILE C 1 69 ? -23.468 76.761 -19.085 1.00 35.71 69 ILE C O 1
ATOM 3305 N N . ALA C 1 70 ? -21.342 77.532 -18.943 1.00 35.55 70 ALA C N 1
ATOM 3306 C CA . ALA C 1 70 ? -20.953 77.118 -20.297 1.00 35.57 70 ALA C CA 1
ATOM 3307 C C . ALA C 1 70 ? -21.152 75.623 -20.538 1.00 35.99 70 ALA C C 1
ATOM 3308 O O . ALA C 1 70 ? -21.650 75.209 -21.595 1.00 36.01 70 ALA C O 1
ATOM 3310 N N . ASP C 1 71 ? -20.743 74.809 -19.567 1.00 36.33 71 ASP C N 1
ATOM 3311 C CA . ASP C 1 71 ? -20.941 73.357 -19.669 1.00 36.88 71 ASP C CA 1
ATOM 3312 C C . ASP C 1 71 ? -22.424 72.999 -19.797 1.00 36.69 71 ASP C C 1
ATOM 3313 O O . ASP C 1 71 ? -22.798 72.101 -20.518 1.00 36.79 71 ASP C O 1
ATOM 3318 N N . ARG C 1 72 ? -23.264 73.700 -19.063 1.00 36.98 72 ARG C N 1
ATOM 3319 C CA . ARG C 1 72 ? -24.703 73.431 -19.077 1.00 37.12 72 ARG C CA 1
ATOM 3320 C C . ARG C 1 72 ? -25.347 73.889 -20.403 1.00 37.18 72 ARG C C 1
ATOM 3321 O O . ARG C 1 72 ? -26.230 73.218 -20.950 1.00 36.70 72 ARG C O 1
ATOM 3329 N N . ILE C 1 73 ? -24.902 75.032 -20.914 1.00 37.10 73 ILE C N 1
ATOM 3330 C CA . ILE C 1 73 ? -25.335 75.496 -22.229 1.00 37.55 73 ILE C CA 1
ATOM 3331 C C . ILE C 1 73 ? -25.139 74.399 -23.283 1.00 38.13 73 ILE C C 1
ATOM 3332 O O . ILE C 1 73 ? -26.061 74.075 -24.031 1.00 38.51 73 ILE C O 1
ATOM 3337 N N . ILE C 1 74 ? -23.941 73.819 -23.309 1.00 38.64 74 ILE C N 1
ATOM 3338 C CA . ILE C 1 74 ? -23.613 72.709 -24.211 1.00 38.86 74 ILE C CA 1
ATOM 3339 C C . ILE C 1 74 ? -24.577 71.530 -23.997 1.00 39.69 74 ILE C C 1
ATOM 3340 O O . ILE C 1 74 ? -25.039 70.918 -24.961 1.00 39.93 74 ILE C O 1
ATOM 3345 N N . GLU C 1 75 ? -24.873 71.212 -22.735 1.00 40.14 75 GLU C N 1
ATOM 3346 C CA . GLU C 1 75 ? -25.809 70.112 -22.426 1.00 40.60 75 GLU C CA 1
ATOM 3347 C C . GLU C 1 75 ? -27.233 70.403 -22.893 1.00 40.79 75 GLU C C 1
ATOM 3348 O O . GLU C 1 75 ? -27.998 69.487 -23.161 1.00 41.00 75 GLU C O 1
ATOM 3354 N N . LEU C 1 76 ? -27.576 71.685 -22.989 1.00 41.31 76 LEU C N 1
ATOM 3355 C CA . LEU C 1 76 ? -28.887 72.109 -23.447 1.00 41.64 76 LEU C CA 1
ATOM 3356 C C . LEU C 1 76 ? -28.913 72.282 -24.967 1.00 42.33 76 LEU C C 1
ATOM 3357 O O . LEU C 1 76 ? -29.837 72.890 -25.511 1.00 42.68 76 LEU C O 1
ATOM 3362 N N . GLU C 1 77 ? -27.891 71.743 -25.639 1.00 42.99 77 GLU C N 1
ATOM 3363 C CA . GLU C 1 77 ? -27.709 71.856 -27.099 1.00 43.38 77 GLU C CA 1
ATOM 3364 C C . GLU C 1 77 ? -27.532 73.301 -27.597 1.00 43.30 77 GLU C C 1
ATOM 3365 O O . GLU C 1 77 ? -27.819 73.614 -28.749 1.00 43.35 77 GLU C O 1
ATOM 3371 N N . GLY C 1 78 ? -27.045 74.167 -26.721 1.00 43.27 78 GLY C N 1
ATOM 3372 C CA . GLY C 1 78 ? -26.750 75.552 -27.076 1.00 43.10 78 GLY C CA 1
ATOM 3373 C C . GLY C 1 78 ? -25.281 75.759 -27.399 1.00 43.00 78 GLY C C 1
ATOM 3374 O O . GLY C 1 78 ? -24.474 74.847 -27.273 1.00 43.00 78 GLY C O 1
ATOM 3375 N N . VAL C 1 79 ? -24.956 76.964 -27.850 1.00 42.98 79 VAL C N 1
ATOM 3376 C CA . VAL C 1 79 ? -23.586 77.368 -28.148 1.00 42.94 79 VAL C CA 1
ATOM 3377 C C . VAL C 1 79 ? -23.248 78.551 -27.233 1.00 43.35 79 VAL C C 1
ATOM 3378 O O . VAL C 1 79 ? -23.961 79.575 -27.224 1.00 43.06 79 VAL C O 1
ATOM 3382 N N . PRO C 1 80 ? -22.174 78.416 -26.429 1.00 43.75 80 PRO C N 1
ATOM 3383 C CA . PRO C 1 80 ? -21.798 79.561 -25.610 1.00 43.90 80 PRO C CA 1
ATOM 3384 C C . PRO C 1 80 ? -21.204 80.677 -26.454 1.00 43.69 80 PRO C C 1
ATOM 3385 O O . PRO C 1 80 ? -20.658 80.413 -27.521 1.00 43.41 80 PRO C O 1
ATOM 3389 N N . VAL C 1 81 ? -21.313 81.900 -25.949 1.00 43.93 81 VAL C N 1
ATOM 3390 C CA . VAL C 1 81 ? -20.824 83.074 -26.656 1.00 44.19 81 VAL C CA 1
ATOM 3391 C C . VAL C 1 81 ? -19.382 82.820 -27.088 1.00 44.39 81 VAL C C 1
ATOM 3392 O O . VAL C 1 81 ? -18.520 82.477 -26.278 1.00 44.14 81 VAL C O 1
ATOM 3396 N N . LEU C 1 82 ? -19.161 82.975 -28.387 1.00 44.61 82 LEU C N 1
ATOM 3397 C CA . LEU C 1 82 ? -17.906 82.591 -29.040 1.00 45.07 82 LEU C CA 1
ATOM 3398 C C . LEU C 1 82 ? -16.872 83.697 -29.118 1.00 45.30 82 LEU C C 1
ATOM 3399 O O . LEU C 1 82 ? -15.712 83.428 -29.422 1.00 45.54 82 LEU C O 1
ATOM 3404 N N . ASP C 1 83 ? -17.292 84.917 -28.819 1.00 45.92 83 ASP C N 1
ATOM 3405 C CA . ASP C 1 83 ? -16.477 86.104 -29.048 1.00 46.30 83 ASP C CA 1
ATOM 3406 C C . ASP C 1 83 ? -16.672 87.089 -27.902 1.00 46.25 83 ASP C C 1
ATOM 3407 O O . ASP C 1 83 ? -17.807 87.492 -27.631 1.00 46.18 83 ASP C O 1
ATOM 3412 N N . PRO C 1 84 ? -15.582 87.475 -27.221 1.00 46.27 84 PRO C N 1
ATOM 3413 C CA . PRO C 1 84 ? -15.702 88.420 -26.107 1.00 46.70 84 PRO C CA 1
ATOM 3414 C C . PRO C 1 84 ? -16.337 89.768 -26.455 1.00 47.13 84 PRO C C 1
ATOM 3415 O O . PRO C 1 84 ? -16.948 90.401 -25.587 1.00 46.33 84 PRO C O 1
ATOM 3419 N N . LYS C 1 85 ? -16.170 90.203 -27.702 1.00 47.98 85 LYS C N 1
ATOM 3420 C CA . LYS C 1 85 ? -16.821 91.432 -28.203 1.00 48.83 85 LYS C CA 1
ATOM 3421 C C . LYS C 1 85 ? -18.332 91.424 -27.953 1.00 48.73 85 LYS C C 1
ATOM 3422 O O . LYS C 1 85 ? -18.913 92.450 -27.649 1.00 49.05 85 LYS C O 1
ATOM 3428 N N . LYS C 1 86 ? -18.947 90.250 -28.046 1.00 48.87 86 LYS C N 1
ATOM 3429 C CA . LYS C 1 86 ? -20.375 90.085 -27.746 1.00 49.02 86 LYS C CA 1
ATOM 3430 C C . LYS C 1 86 ? -20.764 90.160 -26.266 1.00 48.56 86 LYS C C 1
ATOM 3431 O O . LYS C 1 86 ? -21.941 90.367 -25.963 1.00 48.36 86 LYS C O 1
ATOM 3437 N N . TRP C 1 87 ? -19.813 89.979 -25.346 1.00 48.15 87 TRP C N 1
ATOM 3438 C CA . TRP C 1 87 ? -20.143 89.993 -23.903 1.00 47.84 87 TRP C CA 1
ATOM 3439 C C . TRP C 1 87 ? -20.935 91.250 -23.553 1.00 48.15 87 TRP C C 1
ATOM 3440 O O . TRP C 1 87 ? -21.938 91.189 -22.839 1.00 48.01 87 TRP C O 1
ATOM 3451 N N . PHE C 1 88 ? -20.448 92.379 -24.054 1.00 48.65 88 PHE C N 1
ATOM 3452 C CA . PHE C 1 88 ? -20.983 93.704 -23.710 1.00 49.49 88 PHE C CA 1
ATOM 3453 C C . PHE C 1 88 ? -22.418 93.890 -24.202 1.00 49.89 88 PHE C C 1
ATOM 3454 O O . PHE C 1 88 ? -23.231 94.486 -23.520 1.00 50.35 88 PHE C O 1
ATOM 3462 N N . GLU C 1 89 ? -22.726 93.337 -25.363 1.00 50.45 89 GLU C N 1
ATOM 3463 C CA . GLU C 1 89 ? -24.109 93.335 -25.880 1.00 51.45 89 GLU C CA 1
ATOM 3464 C C . GLU C 1 89 ? -25.047 92.491 -25.023 1.00 51.15 89 GLU C C 1
ATOM 3465 O O . GLU C 1 89 ? -26.163 92.902 -24.698 1.00 51.12 89 GLU C O 1
ATOM 3471 N N . LEU C 1 90 ? -24.581 91.297 -24.680 1.00 51.02 90 LEU C N 1
ATOM 3472 C CA . LEU C 1 90 ? -25.405 90.305 -23.988 1.00 50.88 90 LEU C CA 1
ATOM 3473 C C . LEU C 1 90 ? -25.579 90.578 -22.497 1.00 50.78 90 LEU C C 1
ATOM 3474 O O . LEU C 1 90 ? -26.602 90.241 -21.906 1.00 50.42 90 LEU C O 1
ATOM 3479 N N . ALA C 1 91 ? -24.567 91.171 -21.885 1.00 51.21 91 ALA C N 1
ATOM 3480 C CA . ALA C 1 91 ? -24.576 91.403 -20.438 1.00 51.54 91 ALA C CA 1
ATOM 3481 C C . ALA C 1 91 ? -25.615 92.452 -20.061 1.00 51.98 91 ALA C C 1
ATOM 3482 O O . ALA C 1 91 ? -25.722 93.484 -20.713 1.00 52.00 91 ALA C O 1
ATOM 3484 N N . ARG C 1 92 ? -26.380 92.169 -19.014 1.00 52.54 92 ARG C N 1
ATOM 3485 C CA . ARG C 1 92 ? -27.219 93.182 -18.389 1.00 53.10 92 ARG C CA 1
ATOM 3486 C C . ARG C 1 92 ? -26.377 93.978 -17.413 1.00 53.53 92 ARG C C 1
ATOM 3487 O O . ARG C 1 92 ? -26.413 95.200 -17.405 1.00 53.61 92 ARG C O 1
ATOM 3495 N N . CYS C 1 93 ? -25.629 93.258 -16.581 1.00 54.26 93 CYS C N 1
ATOM 3496 C CA . CYS C 1 93 ? -24.617 93.863 -15.701 1.00 54.63 93 CYS C CA 1
ATOM 3497 C C . CYS C 1 93 ? -23.535 94.485 -16.567 1.00 55.19 93 CYS C C 1
ATOM 3498 O O . CYS C 1 93 ? -22.830 93.775 -17.305 1.00 55.84 93 CYS C O 1
ATOM 3501 N N . LYS C 1 94 ? -23.404 95.802 -16.498 1.00 55.59 94 LYS C N 1
ATOM 3502 C CA . LYS C 1 94 ? -22.397 96.481 -17.311 1.00 56.00 94 LYS C CA 1
ATOM 3503 C C . LYS C 1 94 ? -21.035 96.438 -16.607 1.00 55.49 94 LYS C C 1
ATOM 3504 O O . LYS C 1 94 ? -20.963 96.593 -15.388 1.00 55.39 94 LYS C O 1
ATOM 3510 N N . TYR C 1 95 ? -19.978 96.219 -17.388 1.00 54.69 95 TYR C N 1
ATOM 3511 C CA . TYR C 1 95 ? -18.610 96.255 -16.877 1.00 54.26 95 TYR C CA 1
ATOM 3512 C C . TYR C 1 95 ? -18.366 97.607 -16.224 1.00 53.97 95 TYR C C 1
ATOM 3513 O O . TYR C 1 95 ? -18.657 98.645 -16.794 1.00 53.77 95 TYR C O 1
ATOM 3522 N N . ASP C 1 96 ? -17.836 97.560 -15.013 1.00 53.85 96 ASP C N 1
ATOM 3523 C CA . ASP C 1 96 ? -17.621 98.733 -14.181 1.00 53.52 96 ASP C CA 1
ATOM 3524 C C . ASP C 1 96 ? -16.110 98.907 -14.002 1.00 52.99 96 ASP C C 1
ATOM 3525 O O . ASP C 1 96 ? -15.496 98.331 -13.096 1.00 52.93 96 ASP C O 1
ATOM 3530 N N . SER C 1 97 ? -15.521 99.678 -14.906 1.00 52.45 97 SER C N 1
ATOM 3531 C CA . SER C 1 97 ? -14.068 99.846 -14.985 1.00 52.11 97 SER C CA 1
ATOM 3532 C C . SER C 1 97 ? -13.503 100.594 -13.773 1.00 51.71 97 SER C C 1
ATOM 3533 O O . SER C 1 97 ? -14.126 101.535 -13.271 1.00 51.82 97 SER C O 1
ATOM 3536 N N . PRO C 1 98 ? -12.349 100.142 -13.257 1.00 51.09 98 PRO C N 1
ATOM 3537 C CA . PRO C 1 98 ? -11.671 100.928 -12.238 1.00 50.60 98 PRO C CA 1
ATOM 3538 C C . PRO C 1 98 ? -11.259 102.323 -12.733 1.00 50.05 98 PRO C C 1
ATOM 3539 O O . PRO C 1 98 ? -10.651 102.488 -13.797 1.00 50.27 98 PRO C O 1
ATOM 3543 N N . THR C 1 99 ? -11.620 103.318 -11.950 1.00 49.24 99 THR C N 1
ATOM 3544 C CA . THR C 1 99 ? -11.153 104.673 -12.169 1.00 48.48 99 THR C CA 1
ATOM 3545 C C . THR C 1 99 ? -10.368 105.042 -10.914 1.00 47.53 99 THR C C 1
ATOM 3546 O O . THR C 1 99 ? -9.139 105.124 -10.941 1.00 47.50 99 THR C O 1
ATOM 3550 N N . ALA C 1 100 ? -11.081 105.224 -9.809 1.00 46.36 100 ALA C N 1
ATOM 3551 C CA . ALA C 1 100 ? -10.453 105.393 -8.500 1.00 45.45 100 ALA C CA 1
ATOM 3552 C C . ALA C 1 100 ? -9.956 104.011 -8.010 1.00 44.55 100 ALA C C 1
ATOM 3553 O O . ALA C 1 100 ? -10.687 103.026 -8.099 1.00 44.02 100 ALA C O 1
ATOM 3555 N N . PHE C 1 101 ? -8.721 103.962 -7.519 1.00 43.55 101 PHE C N 1
ATOM 3556 C CA . PHE C 1 101 ? -8.072 102.701 -7.099 1.00 42.86 101 PHE C CA 1
ATOM 3557 C C . PHE C 1 101 ? -8.185 102.397 -5.613 1.00 42.20 101 PHE C C 1
ATOM 3558 O O . PHE C 1 101 ? -7.738 101.350 -5.173 1.00 41.76 101 PHE C O 1
ATOM 3566 N N . ASP C 1 102 ? -8.783 103.306 -4.853 1.00 41.79 102 ASP C N 1
ATOM 3567 C CA . ASP C 1 102 ? -8.935 103.120 -3.415 1.00 41.44 102 ASP C CA 1
ATOM 3568 C C . ASP C 1 102 ? -9.959 102.028 -3.144 1.00 41.04 102 ASP C C 1
ATOM 3569 O O . ASP C 1 102 ? -10.903 101.833 -3.907 1.00 40.63 102 ASP C O 1
ATOM 3574 N N . SER C 1 103 ? -9.780 101.354 -2.020 1.00 40.77 103 SER C N 1
ATOM 3575 C CA . SER C 1 103 ? -10.517 100.136 -1.741 1.00 41.06 103 SER C CA 1
ATOM 3576 C C . SER C 1 103 ? -12.027 100.356 -1.653 1.00 40.50 103 SER C C 1
ATOM 3577 O O . SER C 1 103 ? -12.794 99.564 -2.200 1.00 40.14 103 SER C O 1
ATOM 3580 N N . VAL C 1 104 ? -12.458 101.449 -1.027 1.00 40.67 104 VAL C N 1
ATOM 3581 C CA . VAL C 1 104 ? -13.913 101.754 -0.919 1.00 40.30 104 VAL C CA 1
ATOM 3582 C C . VAL C 1 104 ? -14.550 101.886 -2.294 1.00 40.12 104 VAL C C 1
ATOM 3583 O O . VAL C 1 104 ? -15.600 101.315 -2.555 1.00 40.15 104 VAL C O 1
ATOM 3587 N N . SER C 1 105 ? -13.899 102.628 -3.180 1.00 40.41 105 SER C N 1
ATOM 3588 C CA . SER C 1 105 ? -14.393 102.791 -4.560 1.00 40.53 105 SER C CA 1
ATOM 3589 C C . SER C 1 105 ? -14.552 101.435 -5.259 1.00 40.45 105 SER C C 1
ATOM 3590 O O . SER C 1 105 ? -15.589 101.147 -5.828 1.00 40.82 105 SER C O 1
ATOM 3593 N N . LEU C 1 106 ? -13.506 100.610 -5.197 1.00 40.29 106 LEU C N 1
ATOM 3594 C CA . LEU C 1 106 ? -13.515 99.281 -5.835 1.00 39.90 106 LEU C CA 1
ATOM 3595 C C . LEU C 1 106 ? -14.513 98.336 -5.164 1.00 39.38 106 LEU C C 1
ATOM 3596 O O . LEU C 1 106 ? -15.231 97.596 -5.825 1.00 39.24 106 LEU C O 1
ATOM 3601 N N . LEU C 1 107 ? -14.581 98.389 -3.846 1.00 39.09 107 LEU C N 1
ATOM 3602 C CA . LEU C 1 107 ? -15.567 97.594 -3.106 1.00 39.43 107 LEU C CA 1
ATOM 3603 C C . LEU C 1 107 ? -16.993 97.946 -3.543 1.00 39.69 107 LEU C C 1
ATOM 3604 O O . LEU C 1 107 ? -17.816 97.053 -3.762 1.00 39.72 107 LEU C O 1
ATOM 3609 N N . ASN C 1 108 ? -17.282 99.243 -3.692 1.00 40.00 108 ASN C N 1
ATOM 3610 C CA . ASN C 1 108 ? -18.649 99.686 -4.103 1.00 39.93 108 ASN C CA 1
ATOM 3611 C C . ASN C 1 108 ? -19.008 99.203 -5.503 1.00 39.45 108 ASN C C 1
ATOM 3612 O O . ASN C 1 108 ? -20.088 98.699 -5.745 1.00 39.44 108 ASN C O 1
ATOM 3617 N N . GLN C 1 109 ? -18.071 99.339 -6.419 1.00 39.68 109 GLN C N 1
ATOM 3618 C CA . GLN C 1 109 ? -18.260 98.855 -7.798 1.00 40.09 109 GLN C CA 1
ATOM 3619 C C . GLN C 1 109 ? -18.575 97.344 -7.835 1.00 39.80 109 GLN C C 1
ATOM 3620 O O . GLN C 1 109 ? -19.525 96.870 -8.506 1.00 39.19 109 GLN C O 1
ATOM 3626 N N . ASN C 1 110 ? -17.781 96.587 -7.085 1.00 39.48 110 ASN C N 1
ATOM 3627 C CA . ASN C 1 110 ? -17.967 95.138 -7.075 1.00 39.04 110 ASN C CA 1
ATOM 3628 C C . ASN C 1 110 ? -19.247 94.710 -6.355 1.00 38.64 110 ASN C C 1
ATOM 3629 O O . ASN C 1 110 ? -19.889 93.753 -6.758 1.00 38.14 110 ASN C O 1
ATOM 3634 N N . VAL C 1 111 ? -19.648 95.454 -5.338 1.00 39.04 111 VAL C N 1
ATOM 3635 C CA . VAL C 1 111 ? -20.933 95.176 -4.670 1.00 39.78 111 VAL C CA 1
ATOM 3636 C C . VAL C 1 111 ? -22.120 95.314 -5.638 1.00 40.22 111 VAL C C 1
ATOM 3637 O O . VAL C 1 111 ? -23.066 94.498 -5.590 1.00 39.85 111 VAL C O 1
ATOM 3641 N N . SER C 1 112 ? -22.066 96.324 -6.511 1.00 40.60 112 SER C N 1
ATOM 3642 C CA . SER C 1 112 ? -23.148 96.557 -7.475 1.00 40.91 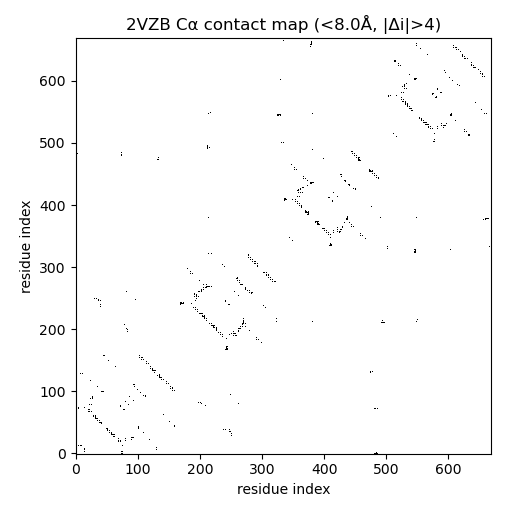112 SER C CA 1
ATOM 3643 C C . SER C 1 112 ? -23.221 95.409 -8.446 1.00 40.86 112 SER C C 1
ATOM 3644 O O . SER C 1 112 ? -24.301 94.948 -8.781 1.00 41.33 112 SER C O 1
ATOM 3647 N N . SER C 1 113 ? -22.062 94.944 -8.902 1.00 40.74 113 SER C N 1
ATOM 3648 C CA . SER C 1 113 ? -22.020 93.797 -9.804 1.00 40.29 113 SER C CA 1
ATOM 3649 C C . SER C 1 113 ? -22.547 92.522 -9.134 1.00 39.54 113 SER C C 1
ATOM 3650 O O . SER C 1 113 ? -23.202 91.722 -9.770 1.00 38.90 113 SER C O 1
ATOM 3653 N N . GLU C 1 114 ? -22.267 92.352 -7.845 1.00 39.72 114 GLU C N 1
ATOM 3654 C CA . GLU C 1 114 ? -22.794 91.216 -7.067 1.00 40.21 114 GLU C CA 1
ATOM 3655 C C . GLU C 1 114 ? -24.312 91.252 -7.007 1.00 40.69 114 GLU C C 1
ATOM 3656 O O . GLU C 1 114 ? -24.965 90.237 -7.246 1.00 40.33 114 GLU C O 1
ATOM 3662 N N . ARG C 1 115 ? -24.863 92.423 -6.678 1.00 42.09 115 ARG C N 1
ATOM 3663 C CA . ARG C 1 115 ? -26.335 92.661 -6.691 1.00 42.52 115 ARG C CA 1
ATOM 3664 C C . ARG C 1 115 ? -26.973 92.237 -8.022 1.00 42.80 115 ARG C C 1
ATOM 3665 O O . ARG C 1 115 ? -27.988 91.525 -8.050 1.00 42.44 115 ARG C O 1
ATOM 3673 N N . CYS C 1 116 ? -26.368 92.680 -9.116 1.00 42.93 116 CYS C N 1
ATOM 3674 C CA . CYS C 1 116 ? -26.812 92.299 -10.457 1.00 43.12 116 CYS C CA 1
ATOM 3675 C C . CYS C 1 116 ? -26.623 90.794 -10.726 1.00 42.02 116 CYS C C 1
ATOM 3676 O O . CYS C 1 116 ? -27.442 90.153 -11.395 1.00 41.68 116 CYS C O 1
ATOM 3679 N N . ALA C 1 117 ? -25.549 90.215 -10.200 1.00 41.07 117 ALA C N 1
ATOM 3680 C CA . ALA C 1 117 ? -25.367 88.751 -10.293 1.00 40.24 117 ALA C CA 1
ATOM 3681 C C . ALA C 1 117 ? -26.470 88.023 -9.516 1.00 39.19 117 ALA C C 1
ATOM 3682 O O . ALA C 1 117 ? -27.055 87.056 -10.002 1.00 37.98 117 ALA C O 1
ATOM 3684 N N . ILE C 1 118 ? -26.770 88.535 -8.320 1.00 39.12 118 ILE C N 1
ATOM 3685 C CA . ILE C 1 118 ? -27.814 87.969 -7.458 1.00 39.08 118 ILE C CA 1
ATOM 3686 C C . ILE C 1 118 ? -29.156 87.984 -8.199 1.00 39.10 118 ILE C C 1
ATOM 3687 O O . ILE C 1 118 ? -29.855 86.990 -8.219 1.00 39.23 118 ILE C O 1
ATOM 3692 N N . LEU C 1 119 ? -29.462 89.092 -8.862 1.00 39.39 119 LEU C N 1
ATOM 3693 C CA . LEU C 1 119 ? -30.696 89.231 -9.631 1.00 39.80 119 LEU C CA 1
ATOM 3694 C C . LEU C 1 119 ? -30.802 88.214 -10.794 1.00 39.58 119 LEU C C 1
ATOM 3695 O O . LEU C 1 119 ? -31.829 87.571 -10.983 1.00 39.38 119 LEU C O 1
ATOM 3700 N N . ARG C 1 120 ? -29.710 88.037 -11.523 1.00 39.59 120 ARG C N 1
ATOM 3701 C CA . ARG C 1 120 ? -29.627 87.054 -12.622 1.00 39.38 120 ARG C CA 1
ATOM 3702 C C . ARG C 1 120 ? -29.945 85.609 -12.230 1.00 39.14 120 ARG C C 1
ATOM 3703 O O . ARG C 1 120 ? -30.702 84.926 -12.922 1.00 38.41 120 ARG C O 1
ATOM 3711 N N . TYR C 1 121 ? -29.337 85.134 -11.145 1.00 38.99 121 TYR C N 1
ATOM 3712 C CA . TYR C 1 121 ? -29.477 83.708 -10.769 1.00 39.24 121 TYR C CA 1
ATOM 3713 C C . TYR C 1 121 ? -30.803 83.417 -10.066 1.00 39.48 121 TYR C C 1
ATOM 3714 O O . TYR C 1 121 ? -31.342 82.337 -10.201 1.00 38.53 121 TYR C O 1
ATOM 3723 N N . GLN C 1 122 ? -31.333 84.405 -9.357 1.00 40.74 122 GLN C N 1
ATOM 3724 C CA . GLN C 1 122 ? -32.729 84.311 -8.887 1.00 42.49 122 GLN C CA 1
ATOM 3725 C C . GLN C 1 122 ? -33.722 84.159 -10.043 1.00 42.26 122 GLN C C 1
ATOM 3726 O O . GLN C 1 122 ? -34.597 83.293 -10.009 1.00 42.22 122 GLN C O 1
ATOM 3732 N N . GLU C 1 123 ? -33.540 84.962 -11.085 1.00 42.38 123 GLU C N 1
ATOM 3733 C CA . GLU C 1 123 ? -34.349 84.827 -12.293 1.00 42.79 123 GLU C CA 1
ATOM 3734 C C . GLU C 1 123 ? -34.250 83.434 -12.897 1.00 42.20 123 GLU C C 1
ATOM 3735 O O . GLU C 1 123 ? -35.271 82.822 -13.225 1.00 42.30 123 GLU C O 1
ATOM 3741 N N . ILE C 1 124 ? -33.021 82.954 -13.074 1.00 41.38 124 ILE C N 1
ATOM 3742 C CA . ILE C 1 124 ? -32.795 81.648 -13.707 1.00 41.01 124 ILE C CA 1
ATOM 3743 C C . ILE C 1 124 ? -33.335 80.520 -12.818 1.00 40.62 124 ILE C C 1
ATOM 3744 O O . ILE C 1 124 ? -33.924 79.555 -13.305 1.00 40.19 124 ILE C O 1
ATOM 3749 N N . ALA C 1 125 ? -33.118 80.648 -11.517 1.00 40.28 125 ALA C N 1
ATOM 3750 C CA . ALA C 1 125 ? -33.672 79.685 -10.549 1.00 40.62 125 ALA C CA 1
ATOM 3751 C C . ALA C 1 125 ? -35.205 79.660 -10.636 1.00 40.64 125 ALA C C 1
ATOM 3752 O O . ALA C 1 125 ? -35.820 78.599 -10.692 1.00 40.11 125 ALA C O 1
ATOM 3754 N N . ASN C 1 126 ? -35.799 80.852 -10.650 1.00 41.00 126 ASN C N 1
ATOM 3755 C CA . ASN C 1 126 ? -37.256 81.006 -10.792 1.00 41.42 126 ASN C CA 1
ATOM 3756 C C . ASN C 1 126 ? -37.769 80.414 -12.095 1.00 41.36 126 ASN C C 1
ATOM 3757 O O . ASN C 1 126 ? -38.762 79.698 -12.124 1.00 41.62 126 ASN C O 1
ATOM 3762 N N . PHE C 1 127 ? -37.064 80.710 -13.167 1.00 41.60 127 PHE C N 1
ATOM 3763 C CA . PHE C 1 127 ? -37.414 80.217 -14.498 1.00 41.65 127 PHE C CA 1
ATOM 3764 C C . PHE C 1 127 ? -37.394 78.695 -14.601 1.00 41.48 127 PHE C C 1
ATOM 3765 O O . PHE C 1 127 ? -38.191 78.104 -15.320 1.00 41.18 127 PHE C O 1
ATOM 3773 N N . THR C 1 128 ? -36.462 78.068 -13.890 1.00 41.25 128 THR C N 1
ATOM 3774 C CA . THR C 1 128 ? -36.200 76.619 -14.031 1.00 41.10 128 THR C CA 1
ATOM 3775 C C . THR C 1 128 ? -36.713 75.756 -12.861 1.00 41.24 128 THR C C 1
ATOM 3776 O O . THR C 1 128 ? -36.721 74.533 -12.951 1.00 40.89 128 THR C O 1
ATOM 3780 N N . ASN C 1 129 ? -37.132 76.403 -11.778 1.00 41.58 129 ASN C N 1
ATOM 3781 C CA . ASN C 1 129 ? -37.597 75.708 -10.580 1.00 42.14 129 ASN C CA 1
ATOM 3782 C C . ASN C 1 129 ? -38.682 74.672 -10.899 1.00 42.63 129 ASN C C 1
ATOM 3783 O O . ASN C 1 129 ? -39.682 74.972 -11.547 1.00 42.93 129 ASN C O 1
ATOM 3788 N N . GLY C 1 130 ? -38.441 73.435 -10.499 1.00 42.83 130 GLY C N 1
ATOM 3789 C CA . GLY C 1 130 ? -39.420 72.354 -10.713 1.00 42.93 130 GLY C CA 1
ATOM 3790 C C . GLY C 1 130 ? -39.541 71.860 -12.147 1.00 43.01 130 GLY C C 1
ATOM 3791 O O . GLY C 1 130 ? -40.326 70.961 -12.421 1.00 43.24 130 GLY C O 1
ATOM 3792 N N . LYS C 1 131 ? -38.739 72.419 -13.049 1.00 42.96 131 LYS C N 1
ATOM 3793 C CA . LYS C 1 131 ? -38.824 72.119 -14.482 1.00 43.06 131 LYS C CA 1
ATOM 3794 C C . LYS C 1 131 ? -37.518 71.578 -15.051 1.00 42.73 131 LYS C C 1
ATOM 3795 O O . LYS C 1 131 ? -37.495 70.517 -15.662 1.00 43.42 131 LYS C O 1
ATOM 3801 N N . ASP C 1 132 ? -36.445 72.341 -14.869 1.00 41.96 132 ASP C N 1
ATOM 3802 C CA . ASP C 1 132 ? -35.090 71.918 -15.215 1.00 41.14 132 ASP C CA 1
ATOM 3803 C C . ASP C 1 132 ? -34.325 71.876 -13.894 1.00 40.48 132 ASP C C 1
ATOM 3804 O O . ASP C 1 132 ? -33.676 72.857 -13.478 1.00 39.70 132 ASP C O 1
ATOM 3809 N N . TYR C 1 133 ? -34.448 70.736 -13.223 1.00 39.73 133 TYR C N 1
ATOM 3810 C CA . TYR C 1 133 ? -33.841 70.530 -11.899 1.00 39.19 133 TYR C CA 1
ATOM 3811 C C . TYR C 1 133 ? -32.340 70.811 -11.912 1.00 38.67 133 TYR C C 1
ATOM 3812 O O . TYR C 1 133 ? -31.802 71.446 -10.999 1.00 38.37 133 TYR C O 1
ATOM 3821 N N . THR C 1 134 ? -31.680 70.329 -12.965 1.00 38.11 134 THR C N 1
ATOM 3822 C CA . THR C 1 134 ? -30.235 70.433 -13.082 1.00 37.78 134 THR C CA 1
ATOM 3823 C C . THR C 1 134 ? -29.755 71.879 -13.222 1.00 37.53 134 THR C C 1
ATOM 3824 O O . THR C 1 134 ? -28.850 72.322 -12.496 1.00 37.46 134 THR C O 1
ATOM 3828 N N . THR C 1 135 ? -30.352 72.610 -14.155 1.00 37.44 135 THR C N 1
ATOM 3829 C CA . THR C 1 135 ? -29.995 74.030 -14.356 1.00 37.25 135 THR C CA 1
ATOM 3830 C C . THR C 1 135 ? -30.377 74.875 -13.148 1.00 37.13 135 THR C C 1
ATOM 3831 O O . THR C 1 135 ? -29.658 75.820 -12.786 1.00 36.86 135 THR C O 1
ATOM 3835 N N . CYS C 1 136 ? -31.501 74.519 -12.521 1.00 37.04 136 CYS C N 1
ATOM 3836 C CA . CYS C 1 136 ? -31.955 75.214 -11.331 1.00 37.00 136 CYS C CA 1
ATOM 3837 C C . CYS C 1 136 ? -30.926 75.125 -10.189 1.00 37.23 136 CYS C C 1
ATOM 3838 O O . CYS C 1 136 ? -30.649 76.126 -9.528 1.00 37.39 136 CYS C O 1
ATOM 3841 N N . ASP C 1 137 ? -30.391 73.922 -9.964 1.00 37.26 137 ASP C N 1
ATOM 3842 C CA . ASP C 1 137 ? -29.398 73.680 -8.901 1.00 37.49 137 ASP C CA 1
ATOM 3843 C C . ASP C 1 137 ? -28.092 74.423 -9.174 1.00 36.95 137 ASP C C 1
ATOM 3844 O O . ASP C 1 137 ? -27.468 74.936 -8.259 1.00 37.03 137 ASP C O 1
ATOM 3849 N N . ILE C 1 138 ? -27.700 74.478 -10.443 1.00 36.58 138 ILE C N 1
ATOM 3850 C CA . ILE C 1 138 ? -26.548 75.294 -10.860 1.00 36.40 138 ILE C CA 1
ATOM 3851 C C . ILE C 1 138 ? -26.773 76.751 -10.500 1.00 36.16 138 ILE C C 1
ATOM 3852 O O . ILE C 1 138 ? -25.921 77.375 -9.860 1.00 35.91 138 ILE C O 1
ATOM 3857 N N . ALA C 1 139 ? -27.930 77.289 -10.877 1.00 36.24 139 ALA C N 1
ATOM 3858 C CA . ALA C 1 139 ? -28.242 78.709 -10.596 1.00 36.05 139 ALA C CA 1
ATOM 3859 C C . ALA C 1 139 ? -28.232 79.002 -9.087 1.00 35.75 139 ALA C C 1
ATOM 3860 O O . ALA C 1 139 ? -27.700 80.017 -8.638 1.00 34.96 139 ALA C O 1
ATOM 3862 N N . LYS C 1 140 ? -28.834 78.094 -8.325 1.00 35.89 140 LYS C N 1
ATOM 3863 C CA . LYS C 1 140 ? -28.891 78.195 -6.855 1.00 36.15 140 LYS C CA 1
ATOM 3864 C C . LYS C 1 140 ? -27.486 78.123 -6.238 1.00 35.86 140 LYS C C 1
ATOM 3865 O O . LYS C 1 140 ? -27.140 78.882 -5.328 1.00 35.86 140 LYS C O 1
ATOM 3871 N N . HIS C 1 141 ? -26.677 77.211 -6.747 1.00 35.31 141 HIS C N 1
ATOM 3872 C CA . HIS C 1 141 ? -25.296 77.113 -6.295 1.00 35.32 141 HIS C CA 1
ATOM 3873 C C . HIS C 1 141 ? -24.542 78.437 -6.511 1.00 34.58 141 HIS C C 1
ATOM 3874 O O . HIS C 1 141 ? -23.873 78.946 -5.614 1.00 34.56 141 HIS C O 1
ATOM 3881 N N . ILE C 1 142 ? -24.619 78.962 -7.724 1.00 34.02 142 ILE C N 1
ATOM 3882 C CA . ILE C 1 142 ? -23.948 80.231 -8.057 1.00 33.58 142 ILE C CA 1
ATOM 3883 C C . ILE C 1 142 ? -24.534 81.359 -7.202 1.00 33.71 142 ILE C C 1
ATOM 3884 O O . ILE C 1 142 ? -23.807 82.171 -6.605 1.00 33.79 142 ILE C O 1
ATOM 3889 N N . LEU C 1 143 ? -25.858 81.382 -7.110 1.00 33.64 143 LEU C N 1
ATOM 3890 C CA . LEU C 1 143 ? -26.570 82.386 -6.280 1.00 33.34 143 LEU C CA 1
ATOM 3891 C C . LEU C 1 143 ? -26.025 82.450 -4.850 1.00 32.97 143 LEU C C 1
ATOM 3892 O O . LEU C 1 143 ? -25.731 83.511 -4.319 1.00 32.31 143 LEU C O 1
ATOM 3897 N N . ALA C 1 144 ? -25.901 81.288 -4.229 1.00 33.12 144 ALA C N 1
ATOM 3898 C CA . ALA C 1 144 ? -25.374 81.213 -2.852 1.00 33.18 144 ALA C CA 1
ATOM 3899 C C . ALA C 1 144 ? -23.995 81.886 -2.760 1.00 33.01 144 ALA C C 1
ATOM 3900 O O . ALA C 1 144 ? -23.706 82.662 -1.836 1.00 33.37 144 ALA C O 1
ATOM 3902 N N . GLU C 1 145 ? -23.154 81.615 -3.747 1.00 33.35 145 GLU C N 1
ATOM 3903 C CA . GLU C 1 145 ? -21.820 82.219 -3.781 1.00 34.14 145 GLU C CA 1
ATOM 3904 C C . GLU C 1 145 ? -21.831 83.735 -4.009 1.00 34.11 145 GLU C C 1
ATOM 3905 O O . GLU C 1 145 ? -21.023 84.457 -3.403 1.00 33.88 145 GLU C O 1
ATOM 3911 N N . GLU C 1 146 ? -22.742 84.211 -4.861 1.00 34.32 146 GLU C N 1
ATOM 3912 C CA . GLU C 1 146 ? -22.879 85.656 -5.092 1.00 34.69 146 GLU C CA 1
ATOM 3913 C C . GLU C 1 146 ? -23.352 86.396 -3.822 1.00 35.19 146 GLU C C 1
ATOM 3914 O O . GLU C 1 146 ? -22.909 87.523 -3.531 1.00 34.78 146 GLU C O 1
ATOM 3920 N N . GLU C 1 147 ? -24.260 85.778 -3.076 1.00 35.37 147 GLU C N 1
ATOM 3921 C CA . GLU C 1 147 ? -24.717 86.371 -1.806 1.00 36.01 147 GLU C CA 1
ATOM 3922 C C . GLU C 1 147 ? -23.563 86.449 -0.796 1.00 36.34 147 GLU C C 1
ATOM 3923 O O . GLU C 1 147 ? -23.428 87.423 -0.044 1.00 36.21 147 GLU C O 1
ATOM 3929 N N . GLU C 1 148 ? -22.725 85.415 -0.793 1.00 36.64 148 GLU C N 1
ATOM 3930 C CA . GLU C 1 148 ? -21.542 85.403 0.060 1.00 36.97 148 GLU C CA 1
ATOM 3931 C C . GLU C 1 148 ? -20.553 86.496 -0.352 1.00 36.68 148 GLU C C 1
ATOM 3932 O O . GLU C 1 148 ? -19.993 87.196 0.506 1.00 36.27 148 GLU C O 1
ATOM 3938 N N . HIS C 1 149 ? -20.332 86.615 -1.660 1.00 36.73 149 HIS C N 1
ATOM 3939 C CA . HIS C 1 149 ? -19.490 87.689 -2.217 1.00 36.87 149 HIS C CA 1
ATOM 3940 C C . HIS C 1 149 ? -19.966 89.062 -1.743 1.00 37.25 149 HIS C C 1
ATOM 3941 O O . HIS C 1 149 ? -19.165 89.878 -1.246 1.00 36.64 149 HIS C O 1
ATOM 3948 N N . GLU C 1 150 ? -21.269 89.310 -1.885 1.00 37.55 150 GLU C N 1
ATOM 3949 C CA . GLU C 1 150 ? -21.844 90.585 -1.428 1.00 38.13 150 GLU C CA 1
ATOM 3950 C C . GLU C 1 150 ? -21.488 90.814 0.045 1.00 38.09 150 GLU C C 1
ATOM 3951 O O . GLU C 1 150 ? -20.955 91.853 0.415 1.00 37.29 150 GLU C O 1
ATOM 3957 N N . GLN C 1 151 ? -21.778 89.812 0.867 1.00 38.24 151 GLN C N 1
ATOM 3958 C CA . GLN C 1 151 ? -21.503 89.882 2.304 1.00 38.37 151 GLN C CA 1
ATOM 3959 C C . GLN C 1 151 ? -20.041 90.173 2.608 1.00 38.57 151 GLN C C 1
ATOM 3960 O O . GLN C 1 151 ? -19.725 91.018 3.467 1.00 38.64 151 GLN C O 1
ATOM 3966 N N . ASP C 1 152 ? -19.150 89.479 1.899 1.00 38.42 152 ASP C N 1
ATOM 3967 C CA . ASP C 1 152 ? -17.707 89.671 2.089 1.00 38.54 152 ASP C CA 1
ATOM 3968 C C . ASP C 1 152 ? -17.299 91.132 1.829 1.00 38.64 152 ASP C C 1
ATOM 3969 O O . ASP C 1 152 ? -16.518 91.724 2.579 1.00 38.23 152 ASP C O 1
ATOM 3974 N N . LEU C 1 153 ? -17.832 91.702 0.757 1.00 38.86 153 LEU C N 1
ATOM 3975 C CA . LEU C 1 153 ? -17.460 93.056 0.342 1.00 39.44 153 LEU C CA 1
ATOM 3976 C C . LEU C 1 153 ? -18.070 94.095 1.297 1.00 39.72 153 LEU C C 1
ATOM 3977 O O . LEU C 1 153 ? -17.415 95.022 1.735 1.00 39.16 153 LEU C O 1
ATOM 3982 N N . GLN C 1 154 ? -19.333 93.891 1.630 1.00 40.69 154 GLN C N 1
ATOM 3983 C CA . GLN C 1 154 ? -20.044 94.771 2.555 1.00 41.09 154 GLN C CA 1
ATOM 3984 C C . GLN C 1 154 ? -19.320 94.840 3.895 1.00 41.24 154 GLN C C 1
ATOM 3985 O O . GLN C 1 154 ? -19.202 95.905 4.488 1.00 41.44 154 GLN C O 1
ATOM 3991 N N . ASP C 1 155 ? -18.799 93.706 4.350 1.00 41.24 155 ASP C N 1
ATOM 3992 C CA . ASP C 1 155 ? -18.056 93.672 5.619 1.00 40.87 155 ASP C CA 1
ATOM 3993 C C . ASP C 1 155 ? -16.864 94.626 5.618 1.00 40.52 155 ASP C C 1
ATOM 3994 O O . ASP C 1 155 ? -16.630 95.337 6.589 1.00 40.05 155 ASP C O 1
ATOM 3999 N N . TYR C 1 156 ? -16.106 94.650 4.525 1.00 40.36 156 TYR C N 1
ATOM 4000 C CA . TYR C 1 156 ? -14.987 95.596 4.431 1.00 40.12 156 TYR C CA 1
ATOM 4001 C C . TYR C 1 156 ? -15.464 97.061 4.471 1.00 40.21 156 TYR C C 1
ATOM 4002 O O . TYR C 1 156 ? -14.896 97.883 5.204 1.00 39.95 156 TYR C O 1
ATOM 4011 N N . LEU C 1 157 ? -16.500 97.364 3.686 1.00 40.31 157 LEU C N 1
ATOM 4012 C CA . LEU C 1 157 ? -17.103 98.702 3.670 1.00 40.83 157 LEU C CA 1
ATOM 4013 C C . LEU C 1 157 ? -17.521 99.107 5.079 1.00 41.06 157 LEU C C 1
ATOM 4014 O O . LEU C 1 157 ? -17.196 100.202 5.530 1.00 40.55 157 LEU C O 1
ATOM 4019 N N . THR C 1 158 ? -18.213 98.190 5.761 1.00 41.68 158 THR C N 1
ATOM 4020 C CA . THR C 1 158 ? -18.633 98.391 7.131 1.00 42.17 158 THR C CA 1
ATOM 4021 C C . THR C 1 158 ? -17.445 98.622 8.045 1.00 43.03 158 THR C C 1
ATOM 4022 O O . THR C 1 158 ? -17.470 99.529 8.864 1.00 43.66 158 THR C O 1
ATOM 4026 N N . ASP C 1 159 ? -16.391 97.830 7.890 1.00 43.60 159 ASP C N 1
ATOM 4027 C CA . ASP C 1 159 ? -15.213 97.962 8.765 1.00 44.08 159 ASP C CA 1
ATOM 4028 C C . ASP C 1 159 ? -14.490 99.302 8.573 1.00 44.43 159 ASP C C 1
ATOM 4029 O O . ASP C 1 159 ? -14.075 99.951 9.538 1.00 43.54 159 ASP C O 1
ATOM 4034 N N . ILE C 1 160 ? -14.307 99.677 7.311 1.00 45.41 160 ILE C N 1
ATOM 4035 C CA . ILE C 1 160 ? -13.579 100.911 6.971 1.00 46.38 160 ILE C CA 1
ATOM 4036 C C . ILE C 1 160 ? -14.366 102.144 7.469 1.00 47.35 160 ILE C C 1
ATOM 4037 O O . ILE C 1 160 ? -13.808 103.011 8.127 1.00 46.68 160 ILE C O 1
ATOM 4042 N N . ALA C 1 161 ? -15.664 102.174 7.189 1.00 48.87 161 ALA C N 1
ATOM 4043 C CA . ALA C 1 161 ? -16.572 103.205 7.741 1.00 50.69 161 ALA C CA 1
ATOM 4044 C C . ALA C 1 161 ? -16.441 103.308 9.261 1.00 52.04 161 ALA C C 1
ATOM 4045 O O . ALA C 1 161 ? -16.280 104.394 9.830 1.00 52.43 161 ALA C O 1
ATOM 4047 N N . ARG C 1 162 ? -16.480 102.160 9.908 1.00 53.91 162 ARG C N 1
ATOM 4048 C CA . ARG C 1 162 ? -16.380 102.095 11.364 1.00 55.17 162 ARG C CA 1
ATOM 4049 C C . ARG C 1 162 ? -15.017 102.550 11.901 1.00 56.28 162 ARG C C 1
ATOM 4050 O O . ARG C 1 162 ? -14.950 103.196 12.945 1.00 56.42 162 ARG C O 1
ATOM 4058 N N . MET C 1 163 ? -13.943 102.204 11.199 1.00 57.75 163 MET C N 1
ATOM 4059 C CA . MET C 1 163 ? -12.586 102.686 11.542 1.00 58.97 163 MET C CA 1
ATOM 4060 C C . MET C 1 163 ? -12.511 104.200 11.502 1.00 59.95 163 MET C C 1
ATOM 4061 O O . MET C 1 163 ? -11.930 104.832 12.377 1.00 60.05 163 MET C O 1
ATOM 4066 N N . LYS C 1 164 ? -13.067 104.746 10.430 1.00 61.23 164 LYS C N 1
ATOM 4067 C CA . LYS C 1 164 ? -13.072 106.176 10.156 1.00 62.39 164 LYS C CA 1
ATOM 4068 C C . LYS C 1 164 ? -13.696 106.918 11.340 1.00 63.31 164 LYS C C 1
ATOM 4069 O O . LYS C 1 164 ? -13.053 107.778 11.946 1.00 63.74 164 LYS C O 1
ATOM 4075 N N . GLU C 1 165 ? -14.931 106.557 11.681 1.00 64.07 165 GLU C N 1
ATOM 4076 C CA . GLU C 1 165 ? -15.603 107.104 12.871 1.00 64.80 165 GLU C CA 1
ATOM 4077 C C . GLU C 1 165 ? -14.682 107.014 14.076 1.00 64.96 165 GLU C C 1
ATOM 4078 O O . GLU C 1 165 ? -14.297 108.021 14.677 1.00 65.03 165 GLU C O 1
ATOM 4084 N N . SER C 1 166 ? -14.325 105.776 14.392 1.00 65.27 166 SER C N 1
ATOM 4085 C CA . SER C 1 166 ? -13.525 105.431 15.571 1.00 65.54 166 SER C CA 1
ATOM 4086 C C . SER C 1 166 ? -12.266 106.298 15.754 1.00 65.76 166 SER C C 1
ATOM 4087 O O . SER C 1 166 ? -11.845 106.579 16.888 1.00 66.12 166 SER C O 1
ATOM 4090 N N . PHE C 1 167 ? -11.678 106.724 14.642 1.00 65.90 167 PHE C N 1
ATOM 4091 C CA . PHE C 1 167 ? -10.416 107.489 14.659 1.00 66.11 167 PHE C CA 1
ATOM 4092 C C . PHE C 1 167 ? -10.627 108.988 14.908 1.00 66.57 167 PHE C C 1
ATOM 4093 O O . PHE C 1 167 ? -9.656 109.741 15.005 1.00 67.00 167 PHE C O 1
ATOM 4101 N N . LEU C 1 168 ? -11.886 109.415 15.007 1.00 66.90 168 LEU C N 1
ATOM 4102 C CA . LEU C 1 168 ? -12.223 110.838 15.245 1.00 67.05 168 LEU C CA 1
ATOM 4103 C C . LEU C 1 168 ? -12.863 111.044 16.629 1.00 67.43 168 LEU C C 1
ATOM 4104 O O . LEU C 1 168 ? -13.932 110.492 16.941 1.00 67.83 168 LEU C O 1
ATOM 4109 N N . ALA D 1 2 ? 34.127 73.149 -7.657 1.00 58.69 2 ALA D N 1
ATOM 4110 C CA . ALA D 1 2 ? 34.204 72.282 -8.865 1.00 59.11 2 ALA D CA 1
ATOM 4111 C C . ALA D 1 2 ? 35.412 72.730 -9.689 1.00 59.14 2 ALA D C 1
ATOM 4112 O O . ALA D 1 2 ? 35.326 73.703 -10.438 1.00 58.89 2 ALA D O 1
ATOM 4114 N N . LYS D 1 3 ? 36.528 72.011 -9.534 1.00 59.35 3 LYS D N 1
ATOM 4115 C CA . LYS D 1 3 ? 37.850 72.427 -10.068 1.00 59.52 3 LYS D CA 1
ATOM 4116 C C . LYS D 1 3 ? 37.889 72.608 -11.583 1.00 59.49 3 LYS D C 1
ATOM 4117 O O . LYS D 1 3 ? 38.443 73.580 -12.098 1.00 59.01 3 LYS D O 1
ATOM 4123 N N . GLU D 1 4 ? 37.309 71.658 -12.300 1.00 59.77 4 GLU D N 1
ATOM 4124 C CA . GLU D 1 4 ? 37.305 71.721 -13.761 1.00 60.08 4 GLU D CA 1
ATOM 4125 C C . GLU D 1 4 ? 36.419 72.829 -14.279 1.00 60.04 4 GLU D C 1
ATOM 4126 O O . GLU D 1 4 ? 36.758 73.496 -15.259 1.00 60.30 4 GLU D O 1
ATOM 4132 N N . SER D 1 5 ? 35.284 73.022 -13.624 1.00 59.81 5 SER D N 1
ATOM 4133 C CA . SER D 1 5 ? 34.375 74.110 -13.982 1.00 59.69 5 SER D CA 1
ATOM 4134 C C . SER D 1 5 ? 35.057 75.484 -13.782 1.00 59.66 5 SER D C 1
ATOM 4135 O O . SER D 1 5 ? 34.981 76.369 -14.639 1.00 59.59 5 SER D O 1
ATOM 4138 N N . VAL D 1 6 ? 35.728 75.643 -12.647 1.00 59.56 6 VAL D N 1
ATOM 4139 C CA . VAL D 1 6 ? 36.415 76.893 -12.300 1.00 59.70 6 VAL D CA 1
ATOM 4140 C C . VAL D 1 6 ? 37.550 77.200 -13.275 1.00 59.92 6 VAL D C 1
ATOM 4141 O O . VAL D 1 6 ? 37.758 78.351 -13.673 1.00 59.67 6 VAL D O 1
ATOM 4145 N N . LYS D 1 7 ? 38.293 76.156 -13.620 1.00 60.34 7 LYS D N 1
ATOM 4146 C CA . LYS D 1 7 ? 39.366 76.213 -14.620 1.00 60.49 7 LYS D CA 1
ATOM 4147 C C . LYS D 1 7 ? 38.839 76.837 -15.924 1.00 60.36 7 LYS D C 1
ATOM 4148 O O . LYS D 1 7 ? 39.407 77.789 -16.467 1.00 60.23 7 LYS D O 1
ATOM 4154 N N . ILE D 1 8 ? 37.717 76.313 -16.390 1.00 60.23 8 ILE D N 1
ATOM 4155 C CA . ILE D 1 8 ? 37.041 76.842 -17.576 1.00 60.23 8 ILE D CA 1
ATOM 4156 C C . ILE D 1 8 ? 36.590 78.302 -17.375 1.00 60.27 8 ILE D C 1
ATOM 4157 O O . ILE D 1 8 ? 36.778 79.142 -18.252 1.00 60.64 8 ILE D O 1
ATOM 4162 N N . LEU D 1 9 ? 36.012 78.598 -16.214 1.00 60.14 9 LEU D N 1
ATOM 4163 C CA . LEU D 1 9 ? 35.477 79.951 -15.928 1.00 59.80 9 LEU D CA 1
ATOM 4164 C C . LEU D 1 9 ? 36.579 81.007 -15.775 1.00 59.50 9 LEU D C 1
ATOM 4165 O O . LEU D 1 9 ? 36.403 82.156 -16.175 1.00 59.16 9 LEU D O 1
ATOM 4170 N N . GLN D 1 10 ? 37.712 80.613 -15.203 1.00 59.45 10 GLN D N 1
ATOM 4171 C CA . GLN D 1 10 ? 38.866 81.524 -15.026 1.00 59.42 10 GLN D CA 1
ATOM 4172 C C . GLN D 1 10 ? 39.361 82.136 -16.354 1.00 59.29 10 GLN D C 1
ATOM 4173 O O . GLN D 1 10 ? 39.934 83.228 -16.365 1.00 59.02 10 GLN D O 1
ATOM 4179 N N . GLY D 1 11 ? 39.129 81.427 -17.459 1.00 59.05 11 GLY D N 1
ATOM 4180 C CA . GLY D 1 11 ? 39.402 81.955 -18.800 1.00 58.90 11 GLY D CA 1
ATOM 4181 C C . GLY D 1 11 ? 38.483 83.106 -19.225 1.00 58.90 11 GLY D C 1
ATOM 4182 O O . GLY D 1 11 ? 38.866 83.942 -20.042 1.00 59.09 11 GLY D O 1
ATOM 4183 N N . LYS D 1 12 ? 37.274 83.146 -18.663 1.00 58.47 12 LYS D N 1
ATOM 4184 C CA . LYS D 1 12 ? 36.203 84.059 -19.098 1.00 57.88 12 LYS D CA 1
ATOM 4185 C C . LYS D 1 12 ? 36.026 85.274 -18.168 1.00 57.32 12 LYS D C 1
ATOM 4186 O O . LYS D 1 12 ? 35.608 86.349 -18.610 1.00 57.53 12 LYS D O 1
ATOM 4192 N N . LEU D 1 13 ? 36.318 85.110 -16.879 1.00 56.36 13 LEU D N 1
ATOM 4193 C CA . LEU D 1 13 ? 36.179 86.231 -15.926 1.00 55.34 13 LEU D CA 1
ATOM 4194 C C . LEU D 1 13 ? 37.084 86.090 -14.702 1.00 54.52 13 LEU D C 1
ATOM 4195 O O . LEU D 1 13 ? 37.735 85.059 -14.498 1.00 54.30 13 LEU D O 1
ATOM 4200 N N . ASP D 1 14 ? 37.122 87.148 -13.907 1.00 53.54 14 ASP D N 1
ATOM 4201 C CA . ASP D 1 14 ? 37.866 87.164 -12.637 1.00 53.23 14 ASP D CA 1
ATOM 4202 C C . ASP D 1 14 ? 37.066 86.499 -11.487 1.00 52.70 14 ASP D C 1
ATOM 4203 O O . ASP D 1 14 ? 36.287 87.154 -10.783 1.00 52.20 14 ASP D O 1
ATOM 4208 N N . VAL D 1 15 ? 37.284 85.197 -11.329 1.00 52.28 15 VAL D N 1
ATOM 4209 C CA . VAL D 1 15 ? 36.552 84.348 -10.375 1.00 51.92 15 VAL D CA 1
ATOM 4210 C C . VAL D 1 15 ? 36.806 84.784 -8.946 1.00 51.82 15 VAL D C 1
ATOM 4211 O O . VAL D 1 15 ? 35.906 84.776 -8.097 1.00 52.03 15 VAL D O 1
ATOM 4215 N N . LYS D 1 16 ? 38.043 85.174 -8.686 1.00 51.52 16 LYS D N 1
ATOM 4216 C CA . LYS D 1 16 ? 38.453 85.644 -7.356 1.00 51.06 16 LYS D CA 1
ATOM 4217 C C . LYS D 1 16 ? 37.618 86.862 -6.938 1.00 49.78 16 LYS D C 1
ATOM 4218 O O . LYS D 1 16 ? 37.124 86.964 -5.806 1.00 49.80 16 LYS D O 1
ATOM 4224 N N . SER D 1 17 ? 37.474 87.798 -7.859 1.00 48.22 17 SER D N 1
ATOM 4225 C CA . SER D 1 17 ? 36.619 88.952 -7.612 1.00 47.26 17 SER D CA 1
ATOM 4226 C C . SER D 1 17 ? 35.137 88.548 -7.424 1.00 46.40 17 SER D C 1
ATOM 4227 O O . SER D 1 17 ? 34.438 89.098 -6.571 1.00 46.15 17 SER D O 1
ATOM 4230 N N . LEU D 1 18 ? 34.675 87.617 -8.258 1.00 45.03 18 LEU D N 1
ATOM 4231 C CA . LEU D 1 18 ? 33.315 87.092 -8.165 1.00 44.52 18 LEU D CA 1
ATOM 4232 C C . LEU D 1 18 ? 33.046 86.540 -6.756 1.00 43.52 18 LEU D C 1
ATOM 4233 O O . LEU D 1 18 ? 32.069 86.902 -6.103 1.00 42.78 18 LEU D O 1
ATOM 4238 N N . ILE D 1 19 ? 33.962 85.712 -6.274 1.00 43.04 19 ILE D N 1
ATOM 4239 C CA . ILE D 1 19 ? 33.855 85.156 -4.912 1.00 42.69 19 ILE D CA 1
ATOM 4240 C C . ILE D 1 19 ? 33.727 86.258 -3.857 1.00 42.49 19 ILE D C 1
ATOM 4241 O O . ILE D 1 19 ? 32.869 86.174 -2.971 1.00 42.25 19 ILE D O 1
ATOM 4246 N N . ASP D 1 20 ? 34.549 87.299 -3.959 1.00 42.13 20 ASP D N 1
ATOM 4247 C CA . ASP D 1 20 ? 34.468 88.429 -3.018 1.00 41.98 20 ASP D CA 1
ATOM 4248 C C . ASP D 1 20 ? 33.104 89.116 -3.043 1.00 41.05 20 ASP D C 1
ATOM 4249 O O . ASP D 1 20 ? 32.565 89.482 -2.007 1.00 40.63 20 ASP D O 1
ATOM 4254 N N . GLN D 1 21 ? 32.584 89.336 -4.239 1.00 40.16 21 GLN D N 1
ATOM 4255 C CA . GLN D 1 21 ? 31.250 89.908 -4.415 1.00 40.10 21 GLN D CA 1
ATOM 4256 C C . GLN D 1 21 ? 30.152 89.016 -3.800 1.00 39.36 21 GLN D C 1
ATOM 4257 O O . GLN D 1 21 ? 29.230 89.505 -3.147 1.00 39.11 21 GLN D O 1
ATOM 4263 N N . LEU D 1 22 ? 30.291 87.713 -4.007 1.00 38.62 22 LEU D N 1
ATOM 4264 C CA . LEU D 1 22 ? 29.375 86.715 -3.440 1.00 38.22 22 LEU D CA 1
ATOM 4265 C C . LEU D 1 22 ? 29.413 86.704 -1.913 1.00 37.57 22 LEU D C 1
ATOM 4266 O O . LEU D 1 22 ? 28.379 86.650 -1.277 1.00 37.22 22 LEU D O 1
ATOM 4271 N N . ASN D 1 23 ? 30.604 86.816 -1.337 1.00 37.30 23 ASN D N 1
ATOM 4272 C CA . ASN D 1 23 ? 30.751 86.854 0.128 1.00 37.13 23 ASN D CA 1
ATOM 4273 C C . ASN D 1 23 ? 30.197 88.125 0.761 1.00 36.75 23 ASN D C 1
ATOM 4274 O O . ASN D 1 23 ? 29.673 88.096 1.884 1.00 36.53 23 ASN D O 1
ATOM 4279 N N . ALA D 1 24 ? 30.304 89.225 0.033 1.00 36.59 24 ALA D N 1
ATOM 4280 C CA . ALA D 1 24 ? 29.669 90.489 0.407 1.00 36.82 24 ALA D CA 1
ATOM 4281 C C . ALA D 1 24 ? 28.143 90.333 0.349 1.00 36.72 24 ALA D C 1
ATOM 4282 O O . ALA D 1 24 ? 27.432 90.703 1.272 1.00 37.34 24 ALA D O 1
ATOM 4284 N N . ALA D 1 25 ? 27.656 89.764 -0.743 1.00 36.57 25 ALA D N 1
ATOM 4285 C CA . ALA D 1 25 ? 26.233 89.405 -0.879 1.00 36.29 25 ALA D CA 1
ATOM 4286 C C . ALA D 1 25 ? 25.763 88.456 0.249 1.00 36.09 25 ALA D C 1
ATOM 4287 O O . ALA D 1 25 ? 24.730 88.675 0.881 1.00 35.81 25 ALA D O 1
ATOM 4289 N N . LEU D 1 26 ? 26.555 87.428 0.525 1.00 35.93 26 LEU D N 1
ATOM 4290 C CA . LEU D 1 26 ? 26.235 86.472 1.583 1.00 36.08 26 LEU D CA 1
ATOM 4291 C C . LEU D 1 26 ? 26.047 87.166 2.933 1.00 36.25 26 LEU D C 1
ATOM 4292 O O . LEU D 1 26 ? 25.049 86.959 3.639 1.00 35.76 26 LEU D O 1
ATOM 4297 N N . SER D 1 27 ? 27.028 88.004 3.272 1.00 36.41 27 SER D N 1
ATOM 4298 C CA . SER D 1 27 ? 26.999 88.821 4.492 1.00 36.06 27 SER D CA 1
ATOM 4299 C C . SER D 1 27 ? 25.729 89.672 4.534 1.00 35.71 27 SER D C 1
ATOM 4300 O O . SER D 1 27 ? 25.043 89.732 5.531 1.00 35.14 27 SER D O 1
ATOM 4303 N N . GLU D 1 28 ? 25.425 90.300 3.414 1.00 35.83 28 GLU D N 1
ATOM 4304 C CA . GLU D 1 28 ? 24.239 91.125 3.273 1.00 36.43 28 GLU D CA 1
ATOM 4305 C C . GLU D 1 28 ? 22.936 90.353 3.460 1.00 36.21 28 GLU D C 1
ATOM 4306 O O . GLU D 1 28 ? 22.015 90.856 4.081 1.00 36.37 28 GLU D O 1
ATOM 4312 N N . GLU D 1 29 ? 22.877 89.137 2.926 1.00 36.11 29 GLU D N 1
ATOM 4313 C CA . GLU D 1 29 ? 21.688 88.264 3.084 1.00 35.87 29 GLU D CA 1
ATOM 4314 C C . GLU D 1 29 ? 21.427 87.897 4.553 1.00 35.41 29 GLU D C 1
ATOM 4315 O O . GLU D 1 29 ? 20.319 87.983 5.034 1.00 34.88 29 GLU D O 1
ATOM 4321 N N . TRP D 1 30 ? 22.479 87.543 5.277 1.00 35.54 30 TRP D N 1
ATOM 4322 C CA . TRP D 1 30 ? 22.341 87.234 6.699 1.00 35.61 30 TRP D CA 1
ATOM 4323 C C . TRP D 1 30 ? 21.856 88.412 7.519 1.00 35.78 30 TRP D C 1
ATOM 4324 O O . TRP D 1 30 ? 21.023 88.256 8.416 1.00 36.45 30 TRP D O 1
ATOM 4335 N N . LEU D 1 31 ? 22.337 89.599 7.185 1.00 35.74 31 LEU D N 1
ATOM 4336 C CA . LEU D 1 31 ? 21.913 90.814 7.875 1.00 35.70 31 LEU D CA 1
ATOM 4337 C C . LEU D 1 31 ? 20.456 91.157 7.554 1.00 35.06 31 LEU D C 1
ATOM 4338 O O . LEU D 1 31 ? 19.687 91.510 8.448 1.00 34.38 31 LEU D O 1
ATOM 4343 N N . ALA D 1 32 ? 20.105 91.069 6.272 1.00 34.56 32 ALA D N 1
ATOM 4344 C CA . ALA D 1 32 ? 18.730 91.325 5.798 1.00 34.68 32 ALA D CA 1
ATOM 4345 C C . ALA D 1 32 ? 17.738 90.283 6.385 1.00 34.40 32 ALA D C 1
ATOM 4346 O O . ALA D 1 32 ? 16.629 90.609 6.790 1.00 34.10 32 ALA D O 1
ATOM 4348 N N . TYR D 1 33 ? 18.197 89.043 6.444 1.00 34.47 33 TYR D N 1
ATOM 4349 C CA . TYR D 1 33 ? 17.490 87.938 7.106 1.00 34.81 33 TYR D CA 1
ATOM 4350 C C . TYR D 1 33 ? 17.139 88.267 8.558 1.00 34.88 33 TYR D C 1
ATOM 4351 O O . TYR D 1 33 ? 15.957 88.289 8.927 1.00 34.68 33 TYR D O 1
ATOM 4360 N N . TYR D 1 34 ? 18.157 88.575 9.360 1.00 35.13 34 TYR D N 1
ATOM 4361 C CA . TYR D 1 34 ? 17.937 88.945 10.766 1.00 35.11 34 TYR D CA 1
ATOM 4362 C C . TYR D 1 34 ? 17.108 90.195 10.933 1.00 35.37 34 TYR D C 1
ATOM 4363 O O . TYR D 1 34 ? 16.219 90.261 11.801 1.00 35.27 34 TYR D O 1
ATOM 4372 N N . GLN D 1 35 ? 17.388 91.188 10.097 1.00 35.41 35 GLN D N 1
ATOM 4373 C CA . GLN D 1 35 ? 16.639 92.445 10.126 1.00 35.39 35 GLN D CA 1
ATOM 4374 C C . GLN D 1 35 ? 15.130 92.228 9.996 1.00 35.16 35 GLN D C 1
ATOM 4375 O O . GLN D 1 35 ? 14.328 92.794 10.750 1.00 35.13 35 GLN D O 1
ATOM 4381 N N . TYR D 1 36 ? 14.751 91.434 9.005 1.00 34.83 36 TYR D N 1
ATOM 4382 C CA . TYR D 1 36 ? 13.349 91.078 8.807 1.00 34.62 36 TYR D CA 1
ATOM 4383 C C . TYR D 1 36 ? 12.801 90.250 9.961 1.00 34.96 36 TYR D C 1
ATOM 4384 O O . TYR D 1 36 ? 11.693 90.479 10.424 1.00 35.16 36 TYR D O 1
ATOM 4393 N N . TRP D 1 37 ? 13.598 89.288 10.412 1.00 35.55 37 TRP D N 1
ATOM 4394 C CA . TRP D 1 37 ? 13.202 88.363 11.460 1.00 35.90 37 TRP D CA 1
ATOM 4395 C C . TRP D 1 37 ? 12.871 89.080 12.779 1.00 36.17 37 TRP D C 1
ATOM 4396 O O . TRP D 1 37 ? 11.866 88.782 13.434 1.00 35.57 37 TRP D O 1
ATOM 4407 N N . VAL D 1 38 ? 13.749 90.001 13.181 1.00 36.49 38 VAL D N 1
ATOM 4408 C CA . VAL D 1 38 ? 13.547 90.768 14.426 1.00 36.29 38 VAL D CA 1
ATOM 4409 C C . VAL D 1 38 ? 12.498 91.857 14.208 1.00 36.09 38 VAL D C 1
ATOM 4410 O O . VAL D 1 38 ? 11.681 92.135 15.064 1.00 36.33 38 VAL D O 1
ATOM 4414 N N . GLY D 1 39 ? 12.471 92.426 13.017 1.00 36.37 39 GLY D N 1
ATOM 4415 C CA . GLY D 1 39 ? 11.401 93.370 12.629 1.00 36.13 39 GLY D CA 1
ATOM 4416 C C . GLY D 1 39 ? 10.021 92.771 12.757 1.00 36.47 39 GLY D C 1
ATOM 4417 O O . GLY D 1 39 ? 9.080 93.421 13.227 1.00 36.77 39 GLY D O 1
ATOM 4418 N N . ALA D 1 40 ? 9.886 91.526 12.322 1.00 36.26 40 ALA D N 1
ATOM 4419 C CA . ALA D 1 40 ? 8.617 90.794 12.484 1.00 36.28 40 ALA D CA 1
ATOM 4420 C C . ALA D 1 40 ? 8.236 90.686 13.963 1.00 36.16 40 ALA D C 1
ATOM 4421 O O . ALA D 1 40 ? 7.074 90.824 14.342 1.00 36.01 40 ALA D O 1
ATOM 4423 N N . LEU D 1 41 ? 9.236 90.437 14.797 1.00 36.26 41 LEU D N 1
ATOM 4424 C CA . LEU D 1 41 ? 9.020 90.269 16.237 1.00 36.71 41 LEU D CA 1
ATOM 4425 C C . LEU D 1 41 ? 8.556 91.529 16.983 1.00 36.95 41 LEU D C 1
ATOM 4426 O O . LEU D 1 41 ? 7.903 91.426 18.027 1.00 37.18 41 LEU D O 1
ATOM 4431 N N . VAL D 1 42 ? 8.901 92.705 16.464 1.00 37.36 42 VAL D N 1
ATOM 4432 C CA . VAL D 1 42 ? 8.616 93.963 17.165 1.00 37.59 42 VAL D CA 1
ATOM 4433 C C . VAL D 1 42 ? 7.633 94.920 16.469 1.00 37.93 42 VAL D C 1
ATOM 4434 O O . VAL D 1 42 ? 7.190 95.882 17.100 1.00 38.22 42 VAL D O 1
ATOM 4438 N N . VAL D 1 43 ? 7.293 94.670 15.203 1.00 37.78 43 VAL D N 1
ATOM 4439 C CA . VAL D 1 43 ? 6.399 95.568 14.453 1.00 37.73 43 VAL D CA 1
ATOM 4440 C C . VAL D 1 43 ? 5.049 95.803 15.175 1.00 38.39 43 VAL D C 1
ATOM 4441 O O . VAL D 1 43 ? 4.453 94.905 15.800 1.00 38.72 43 VAL D O 1
ATOM 4445 N N . GLU D 1 44 ? 4.586 97.039 15.088 1.00 38.83 44 GLU D N 1
ATOM 4446 C CA . GLU D 1 44 ? 3.307 97.454 15.654 1.00 39.15 44 GLU D CA 1
ATOM 4447 C C . GLU D 1 44 ? 2.632 98.471 14.762 1.00 38.66 44 GLU D C 1
ATOM 4448 O O . GLU D 1 44 ? 3.283 99.211 14.047 1.00 38.68 44 GLU D O 1
ATOM 4454 N N . GLY D 1 45 ? 1.320 98.539 14.857 1.00 38.67 45 GLY D N 1
ATOM 4455 C CA . GLY D 1 45 ? 0.560 99.611 14.221 1.00 38.79 45 GLY D CA 1
ATOM 4456 C C . GLY D 1 45 ? -0.221 99.216 12.988 1.00 38.77 45 GLY D C 1
ATOM 4457 O O . GLY D 1 45 ? -0.730 98.103 12.880 1.00 38.54 45 GLY D O 1
ATOM 4458 N N . ALA D 1 46 ? -0.293 100.156 12.053 1.00 38.69 46 ALA D N 1
ATOM 4459 C CA . ALA D 1 46 ? -1.105 100.021 10.849 1.00 38.67 46 ALA D CA 1
ATOM 4460 C C . ALA D 1 46 ? -0.738 98.778 10.067 1.00 38.61 46 ALA D C 1
ATOM 4461 O O . ALA D 1 46 ? 0.432 98.547 9.763 1.00 38.85 46 ALA D O 1
ATOM 4463 N N . MET D 1 47 ? -1.755 97.986 9.752 1.00 38.68 47 MET D N 1
ATOM 4464 C CA . MET D 1 47 ? -1.599 96.759 8.957 1.00 38.46 47 MET D CA 1
ATOM 4465 C C . MET D 1 47 ? -0.560 95.795 9.533 1.00 37.65 47 MET D C 1
ATOM 4466 O O . MET D 1 47 ? 0.133 95.100 8.790 1.00 38.04 47 MET D O 1
ATOM 4471 N N . ARG D 1 48 ? -0.458 95.743 10.854 1.00 36.75 48 ARG D N 1
ATOM 4472 C CA . ARG D 1 48 ? 0.654 95.025 11.494 1.00 36.37 48 ARG D CA 1
ATOM 4473 C C . ARG D 1 48 ? 0.692 93.551 11.060 1.00 35.99 48 ARG D C 1
ATOM 4474 O O . ARG D 1 48 ? 1.733 93.071 10.632 1.00 35.21 48 ARG D O 1
ATOM 4482 N N . ALA D 1 49 ? -0.446 92.863 11.164 1.00 35.39 49 ALA D N 1
ATOM 4483 C CA . ALA D 1 49 ? -0.506 91.426 10.906 1.00 35.53 49 ALA D CA 1
ATOM 4484 C C . ALA D 1 49 ? 0.025 91.096 9.501 1.00 35.30 49 ALA D C 1
ATOM 4485 O O . ALA D 1 49 ? 0.839 90.214 9.338 1.00 35.34 49 ALA D O 1
ATOM 4487 N N . ASP D 1 50 ? -0.431 91.842 8.506 1.00 35.36 50 ASP D N 1
ATOM 4488 C CA . ASP D 1 50 ? 0.067 91.724 7.136 1.00 35.46 50 ASP D CA 1
ATOM 4489 C C . ASP D 1 50 ? 1.550 92.056 6.957 1.00 35.11 50 ASP D C 1
ATOM 4490 O O . ASP D 1 50 ? 2.269 91.386 6.215 1.00 34.62 50 ASP D O 1
ATOM 4495 N N . VAL D 1 51 ? 1.975 93.146 7.585 1.00 34.95 51 VAL D N 1
ATOM 4496 C CA . VAL D 1 51 ? 3.376 93.591 7.501 1.00 34.56 51 VAL D CA 1
ATOM 4497 C C . VAL D 1 51 ? 4.291 92.599 8.207 1.00 34.44 51 VAL D C 1
ATOM 4498 O O . VAL D 1 51 ? 5.381 92.281 7.702 1.00 34.34 51 VAL D O 1
ATOM 4502 N N . GLN D 1 52 ? 3.847 92.128 9.376 1.00 34.32 52 GLN D N 1
ATOM 4503 C CA . GLN D 1 52 ? 4.573 91.106 10.155 1.00 34.40 52 GLN D CA 1
ATOM 4504 C C . GLN D 1 52 ? 4.738 89.827 9.346 1.00 34.69 52 GLN D C 1
ATOM 4505 O O . GLN D 1 52 ? 5.824 89.267 9.269 1.00 34.50 52 GLN D O 1
ATOM 4511 N N . GLY D 1 53 ? 3.632 89.381 8.751 1.00 34.51 53 GLY D N 1
ATOM 4512 C CA . GLY D 1 53 ? 3.618 88.244 7.860 1.00 34.41 53 GLY D CA 1
ATOM 4513 C C . GLY D 1 53 ? 4.620 88.369 6.724 1.00 34.64 53 GLY D C 1
ATOM 4514 O O . GLY D 1 53 ? 5.351 87.419 6.457 1.00 34.71 53 GLY D O 1
ATOM 4515 N N . GLU D 1 54 ? 4.657 89.521 6.042 1.00 34.75 54 GLU D N 1
ATOM 4516 C CA . GLU D 1 54 ? 5.642 89.730 4.958 1.00 35.05 54 GLU D CA 1
ATOM 4517 C C . GLU D 1 54 ? 7.049 89.661 5.451 1.00 34.52 54 GLU D C 1
ATOM 4518 O O . GLU D 1 54 ? 7.893 89.081 4.788 1.00 34.57 54 GLU D O 1
ATOM 4524 N N . PHE D 1 55 ? 7.306 90.285 6.599 1.00 34.49 55 PHE D N 1
ATOM 4525 C CA . PHE D 1 55 ? 8.649 90.262 7.200 1.00 34.60 55 PHE D CA 1
ATOM 4526 C C . PHE D 1 55 ? 9.091 88.837 7.475 1.00 34.02 55 PHE D C 1
ATOM 4527 O O . PHE D 1 55 ? 10.216 88.458 7.173 1.00 33.85 55 PHE D O 1
ATOM 4535 N N . GLU D 1 56 ? 8.184 88.041 8.033 1.00 34.05 56 GLU D N 1
ATOM 4536 C CA . GLU D 1 56 ? 8.432 86.604 8.254 1.00 33.86 56 GLU D CA 1
ATOM 4537 C C . GLU D 1 56 ? 8.727 85.857 6.939 1.00 33.49 56 GLU D C 1
ATOM 4538 O O . GLU D 1 56 ? 9.673 85.079 6.844 1.00 32.91 56 GLU D O 1
ATOM 4544 N N . GLU D 1 57 ? 7.915 86.110 5.930 1.00 33.23 57 GLU D N 1
ATOM 4545 C CA . GLU D 1 57 ? 8.094 85.465 4.628 1.00 33.66 57 GLU D CA 1
ATOM 4546 C C . GLU D 1 57 ? 9.429 85.878 3.977 1.00 33.75 57 GLU D C 1
ATOM 4547 O O . GLU D 1 57 ? 10.197 85.034 3.496 1.00 33.45 57 GLU D O 1
ATOM 4553 N N . HIS D 1 58 ? 9.704 87.182 4.013 1.00 33.48 58 HIS D N 1
ATOM 4554 C CA . HIS D 1 58 ? 10.934 87.737 3.441 1.00 33.19 58 HIS D CA 1
ATOM 4555 C C . HIS D 1 58 ? 12.180 87.268 4.186 1.00 33.05 58 HIS D C 1
ATOM 4556 O O . HIS D 1 58 ? 13.184 86.984 3.564 1.00 32.37 58 HIS D O 1
ATOM 4563 N N . ALA D 1 59 ? 12.093 87.165 5.512 1.00 32.94 59 ALA D N 1
ATOM 4564 C CA . ALA D 1 59 ? 13.160 86.541 6.310 1.00 33.52 59 ALA D CA 1
ATOM 4565 C C . ALA D 1 59 ? 13.546 85.165 5.754 1.00 33.92 59 ALA D C 1
ATOM 4566 O O . ALA D 1 59 ? 14.719 84.862 5.533 1.00 33.85 59 ALA D O 1
ATOM 4568 N N . GLU D 1 60 ? 12.534 84.347 5.503 1.00 34.43 60 GLU D N 1
ATOM 4569 C CA . GLU D 1 60 ? 12.748 83.020 4.959 1.00 34.97 60 GLU D CA 1
ATOM 4570 C C . GLU D 1 60 ? 13.335 83.077 3.540 1.00 34.45 60 GLU D C 1
ATOM 4571 O O . GLU D 1 60 ? 14.228 82.304 3.196 1.00 34.02 60 GLU D O 1
ATOM 4577 N N . GLU D 1 61 ? 12.873 84.023 2.737 1.00 34.16 61 GLU D N 1
ATOM 4578 C CA . GLU D 1 61 ? 13.385 84.153 1.362 1.00 34.36 61 GLU D CA 1
ATOM 4579 C C . GLU D 1 61 ? 14.868 84.599 1.291 1.00 33.88 61 GLU D C 1
ATOM 4580 O O . GLU D 1 61 ? 15.619 84.119 0.458 1.00 33.25 61 GLU D O 1
ATOM 4586 N N . GLU D 1 62 ? 15.283 85.489 2.192 1.00 33.63 62 GLU D N 1
ATOM 4587 C CA . GLU D 1 62 ? 16.684 85.915 2.260 1.00 33.74 62 GLU D CA 1
ATOM 4588 C C . GLU D 1 62 ? 17.578 84.788 2.748 1.00 33.55 62 GLU D C 1
ATOM 4589 O O . GLU D 1 62 ? 18.706 84.651 2.327 1.00 33.21 62 GLU D O 1
ATOM 4595 N N . ARG D 1 63 ? 17.068 84.013 3.686 1.00 34.18 63 ARG D N 1
ATOM 4596 C CA . ARG D 1 63 ? 17.786 82.867 4.202 1.00 34.44 63 ARG D CA 1
ATOM 4597 C C . ARG D 1 63 ? 18.056 81.837 3.083 1.00 34.36 63 ARG D C 1
ATOM 4598 O O . ARG D 1 63 ? 19.130 81.234 3.070 1.00 33.97 63 ARG D O 1
ATOM 4606 N N . HIS D 1 64 ? 17.100 81.650 2.158 1.00 33.39 64 HIS D N 1
ATOM 4607 C CA A HIS D 1 64 ? 17.293 80.781 1.011 0.50 33.68 64 HIS D CA 1
ATOM 4608 C CA B HIS D 1 64 ? 17.327 80.766 1.019 0.50 33.26 64 HIS D CA 1
ATOM 4609 C C . HIS D 1 64 ? 18.294 81.426 0.042 1.00 33.03 64 HIS D C 1
ATOM 4610 O O . HIS D 1 64 ? 19.106 80.755 -0.567 1.00 32.55 64 HIS D O 1
ATOM 4623 N N . HIS D 1 65 ? 18.221 82.743 -0.112 1.00 33.11 65 HIS D N 1
ATOM 4624 C CA . HIS D 1 65 ? 19.223 83.453 -0.959 1.00 33.29 65 HIS D CA 1
ATOM 4625 C C . HIS D 1 65 ? 20.648 83.148 -0.505 1.00 33.22 65 HIS D C 1
ATOM 4626 O O . HIS D 1 65 ? 21.506 82.840 -1.316 1.00 33.24 65 HIS D O 1
ATOM 4633 N N . ALA D 1 66 ? 20.864 83.260 0.800 1.00 33.36 66 ALA D N 1
ATOM 4634 C CA . ALA D 1 66 ? 22.155 82.945 1.463 1.00 33.52 66 ALA D CA 1
ATOM 4635 C C . ALA D 1 66 ? 22.675 81.550 1.111 1.00 34.20 66 ALA D C 1
ATOM 4636 O O . ALA D 1 66 ? 23.877 81.356 0.877 1.00 34.19 66 ALA D O 1
ATOM 4638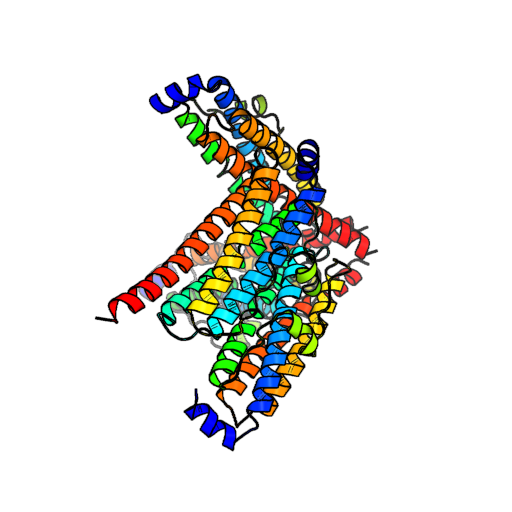 N N . GLN D 1 67 ? 21.761 80.574 1.077 1.00 34.34 67 GLN D N 1
ATOM 4639 C CA . GLN D 1 67 ? 22.134 79.192 0.719 1.00 34.54 67 GLN D CA 1
ATOM 4640 C C . GLN D 1 67 ? 22.544 79.068 -0.753 1.00 34.32 67 GLN D C 1
ATOM 4641 O O . GLN D 1 67 ? 23.532 78.425 -1.078 1.00 34.47 67 GLN D O 1
ATOM 4647 N N . LEU D 1 68 ? 21.762 79.668 -1.636 1.00 34.56 68 LEU D N 1
ATOM 4648 C CA . LEU D 1 68 ? 22.096 79.682 -3.066 1.00 35.05 68 LEU D CA 1
ATOM 4649 C C . LEU D 1 68 ? 23.506 80.263 -3.306 1.00 34.83 68 LEU D C 1
ATOM 4650 O O . LEU D 1 68 ? 24.300 79.707 -4.073 1.00 34.02 68 LEU D O 1
ATOM 4655 N N . ILE D 1 69 ? 23.789 81.368 -2.619 1.00 34.88 69 ILE D N 1
ATOM 4656 C CA . ILE D 1 69 ? 25.054 82.102 -2.752 1.00 34.81 69 ILE D CA 1
ATOM 4657 C C . ILE D 1 69 ? 26.193 81.314 -2.157 1.00 35.27 69 ILE D C 1
ATOM 4658 O O . ILE D 1 69 ? 27.221 81.136 -2.811 1.00 35.82 69 ILE D O 1
ATOM 4663 N N . ALA D 1 70 ? 26.006 80.813 -0.937 1.00 35.39 70 ALA D N 1
ATOM 4664 C CA . ALA D 1 70 ? 27.052 80.014 -0.256 1.00 35.56 70 ALA D CA 1
ATOM 4665 C C . ALA D 1 70 ? 27.423 78.758 -1.029 1.00 36.00 70 ALA D C 1
ATOM 4666 O O . ALA D 1 70 ? 28.602 78.433 -1.169 1.00 36.14 70 ALA D O 1
ATOM 4668 N N . ASP D 1 71 ? 26.409 78.041 -1.508 1.00 36.43 71 ASP D N 1
ATOM 4669 C CA . ASP D 1 71 ? 26.630 76.819 -2.284 1.00 36.90 71 ASP D CA 1
ATOM 4670 C C . ASP D 1 71 ? 27.445 77.099 -3.538 1.00 36.63 71 ASP D C 1
ATOM 4671 O O . ASP D 1 71 ? 28.292 76.318 -3.935 1.00 36.32 71 ASP D O 1
ATOM 4676 N N . ARG D 1 72 ? 27.159 78.223 -4.168 1.00 36.90 72 ARG D N 1
ATOM 4677 C CA . ARG D 1 72 ? 27.850 78.604 -5.392 1.00 37.12 72 ARG D CA 1
ATOM 4678 C C . ARG D 1 72 ? 29.307 79.020 -5.123 1.00 37.19 72 ARG D C 1
ATOM 4679 O O . ARG D 1 72 ? 30.212 78.707 -5.915 1.00 36.30 72 ARG D O 1
ATOM 4687 N N . ILE D 1 73 ? 29.519 79.713 -4.002 1.00 37.05 73 ILE D N 1
ATOM 4688 C CA . ILE D 1 73 ? 30.884 80.055 -3.560 1.00 37.44 73 ILE D CA 1
ATOM 4689 C C . ILE D 1 73 ? 31.735 78.787 -3.468 1.00 38.06 73 ILE D C 1
ATOM 4690 O O . ILE D 1 73 ? 32.851 78.746 -3.993 1.00 38.30 73 ILE D O 1
ATOM 4695 N N . ILE D 1 74 ? 31.193 77.756 -2.822 1.00 38.36 74 ILE D N 1
ATOM 4696 C CA . ILE D 1 74 ? 31.878 76.461 -2.701 1.00 38.76 74 ILE D CA 1
ATOM 4697 C C . ILE D 1 74 ? 32.206 75.876 -4.090 1.00 39.47 74 ILE D C 1
ATOM 4698 O O . ILE D 1 74 ? 33.302 75.367 -4.318 1.00 39.57 74 ILE D O 1
ATOM 4703 N N . GLU D 1 75 ? 31.248 75.955 -5.011 1.00 40.05 75 GLU D N 1
ATOM 4704 C CA . GLU D 1 75 ? 31.435 75.454 -6.380 1.00 40.42 75 GLU D CA 1
ATOM 4705 C C . GLU D 1 75 ? 32.514 76.241 -7.164 1.00 40.72 75 GLU D C 1
ATOM 4706 O O . GLU D 1 75 ? 33.159 75.714 -8.069 1.00 40.96 75 GLU D O 1
ATOM 4712 N N . LEU D 1 76 ? 32.706 77.492 -6.798 1.00 41.18 76 LEU D N 1
ATOM 4713 C CA . LEU D 1 76 ? 33.740 78.335 -7.392 1.00 41.69 76 LEU D CA 1
ATOM 4714 C C . LEU D 1 76 ? 35.069 78.192 -6.639 1.00 42.40 76 LEU D C 1
ATOM 4715 O O . LEU D 1 76 ? 35.969 79.000 -6.817 1.00 42.85 76 LEU D O 1
ATOM 4720 N N . GLU D 1 77 ? 35.181 77.162 -5.802 1.00 42.87 77 GLU D N 1
ATOM 4721 C CA . GLU D 1 77 ? 36.381 76.883 -5.003 1.00 43.38 77 GLU D CA 1
ATOM 4722 C C . GLU D 1 77 ? 36.716 77.983 -4.010 1.00 43.24 77 GLU D C 1
ATOM 4723 O O . GLU D 1 77 ? 37.851 78.145 -3.610 1.00 43.42 77 GLU D O 1
ATOM 4729 N N . GLY D 1 78 ? 35.707 78.723 -3.591 1.00 43.43 78 GLY D N 1
ATOM 4730 C CA . GLY D 1 78 ? 35.851 79.759 -2.563 1.00 42.96 78 GLY D CA 1
ATOM 4731 C C . GLY D 1 78 ? 35.391 79.261 -1.199 1.00 43.09 78 GLY D C 1
ATOM 4732 O O . GLY D 1 78 ? 34.856 78.154 -1.080 1.00 43.24 78 GLY D O 1
ATOM 4733 N N . VAL D 1 79 ? 35.624 80.074 -0.176 1.00 42.77 79 VAL D N 1
ATOM 4734 C CA . VAL D 1 79 ? 35.231 79.780 1.186 1.00 43.02 79 VAL D CA 1
ATOM 4735 C C . VAL D 1 79 ? 34.233 80.855 1.605 1.00 43.37 79 VAL D C 1
ATOM 4736 O O . VAL D 1 79 ? 34.530 82.049 1.489 1.00 43.46 79 VAL D O 1
ATOM 4740 N N . PRO D 1 80 ? 33.029 80.450 2.058 1.00 43.62 80 PRO D N 1
ATOM 4741 C CA . PRO D 1 80 ? 32.108 81.463 2.533 1.00 43.75 80 PRO D CA 1
ATOM 4742 C C . PRO D 1 80 ? 32.568 82.056 3.852 1.00 43.66 80 PRO D C 1
ATOM 4743 O O . PRO D 1 80 ? 33.322 81.423 4.598 1.00 43.67 80 PRO D O 1
ATOM 4747 N N . VAL D 1 81 ? 32.119 83.270 4.126 1.00 43.88 81 VAL D N 1
ATOM 4748 C CA . VAL D 1 81 ? 32.492 83.970 5.362 1.00 44.07 81 VAL D CA 1
ATOM 4749 C C . VAL D 1 81 ? 32.186 83.084 6.563 1.00 44.32 81 VAL D C 1
ATOM 4750 O O . VAL D 1 81 ? 31.066 82.624 6.732 1.00 44.16 81 VAL D O 1
ATOM 4754 N N . LEU D 1 82 ? 33.215 82.846 7.370 1.00 44.59 82 LEU D N 1
ATOM 4755 C CA . LEU D 1 82 ? 33.199 81.832 8.425 1.00 44.91 82 LEU D CA 1
ATOM 4756 C C . LEU D 1 82 ? 32.800 82.356 9.778 1.00 45.29 82 LEU D C 1
ATOM 4757 O O . LEU D 1 82 ? 32.624 81.574 10.719 1.00 45.68 82 LEU D O 1
ATOM 4762 N N . ASP D 1 83 ? 32.660 83.665 9.885 1.00 45.97 83 ASP D N 1
ATOM 4763 C CA . ASP D 1 83 ? 32.442 84.316 11.177 1.00 46.27 83 ASP D CA 1
ATOM 4764 C C . ASP D 1 83 ? 31.503 85.499 11.004 1.00 46.06 83 ASP D C 1
ATOM 4765 O O . ASP D 1 83 ? 31.793 86.378 10.216 1.00 45.86 83 ASP D O 1
ATOM 4770 N N . PRO D 1 84 ? 30.367 85.520 11.733 1.00 46.31 84 PRO D N 1
ATOM 4771 C CA . PRO D 1 84 ? 29.405 86.617 11.609 1.00 46.65 84 PRO D CA 1
ATOM 4772 C C . PRO D 1 84 ? 29.963 88.006 11.918 1.00 47.13 84 PRO D C 1
ATOM 4773 O O . PRO D 1 84 ? 29.451 88.995 11.403 1.00 46.37 84 PRO D O 1
ATOM 4777 N N . LYS D 1 85 ? 30.981 88.070 12.769 1.00 47.96 85 LYS D N 1
ATOM 4778 C CA . LYS D 1 85 ? 31.689 89.337 13.055 1.00 48.84 85 LYS D CA 1
ATOM 4779 C C . LYS D 1 85 ? 32.182 90.022 11.777 1.00 48.76 85 LYS D C 1
ATOM 4780 O O . LYS D 1 85 ? 32.162 91.235 11.702 1.00 49.04 85 LYS D O 1
ATOM 4786 N N . LYS D 1 86 ? 32.596 89.232 10.781 1.00 48.89 86 LYS D N 1
ATOM 4787 C CA . LYS D 1 86 ? 33.017 89.741 9.470 1.00 49.00 86 LYS D CA 1
ATOM 4788 C C . LYS D 1 86 ? 31.886 90.267 8.568 1.00 48.67 86 LYS D C 1
ATOM 4789 O O . LYS D 1 86 ? 32.159 90.977 7.597 1.00 48.34 86 LYS D O 1
ATOM 4795 N N . TRP D 1 87 ? 30.630 89.909 8.851 1.00 48.18 87 TRP D N 1
ATOM 4796 C CA . TRP D 1 87 ? 29.520 90.328 7.979 1.00 47.91 87 TRP D CA 1
ATOM 4797 C C . TRP D 1 87 ? 29.521 91.842 7.785 1.00 47.98 87 TRP D C 1
ATOM 4798 O O . TRP D 1 87 ? 29.322 92.340 6.690 1.00 47.64 87 TRP D O 1
ATOM 4809 N N . PHE D 1 88 ? 29.724 92.539 8.891 1.00 48.68 88 PHE D N 1
ATOM 4810 C CA . PHE D 1 88 ? 29.636 94.000 8.945 1.00 49.45 88 PHE D CA 1
ATOM 4811 C C . PHE D 1 88 ? 30.749 94.671 8.127 1.00 49.99 88 PHE D C 1
ATOM 4812 O O . PHE D 1 88 ? 30.511 95.682 7.485 1.00 50.46 88 PHE D O 1
ATOM 4820 N N . GLU D 1 89 ? 31.938 94.080 8.123 1.00 50.60 89 GLU D N 1
ATOM 4821 C CA . GLU D 1 89 ? 33.054 94.566 7.299 1.00 51.41 89 GLU D CA 1
ATOM 4822 C C . GLU D 1 89 ? 32.748 94.395 5.822 1.00 51.12 89 GLU D C 1
ATOM 4823 O O . GLU D 1 89 ? 32.935 95.318 5.016 1.00 51.10 89 GLU D O 1
ATOM 4829 N N . LEU D 1 90 ? 32.299 93.194 5.479 1.00 50.98 90 LEU D N 1
ATOM 4830 C CA . LEU D 1 90 ? 32.095 92.799 4.079 1.00 50.86 90 LEU D CA 1
ATOM 4831 C C . LEU D 1 90 ? 30.861 93.431 3.441 1.00 50.59 90 LEU D C 1
ATOM 4832 O O . LEU D 1 90 ? 30.870 93.739 2.265 1.00 50.25 90 LEU D O 1
ATOM 4837 N N . ALA D 1 91 ? 29.809 93.617 4.225 1.00 51.03 91 ALA D N 1
ATOM 4838 C CA . ALA D 1 91 ? 28.534 94.119 3.701 1.00 51.46 91 ALA D CA 1
ATOM 4839 C C . ALA D 1 91 ? 28.655 95.578 3.236 1.00 51.95 91 ALA D C 1
ATOM 4840 O O . ALA D 1 91 ? 29.270 96.401 3.910 1.00 52.03 91 ALA D O 1
ATOM 4842 N N . ARG D 1 92 ? 28.088 95.870 2.072 1.00 52.40 92 ARG D N 1
ATOM 4843 C CA . ARG D 1 92 ? 27.902 97.244 1.627 1.00 53.01 92 ARG D CA 1
ATOM 4844 C C . ARG D 1 92 ? 26.623 97.767 2.245 1.00 53.52 92 ARG D C 1
ATOM 4845 O O . ARG D 1 92 ? 26.593 98.839 2.830 1.00 53.62 92 ARG D O 1
ATOM 4853 N N . CYS D 1 93 ? 25.560 96.991 2.103 1.00 54.21 93 CYS D N 1
ATOM 4854 C CA . CYS D 1 93 ? 24.303 97.261 2.798 1.00 54.60 93 CYS D CA 1
ATOM 4855 C C . CYS D 1 93 ? 24.556 97.190 4.295 1.00 55.13 93 CYS D C 1
ATOM 4856 O O . CYS D 1 93 ? 24.937 96.148 4.808 1.00 55.68 93 CYS D O 1
ATOM 4859 N N . LYS D 1 94 ? 24.371 98.304 4.989 1.00 55.60 94 LYS D N 1
ATOM 4860 C CA . LYS D 1 94 ? 24.606 98.332 6.422 1.00 55.97 94 LYS D CA 1
ATOM 4861 C C . LYS D 1 94 ? 23.349 97.840 7.154 1.00 55.50 94 LYS D C 1
ATOM 4862 O O . LYS D 1 94 ? 22.217 98.116 6.736 1.00 55.35 94 LYS D O 1
ATOM 4868 N N . TYR D 1 95 ? 23.563 97.079 8.225 1.00 54.71 95 TYR D N 1
ATOM 4869 C CA . TYR D 1 95 ? 22.460 96.627 9.079 1.00 54.25 95 TYR D CA 1
ATOM 4870 C C . TYR D 1 95 ? 21.719 97.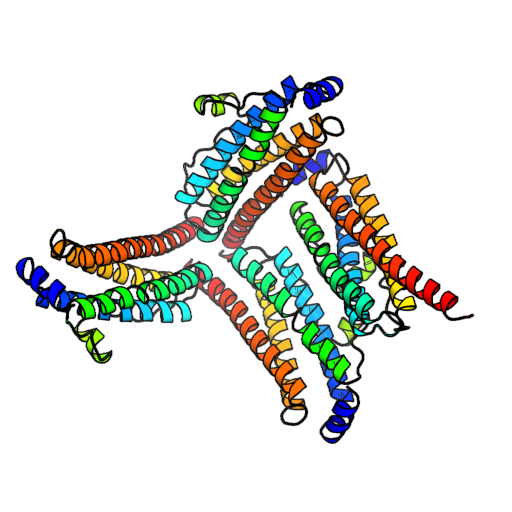827 9.639 1.00 53.83 95 TYR D C 1
ATOM 4871 O O . TYR D 1 95 ? 22.313 98.718 10.212 1.00 53.59 95 TYR D O 1
ATOM 4880 N N . ASP D 1 96 ? 20.408 97.812 9.467 1.00 53.75 96 ASP D N 1
ATOM 4881 C CA . ASP D 1 96 ? 19.530 98.919 9.831 1.00 53.52 96 ASP D CA 1
ATOM 4882 C C . ASP D 1 96 ? 18.661 98.491 11.029 1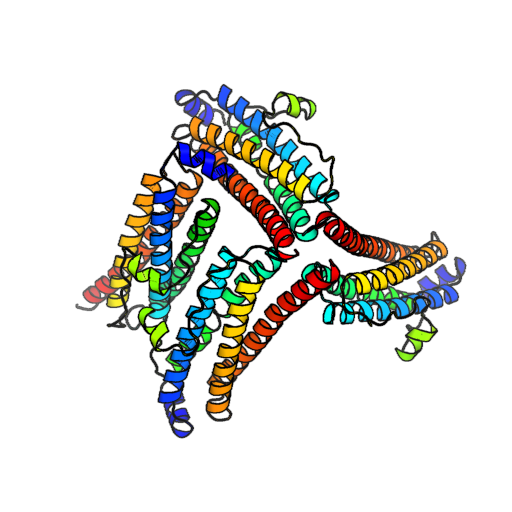.00 53.06 96 ASP D C 1
ATOM 4883 O O . ASP D 1 96 ? 17.555 97.953 10.883 1.00 53.07 96 ASP D O 1
ATOM 4888 N N . SER D 1 97 ? 19.186 98.730 12.219 1.00 52.42 97 SER D N 1
ATOM 4889 C CA . SER D 1 97 ? 18.563 98.258 13.454 1.00 52.16 97 SER D CA 1
ATOM 4890 C C . SER D 1 97 ? 17.207 98.920 13.734 1.00 51.64 97 SER D C 1
ATOM 4891 O O . SER D 1 97 ? 17.039 100.111 13.499 1.00 51.81 97 SER D O 1
ATOM 4894 N N . PRO D 1 98 ? 16.216 98.132 14.184 1.00 51.07 98 PRO D N 1
ATOM 4895 C CA . PRO D 1 98 ? 14.962 98.741 14.624 1.00 50.66 98 PRO D CA 1
ATOM 4896 C C . PRO D 1 98 ? 15.157 99.686 15.804 1.00 49.91 98 PRO D C 1
ATOM 4897 O O . PRO D 1 98 ? 15.803 99.342 16.783 1.00 50.15 98 PRO D O 1
ATOM 4901 N N . THR D 1 99 ? 14.623 100.883 15.666 1.00 49.01 99 THR D N 1
ATOM 4902 C CA . THR D 1 99 ? 14.570 101.843 16.751 1.00 48.37 99 THR D CA 1
ATOM 4903 C C . THR D 1 99 ? 13.087 102.104 17.020 1.00 47.51 99 THR D C 1
ATOM 4904 O O . THR D 1 99 ? 12.537 101.655 18.030 1.00 47.02 99 THR D O 1
ATOM 4908 N N . ALA D 1 100 ? 12.438 102.795 16.080 1.00 46.44 100 ALA D N 1
ATOM 4909 C CA . ALA D 1 100 ? 10.980 102.928 16.087 1.00 45.47 100 ALA D CA 1
ATOM 4910 C C . ALA D 1 100 ? 10.371 101.593 15.614 1.00 44.64 100 ALA D C 1
ATOM 4911 O O . ALA D 1 100 ? 10.836 101.008 14.643 1.00 43.96 100 ALA D O 1
ATOM 4913 N N . PHE D 1 101 ? 9.344 101.126 16.325 1.00 43.71 101 PHE D N 1
ATOM 4914 C CA . PHE D 1 101 ? 8.687 99.827 16.047 1.00 42.87 101 PHE D CA 1
ATOM 4915 C C . PHE D 1 101 ? 7.412 99.916 15.196 1.00 42.25 101 PHE D C 1
ATOM 4916 O O . PHE D 1 101 ? 6.804 98.902 14.868 1.00 41.61 101 PHE D O 1
ATOM 4924 N N . ASP D 1 102 ? 7.013 101.129 14.835 1.00 41.83 102 ASP D N 1
ATOM 4925 C CA . ASP D 1 102 ? 5.828 101.305 13.998 1.00 41.47 102 ASP D CA 1
ATOM 4926 C C . ASP D 1 102 ? 6.120 100.786 12.590 1.00 41.02 102 ASP D C 1
ATOM 4927 O O . ASP D 1 102 ? 7.271 100.753 12.135 1.00 40.32 102 ASP D O 1
ATOM 4932 N N . SER D 1 103 ? 5.056 100.401 11.903 1.00 40.82 103 SER D N 1
ATOM 4933 C CA . SER D 1 103 ? 5.206 99.684 10.641 1.00 41.13 103 SER D CA 1
ATOM 4934 C C . SER D 1 103 ? 5.827 100.551 9.526 1.00 40.79 103 SER D C 1
ATOM 4935 O O . SER D 1 103 ? 6.668 100.068 8.756 1.00 40.38 103 SER D O 1
ATOM 4938 N N . VAL D 1 104 ? 5.467 101.834 9.465 1.00 40.79 104 VAL D N 1
ATOM 4939 C CA . VAL D 1 104 ? 6.058 102.742 8.438 1.00 40.29 104 VAL D CA 1
ATOM 4940 C C . VAL D 1 104 ? 7.582 102.832 8.608 1.00 40.22 104 VAL D C 1
ATOM 4941 O O . VAL D 1 104 ? 8.343 102.693 7.652 1.00 40.10 104 VAL D O 1
ATOM 4945 N N . SER D 1 105 ? 8.028 103.025 9.837 1.00 40.24 105 SER D N 1
ATOM 4946 C CA . SER D 1 105 ? 9.462 103.090 10.109 1.00 40.45 105 SER D CA 1
ATOM 4947 C C . SER D 1 105 ? 10.161 101.809 9.653 1.00 40.31 105 SER D C 1
ATOM 4948 O O . SER D 1 105 ? 11.166 101.845 8.955 1.00 40.79 105 SER D O 1
ATOM 4951 N N . LEU D 1 106 ? 9.630 100.671 10.065 1.00 40.11 106 LEU D N 1
ATOM 4952 C CA . LEU D 1 106 ? 10.237 99.377 9.714 1.00 39.96 106 LEU D CA 1
ATOM 4953 C C . LEU D 1 106 ? 10.169 99.096 8.216 1.00 39.41 106 LEU D C 1
ATOM 4954 O O . LEU D 1 106 ? 11.142 98.605 7.631 1.00 39.30 106 LEU D O 1
ATOM 4959 N N . LEU D 1 107 ? 9.039 99.437 7.604 1.00 38.91 107 LEU D N 1
ATOM 4960 C CA . LEU D 1 107 ? 8.871 99.304 6.157 1.00 39.38 107 LEU D CA 1
ATOM 4961 C C . LEU D 1 107 ? 9.917 100.118 5.398 1.00 39.59 107 LEU D C 1
ATOM 4962 O O . LEU D 1 107 ? 10.503 99.621 4.443 1.00 39.58 107 LEU D O 1
ATOM 4967 N N . ASN D 1 108 ? 10.162 101.354 5.847 1.00 39.91 108 ASN D N 1
ATOM 4968 C CA . ASN D 1 108 ? 11.141 102.231 5.186 1.00 39.92 108 ASN D CA 1
ATOM 4969 C C . ASN D 1 108 ? 12.546 101.694 5.285 1.00 39.55 108 ASN D C 1
ATOM 4970 O O . ASN D 1 108 ? 13.311 101.738 4.316 1.00 39.47 108 ASN D O 1
ATOM 4975 N N . GLN D 1 109 ? 12.890 101.195 6.462 1.00 39.73 109 GLN D N 1
ATOM 4976 C CA . GLN D 1 109 ? 14.213 100.600 6.673 1.00 39.99 109 GLN D CA 1
ATOM 4977 C C . GLN D 1 109 ? 14.448 99.409 5.758 1.00 39.68 109 GLN D C 1
ATOM 4978 O O . GLN D 1 109 ? 15.496 99.286 5.129 1.00 39.46 109 GLN D O 1
ATOM 4984 N N . ASN D 1 110 ? 13.449 98.541 5.668 1.00 39.45 110 ASN D N 1
ATOM 4985 C CA . ASN D 1 110 ? 13.574 97.340 4.844 1.00 38.91 110 ASN D CA 1
ATOM 4986 C C . ASN D 1 110 ? 13.552 97.644 3.360 1.00 38.64 110 ASN D C 1
ATOM 4987 O O . ASN D 1 110 ? 14.240 96.975 2.599 1.00 38.11 110 ASN D O 1
ATOM 4992 N N . VAL D 1 111 ? 12.816 98.675 2.952 1.00 39.01 111 VAL D N 1
ATOM 4993 C CA . VAL D 1 111 ? 12.867 99.131 1.549 1.00 39.71 111 VAL D CA 1
ATOM 4994 C C . VAL D 1 111 ? 14.277 99.549 1.123 1.00 39.87 111 VAL D C 1
ATOM 4995 O O . VAL D 1 111 ? 14.735 99.173 0.040 1.00 39.71 111 VAL D O 1
ATOM 4999 N N . SER D 1 112 ? 14.968 100.310 1.975 1.00 39.53 112 SER D N 1
ATOM 5000 C CA . SER D 1 112 ? 16.350 100.738 1.683 1.00 39.65 112 SER D CA 1
ATOM 5001 C C . SER D 1 112 ? 17.272 99.558 1.479 1.00 38.75 112 SER D C 1
ATOM 5002 O O . SER D 1 112 ? 18.079 99.559 0.572 1.00 38.09 112 SER D O 1
ATOM 5005 N N . SER D 1 113 ? 17.176 98.578 2.370 1.00 38.59 113 SER D N 1
ATOM 5006 C CA . SER D 1 113 ? 17.985 97.350 2.283 1.00 38.25 113 SER D CA 1
ATOM 5007 C C . SER D 1 113 ? 17.661 96.539 1.015 1.00 37.85 113 SER D C 1
ATOM 5008 O O . SER D 1 113 ? 18.561 95.956 0.390 1.00 36.77 113 SER D O 1
ATOM 5011 N N . GLU D 1 114 ? 16.388 96.539 0.616 1.00 37.71 114 GLU D N 1
ATOM 5012 C CA . GLU D 1 114 ? 15.991 95.890 -0.642 1.00 38.48 114 GLU D CA 1
ATOM 5013 C C . GLU D 1 114 ? 16.693 96.522 -1.844 1.00 39.68 114 GLU D C 1
ATOM 5014 O O . GLU D 1 114 ? 17.204 95.821 -2.735 1.00 39.67 114 GLU D O 1
ATOM 5020 N N . ARG D 1 115 ? 16.708 97.850 -1.865 1.00 41.18 115 ARG D N 1
ATOM 5021 C CA . ARG D 1 115 ? 17.353 98.603 -2.963 1.00 42.44 115 ARG D CA 1
ATOM 5022 C C . ARG D 1 115 ? 18.809 98.255 -3.042 1.00 41.88 115 ARG D C 1
ATOM 5023 O O . ARG D 1 115 ? 19.362 98.045 -4.094 1.00 41.37 115 ARG D O 1
ATOM 5031 N N . CYS D 1 116 ? 19.414 98.175 -1.882 1.00 42.17 116 CYS D N 1
ATOM 5032 C CA . CYS D 1 116 ? 20.797 97.776 -1.779 1.00 42.69 116 CYS D CA 1
ATOM 5033 C C . CYS D 1 116 ? 21.060 96.329 -2.267 1.00 41.88 116 CYS D C 1
ATOM 5034 O O . CYS D 1 116 ? 22.091 96.038 -2.881 1.00 42.23 116 CYS D O 1
ATOM 5037 N N . ALA D 1 117 ? 20.137 95.417 -1.973 1.00 41.14 117 ALA D N 1
ATOM 5038 C CA . ALA D 1 117 ? 20.216 94.037 -2.485 1.00 40.39 117 ALA D CA 1
ATOM 5039 C C . ALA D 1 117 ? 20.027 94.054 -3.987 1.00 39.39 117 ALA D C 1
ATOM 5040 O O . ALA D 1 117 ? 20.701 93.342 -4.707 1.00 37.84 117 ALA D O 1
ATOM 5042 N N . ILE D 1 118 ? 19.086 94.874 -4.455 1.00 39.46 118 ILE D N 1
ATOM 5043 C CA . ILE D 1 118 ? 18.835 94.986 -5.888 1.00 39.90 118 ILE D CA 1
ATOM 5044 C C . ILE D 1 118 ? 20.114 95.396 -6.620 1.00 40.34 118 ILE D C 1
ATOM 5045 O O . ILE D 1 118 ? 20.472 94.794 -7.643 1.00 40.00 118 ILE D O 1
ATOM 5050 N N . LEU D 1 119 ? 20.824 96.381 -6.064 1.00 40.85 119 LEU D N 1
ATOM 5051 C CA . LEU D 1 119 ? 22.061 96.894 -6.697 1.00 41.36 119 LEU D CA 1
ATOM 5052 C C . LEU D 1 119 ? 23.087 95.774 -6.797 1.00 40.67 119 LEU D C 1
ATOM 5053 O O . LEU D 1 119 ? 23.677 95.527 -7.849 1.00 40.97 119 LEU D O 1
ATOM 5058 N N . ARG D 1 120 ? 23.247 95.071 -5.687 1.00 39.80 120 ARG D N 1
ATOM 5059 C CA . ARG D 1 120 ? 24.185 93.957 -5.606 1.00 39.37 120 ARG D CA 1
ATOM 5060 C C . ARG D 1 120 ? 23.991 92.897 -6.695 1.00 39.34 120 ARG D C 1
ATOM 5061 O O . ARG D 1 120 ? 24.958 92.458 -7.335 1.00 38.65 120 ARG D O 1
ATOM 5069 N N . TYR D 1 121 ? 22.748 92.465 -6.899 1.00 38.88 121 TYR D N 1
ATOM 5070 C CA . TYR D 1 121 ? 22.502 91.360 -7.844 1.00 39.21 121 TYR D CA 1
ATOM 5071 C C . TYR D 1 121 ? 22.500 91.816 -9.298 1.00 39.51 121 TYR D C 1
ATOM 5072 O O . TYR D 1 121 ? 22.884 91.057 -10.180 1.00 38.76 121 TYR D O 1
ATOM 5081 N N . GLN D 1 122 ? 22.105 93.061 -9.540 1.00 40.65 122 GLN D N 1
ATOM 5082 C CA . GLN D 1 122 ? 22.366 93.672 -10.855 1.00 42.42 122 GLN D CA 1
ATOM 5083 C C . GLN D 1 122 ? 23.869 93.690 -11.186 1.00 42.23 122 GLN D C 1
ATOM 5084 O O . GLN D 1 122 ? 24.283 93.304 -12.297 1.00 42.28 122 GLN D O 1
ATOM 5090 N N . GLU D 1 123 ? 24.677 94.094 -10.213 1.00 42.33 123 GLU D N 1
ATOM 5091 C CA . GLU D 1 123 ? 26.139 94.071 -10.388 1.00 42.91 123 GLU D CA 1
ATOM 5092 C C . GLU D 1 123 ? 26.643 92.677 -10.739 1.00 42.25 123 GLU D C 1
ATOM 5093 O O . GLU D 1 123 ? 27.384 92.495 -11.709 1.00 42.31 123 GLU D O 1
ATOM 5099 N N . ILE D 1 124 ? 26.255 91.703 -9.924 1.00 41.52 124 ILE D N 1
ATOM 5100 C CA . ILE D 1 124 ? 26.749 90.330 -10.098 1.00 41.02 124 ILE D CA 1
ATOM 5101 C C . ILE D 1 124 ? 26.234 89.733 -11.406 1.00 40.59 124 ILE D C 1
ATOM 5102 O O . ILE D 1 124 ? 26.972 89.046 -12.122 1.00 40.09 124 ILE D O 1
ATOM 5107 N N . ALA D 1 125 ? 24.974 90.013 -11.721 1.00 40.33 125 ALA D N 1
ATOM 5108 C CA . ALA D 1 125 ? 24.397 89.597 -13.019 1.00 40.62 125 ALA D CA 1
ATOM 5109 C C . ALA D 1 125 ? 25.169 90.232 -14.209 1.00 40.60 125 ALA D C 1
ATOM 5110 O O . ALA D 1 125 ? 25.519 89.544 -15.171 1.00 40.26 125 ALA D O 1
ATOM 5112 N N . ASN D 1 126 ? 25.434 91.531 -14.111 1.00 40.91 126 ASN D N 1
ATOM 5113 C CA . ASN D 1 126 ? 26.268 92.245 -15.109 1.00 41.39 126 ASN D CA 1
ATOM 5114 C C . ASN D 1 126 ? 27.671 91.666 -15.220 1.00 41.23 126 ASN D C 1
ATOM 5115 O O . ASN D 1 126 ? 28.163 91.417 -16.311 1.00 41.39 126 ASN D O 1
ATOM 5120 N N . PHE D 1 127 ? 28.281 91.419 -14.074 1.00 41.43 127 PHE D N 1
ATOM 5121 C CA . PHE D 1 127 ? 29.635 90.875 -14.004 1.00 41.61 127 PHE D CA 1
ATOM 5122 C C . PHE D 1 127 ? 29.775 89.516 -14.676 1.00 41.51 127 PHE D C 1
ATOM 5123 O O . PHE D 1 127 ? 30.795 89.207 -15.277 1.00 41.19 127 PHE D O 1
ATOM 5131 N N . THR D 1 128 ? 28.734 88.703 -14.560 1.00 41.34 128 THR D N 1
ATOM 5132 C CA . THR D 1 128 ? 28.778 87.294 -14.975 1.00 41.15 128 THR D CA 1
ATOM 5133 C C . THR D 1 128 ? 28.026 87.010 -16.278 1.00 41.32 128 THR D C 1
ATOM 5134 O O . THR D 1 128 ? 28.181 85.937 -16.860 1.00 41.05 128 THR D O 1
ATOM 5138 N N . ASN D 1 129 ? 27.208 87.962 -16.726 1.00 41.62 129 ASN D N 1
ATOM 5139 C CA . ASN D 1 129 ? 26.400 87.774 -17.927 1.00 42.03 129 ASN D CA 1
ATOM 5140 C C . ASN D 1 129 ? 27.234 87.255 -19.107 1.00 42.65 129 ASN D C 1
ATOM 5141 O O . ASN D 1 129 ? 28.287 87.806 -19.454 1.00 42.92 129 ASN D O 1
ATOM 5146 N N . GLY D 1 130 ? 26.782 86.157 -19.693 1.00 42.97 130 GLY D N 1
ATOM 5147 C CA . GLY D 1 130 ? 27.460 85.564 -20.858 1.00 42.86 130 GLY D CA 1
ATOM 5148 C C . GLY D 1 130 ? 28.768 84.847 -20.571 1.00 42.90 130 GLY D C 1
ATOM 5149 O O . GLY D 1 130 ? 29.352 84.266 -21.469 1.00 43.14 130 GLY D O 1
ATOM 5150 N N . LYS D 1 131 ? 29.191 84.836 -19.312 1.00 42.99 131 LYS D N 1
ATOM 5151 C CA . LYS D 1 131 ? 30.491 84.310 -18.913 1.00 43.05 131 LYS D CA 1
ATOM 5152 C C . LYS D 1 131 ? 30.372 83.163 -17.905 1.00 42.64 131 LYS D C 1
ATOM 5153 O O . LYS D 1 131 ? 30.921 82.080 -18.104 1.00 43.23 131 LYS D O 1
ATOM 5159 N N . ASP D 1 132 ? 29.707 83.438 -16.794 1.00 41.73 132 ASP D N 1
ATOM 5160 C CA . ASP D 1 132 ? 29.387 82.422 -15.782 1.00 41.10 132 ASP D CA 1
ATOM 5161 C C . ASP D 1 132 ? 27.841 82.324 -15.771 1.00 40.32 132 ASP D C 1
ATOM 5162 O O . ASP D 1 132 ? 27.148 82.985 -14.994 1.00 39.60 132 ASP D O 1
ATOM 5167 N N . TYR D 1 133 ? 27.335 81.523 -16.698 1.00 39.35 133 TYR D N 1
ATOM 5168 C CA . TYR D 1 133 ? 25.910 81.344 -16.887 1.00 39.05 133 TYR D CA 1
ATOM 5169 C C . TYR D 1 133 ? 25.198 80.950 -15.583 1.00 38.42 133 TYR D C 1
ATOM 5170 O O . TYR D 1 133 ? 24.157 81.478 -15.250 1.00 38.00 133 TYR D O 1
ATOM 5179 N N . THR D 1 134 ? 25.810 80.033 -14.847 1.00 38.15 134 THR D N 1
ATOM 5180 C CA . THR D 1 134 ? 25.235 79.473 -13.627 1.00 37.69 134 THR D CA 1
ATOM 5181 C C . THR D 1 134 ? 25.102 80.508 -12.529 1.00 37.53 134 THR D C 1
ATOM 5182 O O . THR D 1 134 ? 24.027 80.659 -11.943 1.00 37.42 134 THR D O 1
ATOM 5186 N N . THR D 1 135 ? 26.178 81.236 -12.255 1.00 37.47 135 THR D N 1
ATOM 5187 C CA . THR D 1 135 ? 26.148 82.298 -11.231 1.00 37.10 135 THR D CA 1
ATOM 5188 C C . THR D 1 135 ? 25.246 83.443 -11.661 1.00 37.01 135 THR D C 1
ATOM 5189 O O . THR D 1 135 ? 24.553 84.045 -10.839 1.00 36.25 135 THR D O 1
ATOM 5193 N N . CYS D 1 136 ? 25.264 83.744 -12.959 1.00 37.02 136 CYS D N 1
ATOM 5194 C CA . CYS D 1 136 ? 24.398 84.803 -13.499 1.00 37.00 136 CYS D CA 1
ATOM 5195 C C . CYS D 1 136 ? 22.923 84.479 -13.206 1.00 37.00 136 CYS D C 1
ATOM 5196 O O . CYS D 1 136 ? 22.191 85.331 -12.701 1.00 37.58 136 CYS D O 1
ATOM 5199 N N . ASP D 1 137 ? 22.507 83.250 -13.486 1.00 36.80 137 ASP D N 1
ATOM 5200 C CA . ASP D 1 137 ? 21.110 82.833 -13.259 1.00 37.31 137 ASP D CA 1
ATOM 5201 C C . ASP D 1 137 ? 20.700 82.851 -11.780 1.00 36.77 137 ASP D C 1
ATOM 5202 O O . ASP D 1 137 ? 19.582 83.227 -11.442 1.00 37.11 137 ASP D O 1
ATOM 5207 N N . ILE D 1 138 ? 21.622 82.476 -10.907 1.00 36.32 138 ILE D N 1
ATOM 5208 C CA . ILE D 1 138 ? 21.441 82.652 -9.469 1.00 36.34 138 ILE D CA 1
ATOM 5209 C C . ILE D 1 138 ? 21.184 84.115 -9.108 1.00 36.21 138 ILE D C 1
ATOM 5210 O O . ILE D 1 138 ? 20.208 84.419 -8.412 1.00 35.51 138 ILE D O 1
ATOM 5215 N N . ALA D 1 139 ? 22.041 85.013 -9.605 1.00 36.10 139 ALA D N 1
ATOM 5216 C CA . ALA D 1 139 ? 21.915 86.456 -9.318 1.00 36.01 139 ALA D CA 1
ATOM 5217 C C . ALA D 1 139 ? 20.577 87.027 -9.851 1.00 35.87 139 ALA D C 1
ATOM 5218 O O . ALA D 1 139 ? 19.880 87.814 -9.188 1.00 35.32 139 ALA D O 1
ATOM 5220 N N . LYS D 1 140 ? 20.229 86.625 -11.056 1.00 35.72 140 LYS D N 1
ATOM 5221 C CA . LYS D 1 140 ? 18.962 87.036 -11.652 1.00 36.06 140 LYS D CA 1
ATOM 5222 C C . LYS D 1 140 ? 17.744 86.517 -10.881 1.00 35.70 140 LYS D C 1
ATOM 5223 O O . LYS D 1 140 ? 16.757 87.228 -10.704 1.00 35.48 140 LYS D O 1
ATOM 5229 N N . HIS D 1 141 ? 17.825 85.266 -10.438 1.00 35.38 141 HIS D N 1
ATOM 5230 C CA . HIS D 1 141 ? 16.771 84.670 -9.613 1.00 35.11 141 HIS D CA 1
ATOM 5231 C C . HIS D 1 141 ? 16.576 85.474 -8.317 1.00 34.31 141 HIS D C 1
ATOM 5232 O O . HIS D 1 141 ? 15.465 85.884 -7.986 1.00 34.32 141 HIS D O 1
ATOM 5239 N N . ILE D 1 142 ? 17.662 85.721 -7.604 1.00 33.79 142 ILE D N 1
ATOM 5240 C CA . ILE D 1 142 ? 17.609 86.489 -6.340 1.00 33.57 142 ILE D CA 1
ATOM 5241 C C . ILE D 1 142 ? 17.110 87.901 -6.613 1.00 33.68 142 ILE D C 1
ATOM 5242 O O . ILE D 1 142 ? 16.217 88.392 -5.917 1.00 33.74 142 ILE D O 1
ATOM 5247 N N . LEU D 1 143 ? 17.647 88.518 -7.672 1.00 33.52 143 LEU D N 1
ATOM 5248 C CA . LEU D 1 143 ? 17.228 89.860 -8.113 1.00 33.19 143 LEU D CA 1
ATOM 5249 C C . LEU D 1 143 ? 15.734 89.981 -8.280 1.00 32.73 143 LEU D C 1
ATOM 5250 O O . LEU D 1 143 ? 15.128 90.903 -7.762 1.00 32.20 143 LEU D O 1
ATOM 5255 N N . ALA D 1 144 ? 15.152 89.053 -9.025 1.00 32.78 144 ALA D N 1
ATOM 5256 C CA . ALA D 1 144 ? 13.688 89.039 -9.254 1.00 33.10 144 ALA D CA 1
ATOM 5257 C C . ALA D 1 144 ? 12.912 89.021 -7.921 1.00 32.95 144 ALA D C 1
ATOM 5258 O O . ALA D 1 144 ? 11.936 89.747 -7.769 1.00 33.17 144 ALA D O 1
ATOM 5260 N N . GLU D 1 145 ? 13.396 88.257 -6.950 1.00 33.12 145 GLU D N 1
ATOM 5261 C CA . GLU D 1 145 ? 12.777 88.223 -5.608 1.00 34.05 145 GLU D CA 1
ATOM 5262 C C . GLU D 1 145 ? 12.961 89.514 -4.806 1.00 33.99 145 GLU D C 1
ATOM 5263 O O . GLU D 1 145 ? 12.048 89.931 -4.100 1.00 33.58 145 GLU D O 1
ATOM 5269 N N . GLU D 1 146 ? 14.132 90.144 -4.911 1.00 34.40 146 GLU D N 1
ATOM 5270 C CA . GLU D 1 146 ? 14.378 91.436 -4.218 1.00 34.55 146 GLU D CA 1
ATOM 5271 C C . GLU D 1 146 ? 13.470 92.549 -4.805 1.00 35.05 146 GLU D C 1
ATOM 5272 O O . GLU D 1 146 ? 12.949 93.401 -4.074 1.00 34.64 146 GLU D O 1
ATOM 5278 N N . GLU D 1 147 ? 13.271 92.531 -6.117 1.00 35.43 147 GLU D N 1
ATOM 5279 C CA . GLU D 1 147 ? 12.344 93.480 -6.759 1.00 36.09 147 GLU D CA 1
ATOM 5280 C C . GLU D 1 147 ? 10.927 93.280 -6.260 1.00 36.23 147 GLU D C 1
ATOM 5281 O O . GLU D 1 147 ? 10.199 94.244 -6.000 1.00 36.12 147 GLU D O 1
ATOM 5287 N N . GLU D 1 148 ? 10.541 92.018 -6.117 1.00 36.78 148 GLU D N 1
ATOM 5288 C CA . GLU D 1 148 ? 9.216 91.677 -5.548 1.00 36.93 148 GLU D CA 1
ATOM 5289 C C . GLU D 1 148 ? 9.115 92.140 -4.098 1.00 36.33 148 GLU D C 1
ATOM 5290 O O . GLU D 1 148 ? 8.127 92.728 -3.715 1.00 36.28 148 GLU D O 1
ATOM 5296 N N . HIS D 1 149 ? 10.149 91.893 -3.310 1.00 36.27 149 HIS D N 1
ATOM 5297 C CA . HIS D 1 149 ? 10.202 92.381 -1.937 1.00 36.71 149 HIS D CA 1
ATOM 5298 C C . HIS D 1 149 ? 9.984 93.875 -1.844 1.00 37.17 149 HIS D C 1
ATOM 5299 O O . HIS D 1 149 ? 9.214 94.341 -0.986 1.00 36.43 149 HIS D O 1
ATOM 5306 N N . GLU D 1 150 ? 10.697 94.623 -2.696 1.00 37.54 150 GLU D N 1
ATOM 5307 C CA . GLU D 1 150 ? 10.561 96.084 -2.737 1.00 38.17 150 GLU D CA 1
ATOM 5308 C C . GLU D 1 150 ? 9.119 96.505 -3.029 1.00 38.06 150 GLU D C 1
ATOM 5309 O O . GLU D 1 150 ? 8.579 97.385 -2.362 1.00 37.17 150 GLU D O 1
ATOM 5315 N N . GLN D 1 151 ? 8.532 95.875 -4.046 1.00 38.19 151 GLN D N 1
ATOM 5316 C CA . GLN D 1 151 ? 7.140 96.119 -4.402 1.00 38.31 151 GLN D CA 1
ATOM 5317 C C . GLN D 1 151 ? 6.204 95.839 -3.237 1.00 38.37 151 GLN D C 1
ATOM 5318 O O . GLN D 1 151 ? 5.341 96.654 -2.933 1.00 38.23 151 GLN D O 1
ATOM 5324 N N . ASP D 1 152 ? 6.401 94.692 -2.581 1.00 38.43 152 ASP D N 1
ATOM 5325 C CA . ASP D 1 152 ? 5.537 94.279 -1.461 1.00 38.55 152 ASP D CA 1
ATOM 5326 C C . ASP D 1 152 ? 5.532 95.358 -0.383 1.00 38.57 152 ASP D C 1
ATOM 5327 O O . ASP D 1 152 ? 4.488 95.722 0.158 1.00 38.18 152 ASP D O 1
ATOM 5332 N N . LEU D 1 153 ? 6.716 95.866 -0.078 1.00 38.85 153 LEU D N 1
ATOM 5333 C CA . LEU D 1 153 ? 6.880 96.804 1.031 1.00 39.47 153 LEU D CA 1
ATOM 5334 C C . LEU D 1 153 ? 6.330 98.183 0.672 1.00 39.66 153 LEU D C 1
ATOM 5335 O O . LEU D 1 153 ? 5.635 98.824 1.454 1.00 39.09 153 LEU D O 1
ATOM 5340 N N . GLN D 1 154 ? 6.627 98.601 -0.543 1.00 40.43 154 GLN D N 1
ATOM 5341 C CA . GLN D 1 154 ? 6.111 99.847 -1.065 1.00 40.98 154 GLN D CA 1
ATOM 5342 C C . GLN D 1 154 ? 4.589 99.868 -1.067 1.00 41.31 154 GLN D C 1
ATOM 5343 O O . GLN D 1 154 ? 3.985 100.902 -0.751 1.00 41.57 154 GLN D O 1
ATOM 5349 N N . ASP D 1 155 ? 3.971 98.740 -1.416 1.00 41.02 155 ASP D N 1
ATOM 5350 C CA . ASP D 1 155 ? 2.508 98.655 -1.399 1.00 40.97 155 ASP D CA 1
ATOM 5351 C C . ASP D 1 155 ? 1.971 99.046 -0.026 1.00 40.41 155 ASP D C 1
ATOM 5352 O O . ASP D 1 155 ? 1.077 99.863 0.063 1.00 40.18 155 ASP D O 1
ATOM 5357 N N . TYR D 1 156 ? 2.536 98.499 1.039 1.00 40.25 156 TYR D N 1
ATOM 5358 C CA . TYR D 1 156 ? 2.042 98.838 2.394 1.00 40.27 156 TYR D CA 1
ATOM 5359 C C . TYR D 1 156 ? 2.204 100.336 2.718 1.00 40.19 156 TYR D C 1
ATOM 5360 O O . TYR D 1 156 ? 1.287 100.959 3.247 1.00 39.96 156 TYR D O 1
ATOM 5369 N N . LEU D 1 157 ? 3.374 100.890 2.396 1.00 40.23 157 LEU D N 1
ATOM 5370 C CA . LEU D 1 157 ? 3.623 102.332 2.557 1.00 40.72 157 LEU D CA 1
ATOM 5371 C C . LEU D 1 157 ? 2.575 103.167 1.810 1.00 41.07 157 LEU D C 1
ATOM 5372 O O . LEU D 1 157 ? 2.019 104.138 2.351 1.00 40.46 157 LEU D O 1
ATOM 5377 N N . THR D 1 158 ? 2.295 102.749 0.578 1.00 41.72 158 THR D N 1
ATOM 5378 C CA . THR D 1 158 ? 1.257 103.375 -0.247 1.00 42.31 158 THR D CA 1
ATOM 5379 C C . THR D 1 158 ? -0.117 103.276 0.395 1.00 43.07 158 THR D C 1
ATOM 5380 O O . THR D 1 158 ? -0.857 104.258 0.436 1.00 43.64 158 THR D O 1
ATOM 5384 N N . ASP D 1 159 ? -0.448 102.104 0.918 1.00 43.68 159 ASP D N 1
ATOM 5385 C CA . ASP D 1 159 ? -1.775 101.879 1.496 1.00 44.07 159 ASP D CA 1
ATOM 5386 C C . ASP D 1 159 ? -1.970 102.714 2.759 1.00 44.31 159 ASP D C 1
ATOM 5387 O O . ASP D 1 159 ? -3.016 103.284 2.967 1.00 43.57 159 ASP D O 1
ATOM 5392 N N . ILE D 1 160 ? -0.954 102.732 3.610 1.00 45.31 160 ILE D N 1
ATOM 5393 C CA . ILE D 1 160 ? -1.024 103.429 4.894 1.00 46.33 160 ILE D CA 1
ATOM 5394 C C . ILE D 1 160 ? -1.100 104.939 4.677 1.00 47.24 160 ILE D C 1
ATOM 5395 O O . ILE D 1 160 ? -1.928 105.606 5.275 1.00 46.71 160 ILE D O 1
ATOM 5400 N N . ALA D 1 161 ? -0.249 105.453 3.798 1.00 48.88 161 ALA D N 1
ATOM 5401 C CA . ALA D 1 161 ? -0.326 106.862 3.341 1.00 50.71 161 ALA D CA 1
ATOM 5402 C C . ALA D 1 161 ? -1.718 107.215 2.803 1.00 52.03 161 ALA D C 1
ATOM 5403 O O . ALA D 1 161 ? -2.275 108.263 3.130 1.00 52.38 161 ALA D O 1
ATOM 5405 N N . ARG D 1 162 ? -2.272 106.323 1.995 1.00 53.79 162 ARG D N 1
ATOM 5406 C CA . ARG D 1 162 ? -3.603 106.522 1.406 1.00 55.14 162 ARG D CA 1
ATOM 5407 C C . ARG D 1 162 ? -4.753 106.443 2.414 1.00 56.24 162 ARG D C 1
ATOM 5408 O O . ARG D 1 162 ? -5.725 107.173 2.286 1.00 56.25 162 ARG D O 1
ATOM 5416 N N . MET D 1 163 ? -4.637 105.552 3.395 1.00 57.71 163 MET D N 1
ATOM 5417 C CA . MET D 1 163 ? -5.585 105.495 4.524 1.00 59.05 163 MET D CA 1
ATOM 5418 C C . MET D 1 163 ? -5.613 106.811 5.283 1.00 59.95 163 MET D C 1
ATOM 5419 O O . MET D 1 163 ? -6.672 107.325 5.618 1.00 60.11 163 MET D O 1
ATOM 5424 N N . LYS D 1 164 ? -4.418 107.298 5.588 1.00 61.17 164 LYS D N 1
ATOM 5425 C CA . LYS D 1 164 ? -4.215 108.504 6.374 1.00 62.39 164 LYS D CA 1
ATOM 5426 C C . LYS D 1 164 ? -4.988 109.659 5.741 1.00 63.24 164 LYS D C 1
ATOM 5427 O O . LYS D 1 164 ? -5.847 110.271 6.379 1.00 63.74 164 LYS D O 1
ATOM 5433 N N . GLU D 1 165 ? -4.701 109.926 4.475 1.00 64.01 165 GLU D N 1
ATOM 5434 C CA . GLU D 1 165 ? -5.438 110.937 3.711 1.00 64.74 165 GLU D CA 1
ATOM 5435 C C . GLU D 1 165 ? -6.936 110.715 3.861 1.00 64.93 165 GLU D C 1
ATOM 5436 O O . GLU D 1 165 ? -7.675 111.563 4.360 1.00 65.10 165 GLU D O 1
ATOM 5442 N N . SER D 1 166 ? -7.354 109.541 3.422 1.00 65.26 166 SER D N 1
ATOM 5443 C CA . SER D 1 166 ? -8.766 109.141 3.376 1.00 65.55 166 SER D CA 1
ATOM 5444 C C . SER D 1 166 ? -9.542 109.395 4.679 1.00 65.67 166 SER D C 1
ATOM 5445 O O . SER D 1 166 ? -10.734 109.675 4.653 1.00 65.94 166 SER D O 1
ATOM 5448 N N . PHE D 1 167 ? -8.850 109.300 5.809 1.00 65.93 167 PHE D N 1
ATOM 5449 C CA . PHE D 1 167 ? -9.475 109.444 7.137 1.00 66.10 167 PHE D CA 1
ATOM 5450 C C . PHE D 1 167 ? -9.609 110.910 7.589 1.00 66.59 167 PHE D C 1
ATOM 5451 O O . PHE D 1 167 ? -10.127 111.185 8.678 1.00 67.02 167 PHE D O 1
ATOM 5459 N N . LEU D 1 168 ? -9.138 111.844 6.764 1.00 66.98 168 LEU D N 1
ATOM 5460 C CA . LEU D 1 168 ? -9.223 113.286 7.073 1.00 67.00 168 LEU D CA 1
ATOM 5461 C C . LEU D 1 168 ? -10.138 113.989 6.073 1.00 67.42 168 LEU D C 1
ATOM 5462 O O . LEU D 1 168 ? -9.861 114.010 4.866 1.00 67.81 168 LEU D O 1
#

Radius of gyration: 30.72 Å; Cα contacts (8 Å, |Δi|>4): 922; chains: 4; bounding box: 81×83×77 Å

Nearest PDB structures (foldseek):
  2vzb-assembly1_A  TM=1.006E+00  e=1.468E-23  Bacteroides fragilis NCTC 9343
  4m35-assembly1_A  TM=9.308E-01  e=9.278E-06  Mycolicibacterium smegmatis MC2 155
  4m32-assembly1_A  TM=9.297E-01  e=1.372E-05  Mycolicibacterium smegmatis MC2 155
  4m33-assembly1_A  TM=9.302E-01  e=1.440E-05  Mycolicibacterium smegmatis MC2 155
  4m32-assembly1_C  TM=9.316E-01  e=5.656E-05  Mycolicibacterium smegmatis MC2 155

Foldseek 3Di:
DVVLLVQLVVQADLVVLLLLLLLLLLLLVLLLVLLVVLLVQADDDPNVVLSVLSVVVSVLSVVLNVLSQVVCVVNVHHHDDDNVCSQVSYPQHRDHDDDRYLLVSLVSSLSSLVSLLVSLVVSLVRPPPRPVSSNVSSVVSNVVSVVSNVSSVVSNVVVVVVVVVVPD/DVVLLVQLVVQADLVVLLLLLLLLLLLLVLLLVLLVVLLVQADDDPNVVLSVLSVVVSVLSVVLNVLSQVVSVVNVHHHDPDNVCSQVSYPQHRDHDDDRYSLVSLVSSLSSLVSLLVSLVVSLVRPPPRPVSSNVSSVVSNVVSVVSNVSSVVSNVVVVVVVVVVD/DVVVLVQLVVQADLVVLLLLLLLLLLLLVLLLVLLVVLLVQADDDPNVVLSVLSVVVSVLSVVLNVLSQVVSVVNVHHHDPDNVCSQVSYPQHRDHDDDRYLLVSLVSSLVSLVVLLVSLVVSLVRPPPRPVSSNVSSVVSNVVSVVSNVSSVVSVVVVVVVVVVVD/DVVVLVQLVVQADLVVLLLLLLQLLLLLVLLLVLLVVLLVQADDDPNVVLSVLSVVVSVLSVVLNVLSQVVSVVNVHHHDDDNVCSQVSYPQHRDDDDDRYLLVSLVSSLVSLVSLLVSLVVSLVRPPPRPVSSNVSSVVSNVVSVVSNVSSVVSVVVVVVVVVVVD

Sequence (669 aa):
AKESVKILQGKLDVKSLIDQLNAALSEEWLAYYQYWVGALVVEGAMRADVQGEFEEHAEEERHHHAQLIADRIIELEGVPVLDPKKWFELARCKYDSPTAFDSVSLLNQNVSSERCAILRYQEIANFTNGKDYTTCDIAKHILAEEEEHEQDLQDYLTDIARMKESFLKAKESVKILQGKLDVKSLIDQLNAALSEEWLAYYQYWVGALVVEGAMRADVQGEFEEHAEEERRHHHAQLIADRIIELEGVPVLDPKKWFELARCKYDSPTAFDSVSLLNQNVSSERCAILRYQEIANFTNGKDYTTCDIAKHILAEEEEHEQDLQDYLTDIARMKESFLAKESVKILQGKLDVKSLIDQLNAALSEEWLAYYQYWVGALVVEGAMRADVQGEFEEHAEEERRHHHAQLIADRIIELEGVPVLDPKKWFELARCKYDSPTAFDSVSLLNQNVSSERCAILRYQEIANFTNGKDYTTCDIAKHILAEEEEHEQDLQDYLTDIARMKESFLAKESVKILQGKLDVKSLIDQLNAALSEEWLAYYQYWVGALVVEGAMRADVQGEFEEHAEEERHHHAQLIADRIIELEGVPVLDPKKWFELARCKYDSPTAFDSVSLLNQNVSSERCAILRYQEIANFTNGKDYTTCDIAKHILAEEEEHEQDLQDYLTDIARMKESFL

B-factor: mean 42.88, std 8.71, range [5.92, 72.56]